Protein AF-A0A3N5PNJ7-F1 (afdb_monomer_lite)

Secondary structure (DSSP, 8-state):
------------PPP-PPP-----EEEEEETTEEEEEEEE--S-------PPPPHHHHHHHHHHHHHHHHHHHHHHHHT--S-HHHHHHHHHHHHHHHHHHHHHHH-TTS-HHHHHHHHHHHHHHHHHHHHHHHHHTT-HHHHHHHHHHHHHHHHHHHHHHHHHHS-HHHHHHHHHHHHHHHHHHHHHS-SS---HHHHHHHHHHHHHHHHHHHHHHH---EEEEEEEEPPPEEEEEEE-BGGGG-EEEPPSS-TTSPPEEHHHHHHHHHHHTHHHHHHHHHHSEEEEEEESSSEEEEEEE--GGG-PPPS--TTTT-PPP--BS---HHHHHHHHHHHHHHTT--EEEEEEEE-----S--SS-HHHHHHHHHHTT--EEEEE-S-SS--TT--EEEEEEEE--SEEETTS-EEEEEEEEEES-TT-EEEEEEEETTEEEEEEEEE--SSEEEEEEEEEE---S-EEEEEEEEEEE-SS--TT--S--EEEEEEEEE---EEEEEEESS--HHHHHHHHHHHHSTTEEEEEEE--S--BTTB--SS-S-HHHHHT-SEEEEES--GGGS-HHHHHHHHHHHHTT--EEEEE--TTSTTTTT-TT--

Foldseek 3Di:
DDDDDDDDDDDDDDDDDDDDDPFDWDWDDDDQKTKTKTWDFDDDDDDDDDDDDDPVVVVVVVVVVVVVVVVVVVVVVVVDPDDPVVVVVVVVVVVVVVVVVVVVVVDPDDDPVVVVVVVLVVVVVVLVVVLVVVVVVPDNPVSVVVSVVVVVVSVVVVLVVVCVVDDVLVNLVVVLVVVLVVLVVVLVDDPDDDDPVVSVVVSVVVNVVSVVVSCVSSRDIDIDTDIDRQFAEEEEEEELAPQQQDQFFDDPPDLDDGRGRLLLVVLVVCVVCVVVVQVSLQRGKYWYWYDFPAIGTFDIRHHVVVVDDGDPDPRPSVDDHSHRHGHQPLRRLCRRCVVCVVVVHHHAEYEHEEQPDHDDPHPGDNVNSCVVCVVSVYYYHYDHTGDPDQRLNDWDKAFPDWDWDQEDAAQDKIKIKIKIKTANQAQWKKKKWKDKAPRTQDIDIDGHHDRIDIDMDITIDHHHDFAKIKIKIWIDIPDDDDPPPPDIHMDIDIHGHDLAAAEEEEEEQDDDPVVVVVQVVQVVPVRYDYDYHYNPDFDDPVHHQPDDLDLVSVVSHQEYEYHLAAPRNDDLSRLVSVCCCCPPVVGHYYYDDDPCDDPVSPCPPRD

Sequence (607 aa):
MLFLPRISAGSLYIFRPCLPDTGAFGYTRRRGRIREHILLMGIAEFNLVFDTPDWPMLLRSAAGVLLLCELAAMVLSLHVRRSWAAAISLWAVGLLTAPAVIVGIAYRNWTIVSVSLLGGVALMAIVATFGLMTSVAGQPMRGKVLLASLFRGTILVSLAAAGWAWPLSGSVLVIGACAAFWMLRSYRRTTAEISAAKKAGLLALRILAVLLLTACLARPAMEYERSRPIPSVILLGVDTSSSMNRKDAAANSGDNADPQARIAAVSDALKNNAHLLQTLTNQGEVNIFTFSLNSKPHVLLPGKAEGKPPVASSNIWNLPKADGAATAIGDSAAEAFAPYAAAGRDVSAMILLSDGCNNTADTIEPDKQAELLGQHGVPVFAVGVGSDTVTKSVRSLGVKTLRAPDEVDAFNRLPITATIEAMGLEGRQIKVTCRFGDTDVGSELFTVTGRQDTHTSRFEHMPLAAGYHRLTVTATLEGKPVDGLERKPAMSKLVHVLDRELRVLYIEGKFRYETKYITQAIEAGKRFSIDRRILMQPFSERRPSPLSEDPRDWLRYHAIIFGDVDASHFSPNQLKIIKELIGEKGKGFCMIGGMSSFGRGGWAGTP

pLDDT: mean 71.51, std 21.86, range [21.28, 97.0]

Structure (mmCIF, N/CA/C/O backbone):
data_AF-A0A3N5PNJ7-F1
#
_entry.id   AF-A0A3N5PNJ7-F1
#
loop_
_atom_site.group_PDB
_atom_site.id
_atom_site.type_symbol
_atom_site.label_atom_id
_atom_site.label_alt_id
_atom_site.label_comp_id
_atom_site.label_asym_id
_atom_site.label_entity_id
_atom_site.label_seq_id
_atom_site.pdbx_PDB_ins_code
_atom_site.Cartn_x
_atom_site.Cartn_y
_atom_site.Cartn_z
_atom_site.occupancy
_atom_site.B_iso_or_equiv
_atom_site.auth_seq_id
_atom_site.auth_comp_id
_atom_site.auth_asym_id
_atom_site.auth_atom_id
_atom_site.pdbx_PDB_model_num
ATOM 1 N N . MET A 1 1 ? -10.571 -56.276 5.026 1.00 28.97 1 MET A N 1
ATOM 2 C CA . MET A 1 1 ? -10.719 -56.407 6.490 1.00 28.97 1 MET A CA 1
ATOM 3 C C . MET A 1 1 ? -10.842 -54.996 7.048 1.00 28.97 1 MET A C 1
ATOM 5 O O . MET A 1 1 ? -9.955 -54.199 6.793 1.00 28.97 1 MET A O 1
ATOM 9 N N . LEU A 1 2 ? -11.974 -54.720 7.705 1.00 26.28 2 LEU A N 1
ATOM 10 C CA . LEU A 1 2 ? -12.348 -53.525 8.484 1.00 26.28 2 LEU A CA 1
ATOM 11 C C . LEU A 1 2 ? -12.580 -52.185 7.748 1.00 26.28 2 LEU A C 1
ATOM 13 O O . LEU A 1 2 ? -11.675 -51.418 7.445 1.00 26.28 2 LEU A O 1
ATOM 17 N N . PHE A 1 3 ? -13.877 -51.929 7.549 1.00 23.17 3 PHE A N 1
ATOM 18 C CA . PHE A 1 3 ? -14.534 -50.638 7.346 1.00 23.17 3 PHE A CA 1
ATOM 19 C C . PHE A 1 3 ? -14.360 -49.714 8.568 1.00 23.17 3 PHE A C 1
ATOM 21 O O . PHE A 1 3 ? -14.552 -50.161 9.696 1.00 23.17 3 PHE A O 1
ATOM 28 N N . LEU A 1 4 ? -14.133 -48.417 8.337 1.00 25.48 4 LEU A N 1
ATOM 29 C CA . LEU A 1 4 ? -14.351 -47.333 9.305 1.00 25.48 4 LEU A CA 1
ATOM 30 C C . LEU A 1 4 ? -14.959 -46.115 8.578 1.00 25.48 4 LEU A C 1
ATOM 32 O O . LEU A 1 4 ? -14.426 -45.715 7.540 1.00 25.48 4 LEU A O 1
ATOM 36 N N . PRO A 1 5 ? -16.049 -45.508 9.085 1.00 26.95 5 PRO A N 1
ATOM 37 C CA . PRO A 1 5 ? -16.627 -44.292 8.523 1.00 26.95 5 PRO A CA 1
ATOM 38 C C . PRO A 1 5 ? -16.140 -43.025 9.267 1.00 26.95 5 PRO A C 1
ATOM 40 O O . PRO A 1 5 ? -16.091 -42.990 10.489 1.00 26.95 5 PRO A O 1
ATOM 43 N N . ARG A 1 6 ? -15.909 -41.918 8.541 1.00 26.05 6 ARG A N 1
ATOM 44 C CA . ARG A 1 6 ? -16.968 -40.893 8.510 1.00 26.05 6 ARG A CA 1
ATOM 45 C C . ARG A 1 6 ? -17.263 -39.943 9.688 1.00 26.05 6 ARG A C 1
ATOM 47 O O . ARG A 1 6 ? -18.426 -39.567 9.730 1.00 26.05 6 ARG A O 1
ATOM 54 N N . ILE A 1 7 ? -16.387 -39.581 10.639 1.00 27.11 7 ILE A N 1
ATOM 55 C CA . ILE A 1 7 ? -16.794 -38.692 11.770 1.00 27.11 7 ILE A CA 1
ATOM 56 C C . ILE A 1 7 ? -16.196 -37.279 11.671 1.00 27.11 7 ILE A C 1
ATOM 58 O O . ILE A 1 7 ? -14.985 -37.092 11.581 1.00 27.11 7 ILE A O 1
ATOM 62 N N . SER A 1 8 ? -17.093 -36.289 11.688 1.00 24.25 8 SER A N 1
ATOM 63 C CA . SER A 1 8 ? -16.859 -34.845 11.695 1.00 24.25 8 SER A CA 1
ATOM 64 C C . SER A 1 8 ? -16.554 -34.295 13.094 1.00 24.25 8 SER A C 1
ATOM 66 O O . SER A 1 8 ? -17.221 -34.662 14.056 1.00 24.25 8 SER A O 1
ATOM 68 N N . ALA A 1 9 ? -15.591 -33.369 13.142 1.00 25.53 9 ALA A N 1
ATOM 69 C CA . ALA A 1 9 ? -15.354 -32.299 14.119 1.00 25.53 9 ALA A CA 1
ATOM 70 C C . ALA A 1 9 ? -16.071 -32.395 15.486 1.00 25.53 9 ALA A C 1
ATOM 72 O O . ALA A 1 9 ? -17.207 -31.951 15.645 1.00 25.53 9 ALA A O 1
ATOM 73 N N . GLY A 1 10 ? -15.347 -32.896 16.492 1.00 24.41 10 GLY A N 1
ATOM 74 C CA . GLY A 1 10 ? -15.676 -32.728 17.906 1.00 24.41 10 GLY A CA 1
ATOM 75 C C . GLY A 1 10 ? -14.935 -31.527 18.496 1.00 24.41 10 GLY A C 1
ATOM 76 O O . GLY A 1 10 ? -13.705 -31.499 18.508 1.00 24.41 10 GLY A O 1
ATOM 77 N N . SER A 1 11 ? -15.691 -30.544 18.983 1.00 25.38 11 SER A N 1
ATOM 78 C CA . SER A 1 11 ? -15.191 -29.410 19.761 1.00 25.38 11 SER A CA 1
ATOM 79 C C . SER A 1 11 ? -14.722 -29.864 21.145 1.00 25.38 11 SER A C 1
ATOM 81 O O . SER A 1 11 ? -15.452 -30.516 21.890 1.00 25.38 11 SER A O 1
ATOM 83 N N . LEU A 1 12 ? -13.491 -29.487 21.479 1.00 22.56 12 LEU A N 1
ATOM 84 C CA . LEU A 1 12 ? -12.831 -29.680 22.765 1.00 22.56 12 LEU A CA 1
ATOM 85 C C . LEU A 1 12 ? -13.477 -28.758 23.820 1.00 22.56 12 LEU A C 1
ATOM 87 O O . LEU A 1 12 ? -13.325 -27.541 23.746 1.00 22.56 12 LEU A O 1
ATOM 91 N N . TYR A 1 13 ? -14.186 -29.320 24.801 1.00 24.78 13 TYR A N 1
ATOM 92 C CA . TYR A 1 13 ? -14.704 -28.570 25.952 1.00 24.78 13 TYR A CA 1
ATOM 93 C C . TYR A 1 13 ? -13.775 -28.739 27.162 1.00 24.78 13 TYR A C 1
ATOM 95 O O . TYR A 1 13 ? -13.584 -29.840 27.675 1.00 24.78 13 TYR A O 1
ATOM 103 N N . ILE A 1 14 ? -13.200 -27.624 27.615 1.00 23.61 14 ILE A N 1
ATOM 104 C CA . ILE A 1 14 ? -12.426 -27.511 28.857 1.00 23.61 14 ILE A CA 1
ATOM 105 C C . ILE A 1 14 ? -13.408 -27.449 30.036 1.00 23.61 14 ILE A C 1
ATOM 107 O O . ILE A 1 14 ? -14.253 -26.557 30.105 1.00 23.61 14 ILE A O 1
ATOM 111 N N . PHE A 1 15 ? -13.282 -28.388 30.974 1.00 21.28 15 PHE A N 1
ATOM 112 C CA . PHE A 1 15 ? -14.020 -28.415 32.239 1.00 21.28 15 PHE A CA 1
ATOM 113 C C . PHE A 1 15 ? -13.580 -27.270 33.175 1.00 21.28 15 PHE A C 1
ATOM 115 O O . PHE A 1 15 ? -12.397 -27.133 33.490 1.00 21.28 15 PHE A O 1
ATOM 122 N N . ARG A 1 16 ? -14.543 -26.507 33.708 1.00 22.64 16 ARG A N 1
ATOM 123 C CA . ARG A 1 16 ? -14.429 -25.786 34.991 1.00 22.64 16 ARG A CA 1
ATOM 124 C C . ARG A 1 16 ? -15.628 -26.162 35.877 1.00 22.64 16 ARG A C 1
ATOM 126 O O . ARG A 1 16 ? -16.720 -26.333 35.342 1.00 22.64 16 ARG A O 1
ATOM 133 N N . PRO A 1 17 ? -15.445 -26.316 37.200 1.00 24.78 17 PRO A N 1
ATOM 134 C CA . PRO A 1 17 ? -16.471 -26.848 38.091 1.00 24.78 17 PRO A CA 1
ATOM 135 C C . PRO A 1 17 ? -17.488 -25.757 38.459 1.00 24.78 17 PRO A C 1
ATOM 137 O O . PRO A 1 17 ? -17.107 -24.704 38.971 1.00 24.78 17 PRO A O 1
ATOM 140 N N . CYS A 1 18 ? -18.776 -26.007 38.213 1.00 24.88 18 CYS A N 1
ATOM 141 C CA . CYS A 1 18 ? -19.878 -25.176 38.704 1.00 24.88 18 CYS A CA 1
ATOM 142 C C . CYS A 1 18 ? -20.464 -25.779 39.988 1.00 24.88 18 CYS A C 1
ATOM 144 O O . CYS A 1 18 ? -20.744 -26.975 40.054 1.00 24.88 18 CYS A O 1
ATOM 146 N N . LEU A 1 19 ? -20.633 -24.916 40.993 1.00 26.34 19 LEU A N 1
ATOM 147 C CA . LEU A 1 19 ? -21.421 -25.138 42.206 1.00 26.34 19 LEU A CA 1
ATOM 148 C C . LEU A 1 19 ? -22.892 -25.482 41.877 1.00 26.34 19 LEU A C 1
ATOM 150 O O . LEU A 1 19 ? -23.364 -25.142 40.790 1.00 26.34 19 LEU A O 1
ATOM 154 N N . PRO A 1 20 ? -23.627 -26.133 42.800 1.00 28.23 20 PRO A N 1
ATOM 155 C CA . PRO A 1 20 ? -24.989 -26.579 42.555 1.00 28.23 20 PRO A CA 1
ATOM 156 C C . PRO A 1 20 ? -25.981 -25.448 42.855 1.00 28.23 20 PRO A C 1
ATOM 158 O O . PRO A 1 20 ? -26.402 -25.296 43.998 1.00 28.23 20 PRO A O 1
ATOM 161 N N . ASP A 1 21 ? -26.378 -24.677 41.841 1.00 29.31 21 ASP A N 1
ATOM 162 C CA . ASP A 1 21 ? -27.482 -23.717 41.967 1.00 29.31 21 ASP A CA 1
ATOM 163 C C . ASP A 1 21 ? -28.745 -24.233 41.267 1.00 29.31 21 ASP A C 1
ATOM 165 O O . ASP A 1 21 ? -28.770 -24.582 40.086 1.00 29.31 21 ASP A O 1
ATOM 169 N N . THR A 1 22 ? -29.809 -24.300 42.058 1.00 28.92 22 THR A N 1
ATOM 170 C CA . THR A 1 22 ? -31.143 -24.804 41.739 1.00 28.92 22 THR A CA 1
ATOM 171 C C . THR A 1 22 ? -31.974 -23.711 41.058 1.00 28.92 22 THR A C 1
ATOM 173 O O . THR A 1 22 ? -32.744 -23.004 41.700 1.00 28.92 22 THR A O 1
ATOM 176 N N . GLY A 1 23 ? -31.826 -23.552 39.740 1.00 29.36 23 GLY A N 1
ATOM 177 C CA . GLY A 1 23 ? -32.667 -22.644 38.954 1.00 29.36 23 GLY A CA 1
ATOM 178 C C . GLY A 1 23 ? -32.576 -22.892 37.448 1.00 29.36 23 GLY A C 1
ATOM 179 O O . GLY A 1 23 ? -31.491 -23.098 36.911 1.00 29.36 23 GLY A O 1
ATOM 180 N N . ALA A 1 24 ? -33.714 -22.874 36.750 1.00 30.03 24 ALA A N 1
ATOM 181 C CA . ALA A 1 24 ? -33.750 -22.892 35.289 1.00 30.03 24 ALA A CA 1
ATOM 182 C C . ALA A 1 24 ? -33.395 -21.493 34.756 1.00 30.03 24 ALA A C 1
ATOM 184 O O . ALA A 1 24 ? -34.152 -20.543 34.951 1.00 30.03 24 ALA A O 1
ATOM 185 N N . PHE A 1 25 ? -32.240 -21.363 34.100 1.00 35.12 25 PHE A N 1
ATOM 186 C CA . PHE A 1 25 ? -31.774 -20.106 33.511 1.00 35.12 25 PHE A CA 1
ATOM 187 C C . PHE A 1 25 ? -32.157 -20.030 32.029 1.00 35.12 25 PHE A C 1
ATOM 189 O O . PHE A 1 25 ? -31.699 -20.833 31.217 1.00 35.12 25 PHE A O 1
ATOM 196 N N . GLY A 1 26 ? -32.973 -19.040 31.663 1.00 31.42 26 GLY A N 1
ATOM 197 C CA . GLY A 1 26 ? -33.240 -18.676 30.270 1.00 31.42 26 GLY A CA 1
ATOM 198 C C . GLY A 1 26 ? -32.503 -17.390 29.897 1.00 31.42 26 GLY A C 1
ATOM 199 O O . GLY A 1 26 ? -32.683 -16.369 30.562 1.00 31.42 26 GLY A O 1
ATOM 200 N N . TYR A 1 27 ? -31.704 -17.421 28.826 1.00 35.97 27 TYR A N 1
ATOM 201 C CA . TYR A 1 27 ? -30.991 -16.252 28.300 1.00 35.97 27 TYR A CA 1
ATOM 202 C C . TYR A 1 27 ? -31.602 -15.789 26.974 1.00 35.97 27 TYR A C 1
ATOM 204 O O . TYR A 1 27 ? -31.723 -16.572 26.033 1.00 35.97 27 TYR A O 1
ATOM 212 N N . THR A 1 28 ? -31.933 -14.499 26.855 1.00 33.97 28 THR A N 1
ATOM 213 C CA . THR A 1 28 ? -32.283 -13.873 25.564 1.00 33.97 28 THR A CA 1
ATOM 214 C C . THR A 1 28 ? -31.395 -12.651 25.300 1.00 33.97 28 THR A C 1
ATOM 216 O O . THR A 1 28 ? -31.228 -11.788 26.165 1.00 33.97 28 THR A O 1
ATOM 219 N N . ARG A 1 29 ? -30.775 -12.580 24.108 1.00 35.38 29 ARG A N 1
ATOM 220 C CA . ARG A 1 29 ? -29.839 -11.507 23.708 1.00 35.38 29 ARG A CA 1
ATOM 221 C C . ARG A 1 29 ? -30.512 -10.559 22.714 1.00 35.38 29 ARG A C 1
ATOM 223 O O . ARG A 1 29 ? -30.943 -10.984 21.645 1.00 35.38 29 ARG A O 1
ATOM 230 N N . ARG A 1 30 ? -30.581 -9.263 23.039 1.00 34.91 30 ARG A N 1
ATOM 231 C CA . ARG A 1 30 ? -31.058 -8.211 22.118 1.00 34.91 30 ARG A CA 1
ATOM 232 C C . ARG A 1 30 ? -30.309 -6.902 22.403 1.00 34.91 30 ARG A C 1
ATOM 234 O O . ARG A 1 30 ? -30.412 -6.393 23.512 1.00 34.91 30 ARG A O 1
ATOM 241 N N . ARG A 1 31 ? -29.572 -6.370 21.411 1.00 39.88 31 ARG A N 1
ATOM 242 C CA . ARG A 1 31 ? -28.864 -5.061 21.433 1.00 39.88 31 ARG A CA 1
ATOM 243 C C . ARG A 1 31 ? -28.102 -4.757 22.743 1.00 39.88 31 ARG A C 1
ATOM 245 O O . ARG A 1 31 ? -28.585 -3.984 23.565 1.00 39.88 31 ARG A O 1
ATOM 252 N N . GLY A 1 32 ? -26.930 -5.364 22.951 1.00 42.72 32 GLY A N 1
ATOM 253 C CA . GLY A 1 32 ? -26.023 -5.005 24.060 1.00 42.72 32 GLY A CA 1
ATOM 254 C C . GLY A 1 32 ? -26.507 -5.336 25.484 1.00 42.72 32 GLY A C 1
ATOM 255 O O . GLY A 1 32 ? -25.838 -4.996 26.459 1.00 42.72 32 GLY A O 1
ATOM 256 N N . ARG A 1 33 ? -27.658 -6.007 25.639 1.00 37.53 33 ARG A N 1
ATOM 257 C CA . ARG A 1 33 ? -28.157 -6.512 26.927 1.00 37.53 33 ARG A CA 1
ATOM 258 C C . ARG A 1 33 ? -28.308 -8.028 26.894 1.00 37.53 33 ARG A C 1
ATOM 260 O O . ARG A 1 33 ? -28.897 -8.585 25.963 1.00 37.53 33 ARG A O 1
ATOM 267 N N . ILE A 1 34 ? -27.808 -8.671 27.945 1.00 42.06 34 ILE A N 1
ATOM 268 C CA . ILE A 1 34 ? -28.141 -10.050 28.299 1.00 42.06 34 ILE A CA 1
ATOM 269 C C . ILE A 1 34 ? -29.268 -9.972 29.326 1.00 42.06 34 ILE A C 1
ATOM 271 O O . ILE A 1 34 ? -29.129 -9.298 30.350 1.00 42.06 34 ILE A O 1
ATOM 275 N N . ARG A 1 35 ? -30.397 -10.614 29.022 1.00 42.47 35 ARG A N 1
ATOM 276 C CA . ARG A 1 35 ? -31.485 -10.818 29.978 1.00 42.47 35 ARG A CA 1
ATOM 277 C C . ARG A 1 35 ? -31.310 -12.173 30.639 1.00 42.47 35 ARG A C 1
ATOM 279 O O . ARG A 1 35 ? -31.345 -13.188 29.947 1.00 42.47 35 ARG A O 1
ATOM 286 N N . GLU A 1 36 ? -31.110 -12.158 31.950 1.00 42.69 36 GLU A N 1
ATOM 287 C CA . GLU A 1 36 ? -31.136 -13.349 32.794 1.00 42.69 36 GLU A CA 1
ATOM 288 C C . GLU A 1 36 ? -32.524 -13.434 33.428 1.00 42.69 36 GLU A C 1
ATOM 290 O O . GLU A 1 36 ? -32.907 -12.540 34.186 1.00 42.69 36 GLU A O 1
ATOM 295 N N . HIS A 1 37 ? -33.285 -14.478 33.101 1.00 40.00 37 HIS A N 1
ATOM 296 C CA . HIS A 1 37 ? -34.516 -14.798 33.818 1.00 40.00 37 HIS A CA 1
ATOM 297 C C . HIS A 1 37 ? -34.173 -15.808 34.913 1.00 40.00 37 HIS A C 1
ATOM 299 O O . HIS A 1 37 ? -33.789 -16.938 34.608 1.00 40.00 37 HIS A O 1
ATOM 305 N N . ILE A 1 38 ? -34.285 -15.394 36.176 1.00 43.19 38 ILE A N 1
ATOM 306 C CA . ILE A 1 38 ? -34.144 -16.280 37.336 1.00 43.19 38 ILE A CA 1
ATOM 307 C C . ILE A 1 38 ? -35.532 -16.459 37.937 1.00 43.19 38 ILE A C 1
ATOM 309 O O . ILE A 1 38 ? -36.110 -15.514 38.478 1.00 43.19 38 ILE A O 1
ATOM 313 N N . LEU A 1 39 ? -36.069 -17.671 37.818 1.00 35.50 39 LEU A N 1
ATOM 314 C CA . LEU A 1 39 ? -37.383 -18.026 38.338 1.00 35.50 39 LEU A CA 1
ATOM 315 C C . LEU A 1 39 ? -37.204 -18.777 39.663 1.00 35.50 39 LEU A C 1
ATOM 317 O O . LEU A 1 39 ? -36.853 -19.954 39.678 1.00 35.50 39 LEU A O 1
ATOM 321 N N . LEU A 1 40 ? -37.416 -18.091 40.787 1.00 38.88 40 LEU A N 1
ATOM 322 C CA . LEU A 1 40 ? -37.451 -18.721 42.110 1.00 38.88 40 LEU A CA 1
ATOM 323 C C . LEU A 1 40 ? -38.848 -19.318 42.333 1.00 38.88 40 LEU A C 1
ATOM 325 O O . LEU A 1 40 ? -39.797 -18.593 42.635 1.00 38.88 40 LEU A O 1
ATOM 329 N N . MET A 1 41 ? -38.987 -20.637 42.161 1.00 34.44 41 MET A N 1
ATOM 330 C CA . MET A 1 41 ? -40.205 -21.360 42.540 1.00 34.44 41 MET A CA 1
ATOM 331 C C . MET A 1 41 ? -40.185 -21.703 44.035 1.00 34.44 41 MET A C 1
ATOM 333 O O . MET A 1 41 ? -39.238 -22.302 44.539 1.00 34.44 41 MET A O 1
ATOM 337 N N . GLY A 1 42 ? -41.254 -21.338 44.747 1.00 32.56 42 GLY A N 1
ATOM 338 C CA . GLY A 1 42 ? -41.494 -21.779 46.120 1.00 32.56 42 GLY A CA 1
ATOM 339 C C . GLY A 1 42 ? -41.698 -23.297 46.189 1.00 32.56 42 GLY A C 1
ATOM 340 O O . GLY A 1 42 ? -42.474 -23.860 45.423 1.00 32.56 42 GLY A O 1
ATOM 341 N N . ILE A 1 43 ? -40.975 -23.922 47.116 1.00 36.38 43 ILE A N 1
ATOM 342 C CA . ILE A 1 43 ? -40.841 -25.360 47.393 1.00 36.38 43 ILE A CA 1
ATOM 343 C C . ILE A 1 43 ? -42.151 -26.151 47.215 1.00 36.38 43 ILE A C 1
ATOM 345 O O . ILE A 1 43 ? -43.054 -26.041 48.042 1.00 36.38 43 ILE A O 1
ATOM 349 N N . ALA A 1 44 ? -42.199 -26.982 46.166 1.00 31.62 44 ALA A N 1
ATOM 350 C CA . ALA A 1 44 ? -42.700 -28.366 46.145 1.00 31.62 44 ALA A CA 1
ATOM 351 C C . ALA A 1 44 ? -42.765 -28.863 44.686 1.00 31.62 44 ALA A C 1
ATOM 353 O O . ALA A 1 44 ? -43.829 -28.849 44.069 1.00 31.62 44 ALA A O 1
ATOM 354 N N . GLU A 1 45 ? -41.643 -29.326 44.129 1.00 27.98 45 GLU A N 1
ATOM 355 C CA . GLU A 1 45 ? -41.661 -30.113 42.890 1.00 27.98 45 GLU A CA 1
ATOM 356 C C . GLU A 1 45 ? -41.179 -31.539 43.165 1.00 27.98 45 GLU A C 1
ATOM 358 O O . GLU A 1 45 ? -40.012 -31.800 43.450 1.00 27.98 45 GLU A O 1
ATOM 363 N N . PHE A 1 46 ? -42.130 -32.471 43.086 1.00 25.75 46 PHE A N 1
ATOM 364 C CA . PHE A 1 46 ? -41.860 -33.849 42.707 1.00 25.75 46 PHE A CA 1
ATOM 365 C C . PHE A 1 46 ? -41.582 -33.842 41.199 1.00 25.75 46 PHE A C 1
ATOM 367 O O . PHE A 1 46 ? -42.445 -33.455 40.411 1.00 25.75 46 PHE A O 1
ATOM 374 N N . ASN A 1 47 ? -40.371 -34.248 40.821 1.00 24.94 47 ASN A N 1
ATOM 375 C CA . ASN A 1 47 ? -39.925 -34.377 39.437 1.00 24.94 47 ASN A CA 1
ATOM 376 C C . ASN A 1 47 ? -40.853 -35.296 38.629 1.00 24.94 47 ASN A C 1
ATOM 378 O O . ASN A 1 47 ? -40.893 -36.501 38.870 1.00 24.94 47 ASN A O 1
ATOM 382 N N . LEU A 1 48 ? -41.507 -34.740 37.611 1.00 23.38 48 LEU A N 1
ATOM 383 C CA . LEU A 1 48 ? -41.945 -35.462 36.419 1.00 23.38 48 LEU A CA 1
ATOM 384 C C . LEU A 1 48 ? -41.613 -34.579 35.215 1.00 23.38 48 LEU A C 1
ATOM 386 O O . LEU A 1 48 ? -42.302 -33.605 34.922 1.00 23.38 48 LEU A O 1
ATOM 390 N N . VAL A 1 49 ? -40.501 -34.915 34.566 1.00 23.19 49 VAL A N 1
ATOM 391 C CA . VAL A 1 49 ? -40.064 -34.333 33.296 1.00 23.19 49 VAL A CA 1
ATOM 392 C C . VAL A 1 49 ? -41.097 -34.715 32.238 1.00 23.19 49 VAL A C 1
ATOM 394 O O . VAL A 1 49 ? -41.265 -35.895 31.942 1.00 23.19 49 VAL A O 1
ATOM 397 N N . PHE A 1 50 ? -41.791 -33.725 31.681 1.00 24.42 50 PHE A N 1
ATOM 398 C CA . PHE A 1 50 ? -42.539 -33.878 30.439 1.00 24.42 50 PHE A CA 1
ATOM 399 C C . PHE A 1 50 ? -41.887 -32.992 29.385 1.00 24.42 50 PHE A C 1
ATOM 401 O O . PHE A 1 50 ? -41.872 -31.767 29.518 1.00 24.42 50 PHE A O 1
ATOM 408 N N . ASP A 1 51 ? -41.344 -33.637 28.354 1.00 25.64 51 ASP A N 1
ATOM 409 C CA . ASP A 1 51 ? -40.898 -32.985 27.129 1.00 25.64 51 ASP A CA 1
ATOM 410 C C . ASP A 1 51 ? -42.042 -32.165 26.515 1.00 25.64 51 ASP A C 1
ATOM 412 O O . ASP A 1 51 ? -43.196 -32.598 26.435 1.00 25.64 51 ASP A O 1
ATOM 416 N N . THR A 1 52 ? -41.710 -30.954 26.079 1.00 30.30 52 THR A N 1
ATOM 417 C CA . THR A 1 52 ? -42.610 -30.043 25.368 1.00 30.30 52 THR A CA 1
ATOM 418 C C . THR A 1 52 ? -43.073 -30.658 24.043 1.00 30.30 52 THR A C 1
ATOM 420 O O . THR A 1 52 ? -42.215 -31.027 23.241 1.00 30.30 52 THR A O 1
ATOM 423 N N . PRO A 1 53 ? -44.384 -30.728 23.738 1.00 31.36 53 PRO A N 1
ATOM 424 C CA . PRO A 1 53 ? -44.829 -31.183 22.429 1.00 31.36 53 PRO A CA 1
ATOM 425 C C . PRO A 1 53 ? -44.781 -30.046 21.402 1.00 31.36 53 PRO A C 1
ATOM 427 O O . PRO A 1 53 ? -45.219 -28.922 21.663 1.00 31.36 53 PRO A O 1
ATOM 430 N N . ASP A 1 54 ? -44.284 -30.370 20.209 1.00 30.16 54 ASP A N 1
ATOM 431 C CA . ASP A 1 54 ? -44.247 -29.488 19.049 1.00 30.16 54 ASP A CA 1
ATOM 432 C C . ASP A 1 54 ? -45.642 -28.932 18.691 1.00 30.16 54 ASP A C 1
ATOM 434 O O . ASP A 1 54 ? -46.652 -29.645 18.618 1.00 30.16 54 ASP A O 1
ATOM 438 N N . TRP A 1 55 ? -45.678 -27.632 18.380 1.00 34.16 55 TRP A N 1
ATOM 439 C CA . TRP A 1 55 ? -46.860 -26.849 17.986 1.00 34.16 55 TRP A CA 1
ATOM 440 C C . TRP A 1 55 ? -47.796 -27.454 16.903 1.00 34.16 55 TRP A C 1
ATOM 442 O O . TRP A 1 55 ? -48.991 -27.138 16.931 1.00 34.16 55 TRP A O 1
ATOM 452 N N . PRO A 1 56 ? -47.372 -28.342 15.978 1.00 34.84 56 PRO A N 1
ATOM 453 C CA . PRO A 1 56 ? -48.279 -28.971 15.013 1.00 34.84 56 PRO A CA 1
ATOM 454 C C . PRO A 1 56 ? -49.261 -29.996 15.618 1.00 34.84 56 PRO A C 1
ATOM 456 O O . PRO A 1 56 ? -50.279 -30.294 14.990 1.00 34.84 56 PRO A O 1
ATOM 459 N N . MET A 1 57 ? -49.008 -30.534 16.822 1.00 31.19 57 MET A N 1
ATOM 460 C CA . MET A 1 57 ? -49.904 -31.515 17.468 1.00 31.19 57 MET A CA 1
ATOM 461 C C . MET A 1 57 ? -51.140 -30.867 18.115 1.00 31.19 57 MET A C 1
ATOM 463 O O . MET A 1 57 ? -52.235 -31.426 18.032 1.00 31.19 57 MET A O 1
ATOM 467 N N . LEU A 1 58 ? -51.003 -29.658 18.671 1.00 35.66 58 LEU A N 1
ATOM 468 C CA . LEU A 1 58 ? -52.097 -28.925 19.329 1.00 35.66 58 LEU A CA 1
ATOM 469 C C . LEU A 1 58 ? -53.185 -28.454 18.345 1.00 35.66 58 LEU A C 1
ATOM 471 O O . LEU A 1 58 ? -54.380 -28.488 18.656 1.00 35.66 58 LEU A O 1
ATOM 475 N N . LEU A 1 59 ? -52.787 -28.101 17.121 1.00 35.84 59 LEU A N 1
ATOM 476 C CA . LEU A 1 59 ? -53.707 -27.762 16.029 1.00 35.84 59 LEU A CA 1
ATOM 477 C C . LEU A 1 59 ? -54.538 -28.971 15.567 1.00 35.84 59 LEU A C 1
ATOM 479 O O . LEU A 1 59 ? -55.718 -28.819 15.248 1.00 35.84 59 LEU A O 1
ATOM 483 N N . ARG A 1 60 ? -53.973 -30.186 15.603 1.00 34.03 60 ARG A N 1
ATOM 484 C CA . ARG A 1 60 ? -54.708 -31.422 15.277 1.00 34.03 60 ARG A CA 1
ATOM 485 C C . ARG A 1 60 ? -55.709 -31.809 16.369 1.00 34.03 60 ARG A C 1
ATOM 487 O O . ARG A 1 60 ? -56.800 -32.271 16.042 1.00 34.03 60 ARG A O 1
ATOM 494 N N . SER A 1 61 ? -55.403 -31.555 17.644 1.00 37.97 61 SER A N 1
ATOM 495 C CA . SER A 1 61 ? -56.357 -31.773 18.743 1.00 37.97 61 SER A CA 1
ATOM 496 C C . SER A 1 61 ? -57.527 -30.782 18.735 1.00 37.97 61 SER A C 1
ATOM 498 O O . SER A 1 61 ? -58.657 -31.187 18.992 1.00 37.97 61 SER A O 1
ATOM 500 N N . ALA A 1 62 ? -57.303 -29.514 18.371 1.00 36.16 62 ALA A N 1
ATOM 501 C CA . ALA A 1 62 ? -58.381 -28.526 18.253 1.00 36.16 62 ALA A CA 1
ATOM 502 C C . ALA A 1 62 ? -59.337 -28.845 17.087 1.00 36.16 62 ALA A C 1
ATOM 504 O O . ALA A 1 62 ? -60.556 -28.758 17.245 1.00 36.16 62 ALA A O 1
ATOM 505 N N . ALA A 1 63 ? -58.798 -29.303 15.950 1.00 39.72 63 ALA A N 1
ATOM 506 C CA . ALA A 1 63 ? -59.600 -29.800 14.832 1.00 39.72 63 ALA A CA 1
ATOM 507 C C . ALA A 1 63 ? -60.402 -31.061 15.209 1.00 39.72 63 ALA A C 1
ATOM 509 O O . ALA A 1 63 ? -61.565 -31.181 14.835 1.00 39.72 63 ALA A O 1
ATOM 510 N N . GLY A 1 64 ? -59.826 -31.966 16.011 1.00 35.97 64 GLY A N 1
ATOM 511 C CA . GLY A 1 64 ? -60.517 -33.160 16.512 1.00 35.97 64 GLY A CA 1
ATOM 512 C C . GLY A 1 64 ? -61.680 -32.855 17.466 1.00 35.97 64 GLY A C 1
ATOM 513 O O . GLY A 1 64 ? -62.720 -33.504 17.387 1.00 35.97 64 GLY A O 1
ATOM 514 N N . VAL A 1 65 ? -61.548 -31.838 18.326 1.00 40.06 65 VAL A N 1
ATOM 515 C CA . VAL A 1 65 ? -62.622 -31.405 19.244 1.00 40.06 65 VAL A CA 1
ATOM 516 C C . VAL A 1 65 ? -63.770 -30.725 18.488 1.00 40.06 65 VAL A C 1
ATOM 518 O O . VAL A 1 65 ? -64.932 -30.965 18.805 1.00 40.06 65 VAL A O 1
ATOM 521 N N . LEU A 1 66 ? -63.472 -29.940 17.447 1.00 41.28 66 LEU A N 1
ATOM 522 C CA . LEU A 1 66 ? -64.494 -29.353 16.571 1.00 41.28 66 LEU A CA 1
ATOM 523 C C . LEU A 1 66 ? -65.245 -30.424 15.764 1.00 41.28 66 LEU A C 1
ATOM 525 O O . LEU A 1 66 ? -66.472 -30.376 15.695 1.00 41.28 66 LEU A O 1
ATOM 529 N N . LEU A 1 67 ? -64.539 -31.439 15.255 1.00 42.12 67 LEU A N 1
ATOM 530 C CA . LEU A 1 67 ? -65.149 -32.561 14.533 1.00 42.12 67 LEU A CA 1
ATOM 531 C C . LEU A 1 67 ? -66.048 -33.421 15.443 1.00 42.12 67 LEU A C 1
ATOM 533 O O . LEU A 1 67 ? -67.103 -33.886 15.019 1.00 42.12 67 LEU A O 1
ATOM 537 N N . LEU A 1 68 ? -65.659 -33.603 16.711 1.00 40.00 68 LEU A N 1
ATOM 538 C CA . LEU A 1 68 ? -66.468 -34.289 17.726 1.00 40.00 68 LEU A CA 1
ATOM 539 C C . LEU A 1 68 ? -67.724 -33.492 18.109 1.00 40.00 68 LEU A C 1
ATOM 541 O O . LEU A 1 68 ? -68.773 -34.093 18.330 1.00 40.00 68 LEU A O 1
ATOM 545 N N . CYS A 1 69 ? -67.649 -32.158 18.142 1.00 41.38 69 CYS A N 1
ATOM 546 C CA . CYS A 1 69 ? -68.811 -31.294 18.362 1.00 41.38 69 CYS A CA 1
ATOM 547 C C . CYS A 1 69 ? -69.783 -31.306 17.169 1.00 41.38 69 CYS A C 1
ATOM 549 O O . CYS A 1 69 ? -70.995 -31.356 17.384 1.00 41.38 69 CYS A O 1
ATOM 551 N N . GLU A 1 70 ? -69.286 -31.329 15.927 1.00 45.56 70 GLU A N 1
ATOM 552 C CA . GLU A 1 70 ? -70.134 -31.484 14.735 1.00 45.56 70 GLU A CA 1
ATOM 553 C C . GLU A 1 70 ? -70.768 -32.879 14.650 1.00 45.56 70 GLU A C 1
ATOM 555 O O . GLU A 1 70 ? -71.967 -32.992 14.389 1.00 45.56 70 GLU A O 1
ATOM 560 N N . LEU A 1 71 ? -70.019 -33.944 14.961 1.00 43.28 71 LEU A N 1
ATOM 561 C CA . LEU A 1 71 ? -70.557 -35.306 15.040 1.00 43.28 71 LEU A CA 1
ATOM 562 C C . LEU A 1 71 ? -71.595 -35.446 16.161 1.00 43.28 71 LEU A C 1
ATOM 564 O O . LEU A 1 71 ? -72.629 -36.078 15.955 1.00 43.28 71 LEU A O 1
ATOM 568 N N . ALA A 1 72 ? -71.382 -34.813 17.317 1.00 41.47 72 ALA A N 1
ATOM 569 C CA . ALA A 1 72 ? -72.365 -34.786 18.399 1.00 41.47 72 ALA A CA 1
ATOM 570 C C . ALA A 1 72 ? -73.640 -34.024 17.999 1.00 41.47 72 ALA A C 1
ATOM 572 O O . ALA A 1 72 ? -74.740 -34.489 18.297 1.00 41.47 72 ALA A O 1
ATOM 573 N N . ALA A 1 73 ? -73.520 -32.907 17.271 1.00 42.38 73 ALA A N 1
ATOM 574 C CA . ALA A 1 73 ? -74.660 -32.159 16.737 1.00 42.38 73 ALA A CA 1
ATOM 575 C C . ALA A 1 73 ? -75.417 -32.937 15.641 1.00 42.38 73 ALA A C 1
ATOM 577 O O . ALA A 1 73 ? -76.647 -32.890 15.581 1.00 42.38 73 ALA A O 1
ATOM 578 N N . MET A 1 74 ? -74.703 -33.710 14.818 1.00 41.50 74 MET A N 1
ATOM 579 C CA . MET A 1 74 ? -75.276 -34.578 13.786 1.00 41.50 74 MET A CA 1
ATOM 580 C C . MET A 1 74 ? -75.996 -35.796 14.391 1.00 41.50 74 MET A C 1
ATOM 582 O O . MET A 1 74 ? -77.092 -36.148 13.958 1.00 41.50 74 MET A O 1
ATOM 586 N N . VAL A 1 75 ? -75.447 -36.396 15.452 1.00 40.19 75 VAL A N 1
ATOM 587 C CA . VAL A 1 75 ? -76.102 -37.480 16.210 1.00 40.19 75 VAL A CA 1
ATOM 588 C C . VAL A 1 75 ? -77.335 -36.965 16.967 1.00 40.19 75 VAL A C 1
ATOM 590 O O . VAL A 1 75 ? -78.354 -37.659 17.014 1.00 40.19 75 VAL A O 1
ATOM 593 N N . LEU A 1 76 ? -77.299 -35.730 17.488 1.00 36.69 76 LEU A N 1
ATOM 594 C CA . LEU A 1 76 ? -78.465 -35.094 18.115 1.00 36.69 76 LEU A CA 1
ATOM 595 C C . LEU A 1 76 ? -79.572 -34.763 17.096 1.00 36.69 76 LEU A C 1
ATOM 597 O O . LEU A 1 76 ? -80.752 -34.884 17.425 1.00 36.69 76 LEU A O 1
ATOM 601 N N . SER A 1 77 ? -79.221 -34.387 15.858 1.00 41.88 77 SER A N 1
ATOM 602 C CA . SER A 1 77 ? -80.202 -34.085 14.801 1.00 41.88 77 SER A CA 1
ATOM 603 C C . SER A 1 77 ? -80.871 -35.344 14.231 1.00 41.88 77 SER A C 1
ATOM 605 O O . SER A 1 77 ? -82.063 -35.320 13.921 1.00 41.88 77 SER A O 1
ATOM 607 N N . LEU A 1 78 ? -80.157 -36.476 14.198 1.00 39.59 78 LEU A N 1
ATOM 608 C CA . LEU A 1 78 ? -80.698 -37.787 13.816 1.00 39.59 78 LEU A CA 1
ATOM 609 C C . LEU A 1 78 ? -81.717 -38.343 14.829 1.00 39.59 78 LEU A C 1
ATOM 611 O O . LEU A 1 78 ? -82.591 -39.122 14.444 1.00 39.59 78 LEU A O 1
ATOM 615 N N . HIS A 1 79 ? -81.656 -37.921 16.098 1.00 40.19 79 HIS A N 1
ATOM 616 C CA . HIS A 1 79 ? -82.601 -38.340 17.143 1.00 40.19 79 HIS A CA 1
ATOM 617 C C . HIS A 1 79 ? -83.901 -37.518 17.191 1.00 40.19 79 HIS A C 1
ATOM 619 O O . HIS A 1 79 ? -84.882 -37.954 17.794 1.00 40.19 79 HIS A O 1
ATOM 625 N N . VAL A 1 80 ? -83.962 -36.361 16.522 1.00 42.56 80 VAL A N 1
ATOM 626 C CA . VAL A 1 80 ? -85.149 -35.488 16.503 1.00 42.56 80 VAL A CA 1
ATOM 627 C C . VAL A 1 80 ? -85.832 -35.566 15.134 1.00 42.56 80 VAL A C 1
ATOM 629 O O . VAL A 1 80 ? -85.854 -34.625 14.342 1.00 42.56 80 VAL A O 1
ATOM 632 N N . ARG A 1 81 ? -86.459 -36.712 14.839 1.00 41.06 81 ARG A N 1
ATOM 633 C CA . ARG A 1 81 ? -87.424 -36.826 13.731 1.00 41.06 81 ARG A CA 1
ATOM 634 C C . ARG A 1 81 ? -88.705 -36.068 14.088 1.00 41.06 81 ARG A C 1
ATOM 636 O O . ARG A 1 81 ? -89.645 -36.685 14.578 1.00 41.06 81 ARG A O 1
ATOM 643 N N . ARG A 1 82 ? -88.730 -34.749 13.854 1.00 40.56 82 ARG A N 1
ATOM 644 C CA . ARG A 1 82 ? -89.909 -33.894 13.550 1.00 40.56 82 ARG A CA 1
ATOM 645 C C . ARG A 1 82 ? -89.636 -32.446 13.955 1.00 40.56 82 ARG A C 1
ATOM 647 O O . ARG A 1 82 ? -90.094 -31.993 14.997 1.00 40.56 82 ARG A O 1
ATOM 654 N N . SER A 1 83 ? -88.905 -31.704 13.132 1.00 48.28 83 SER A N 1
ATOM 655 C CA . SER A 1 83 ? -89.164 -30.277 12.864 1.00 48.28 83 SER A CA 1
ATOM 656 C C . SER A 1 83 ? -88.037 -29.710 12.005 1.00 48.28 83 SER A C 1
ATOM 658 O O . SER A 1 83 ? -86.931 -29.457 12.470 1.00 48.28 83 SER A O 1
ATOM 660 N N . TRP A 1 84 ? -88.341 -29.464 10.732 1.00 40.59 84 TRP A N 1
ATOM 661 C CA . TRP A 1 84 ? -87.422 -28.836 9.778 1.00 40.59 84 TRP A CA 1
ATOM 662 C C . TRP A 1 84 ? -86.950 -27.435 10.230 1.00 40.59 84 TRP A C 1
ATOM 664 O O . TRP A 1 84 ? -85.882 -26.984 9.828 1.00 40.59 84 TRP A O 1
ATOM 674 N N . ALA A 1 85 ? -87.674 -26.784 11.149 1.00 45.38 85 ALA A N 1
ATOM 675 C CA . ALA A 1 85 ? -87.305 -25.494 11.734 1.00 45.38 85 ALA A CA 1
ATOM 676 C C . ALA A 1 85 ? -86.057 -25.541 12.647 1.00 45.38 85 ALA A C 1
ATOM 678 O O . ALA A 1 85 ? -85.312 -24.562 12.701 1.00 45.38 85 ALA A O 1
ATOM 679 N N . ALA A 1 86 ? -85.793 -26.664 13.331 1.00 43.72 86 ALA A N 1
ATOM 680 C CA . ALA A 1 86 ? -84.624 -26.815 14.208 1.00 43.72 86 ALA A CA 1
ATOM 681 C C . ALA A 1 86 ? -83.321 -27.024 13.411 1.00 43.72 86 ALA A C 1
ATOM 683 O O . ALA A 1 86 ? -82.259 -26.540 13.796 1.00 43.72 86 ALA A O 1
ATOM 684 N N . ALA A 1 87 ? -83.411 -27.689 12.255 1.00 42.28 87 ALA A N 1
ATOM 685 C CA . ALA A 1 87 ? -82.274 -27.888 11.359 1.00 42.28 87 ALA A CA 1
ATOM 686 C C . ALA A 1 87 ? -81.843 -26.578 10.671 1.00 42.28 87 ALA A C 1
ATOM 688 O O . ALA A 1 87 ? -80.651 -26.302 10.571 1.00 42.28 87 ALA A O 1
ATOM 689 N N . ILE A 1 88 ? -82.804 -25.734 10.268 1.00 46.81 88 ILE A N 1
ATOM 690 C CA . ILE A 1 88 ? -82.540 -24.435 9.617 1.00 46.81 88 ILE A CA 1
ATOM 691 C C . ILE A 1 88 ? -81.886 -23.436 10.588 1.00 46.81 88 ILE A C 1
ATOM 693 O O . ILE A 1 88 ? -81.015 -22.663 10.195 1.00 46.81 88 ILE A O 1
ATOM 697 N N . SER A 1 89 ? -82.250 -23.475 11.872 1.00 45.94 89 SER A N 1
ATOM 698 C CA . SER A 1 89 ? -81.683 -22.586 12.895 1.00 45.94 89 SER A CA 1
ATOM 699 C C . SER A 1 89 ? -80.265 -22.991 13.320 1.00 45.94 89 SER A C 1
ATOM 701 O O . SER A 1 89 ? -79.427 -22.116 13.523 1.00 45.94 89 SER A O 1
ATOM 703 N N . LEU A 1 90 ? -79.945 -24.289 13.354 1.00 42.47 90 LEU A N 1
ATOM 704 C CA . LEU A 1 90 ? -78.568 -24.773 13.538 1.00 42.47 90 LEU A CA 1
ATOM 705 C C . LEU A 1 90 ? -77.664 -24.433 12.341 1.00 42.47 90 LEU A C 1
ATOM 707 O O . LEU A 1 90 ? -76.514 -24.041 12.533 1.00 42.47 90 LEU A O 1
ATOM 711 N N . TRP A 1 91 ? -78.201 -24.485 11.118 1.00 40.16 91 TRP A N 1
ATOM 712 C CA . TRP A 1 91 ? -77.493 -24.040 9.912 1.00 40.16 91 TRP A CA 1
ATOM 713 C C . TRP A 1 91 ? -77.213 -22.527 9.906 1.00 40.16 91 TRP A C 1
ATOM 715 O O . TRP A 1 91 ? -76.124 -22.101 9.523 1.00 40.16 91 TRP A O 1
ATOM 725 N N . ALA A 1 92 ? -78.149 -21.707 10.398 1.00 41.41 92 ALA A N 1
ATOM 726 C CA . ALA A 1 92 ? -77.965 -20.258 10.509 1.00 41.41 92 ALA A CA 1
ATOM 727 C C . ALA A 1 92 ? -76.879 -19.862 11.534 1.00 41.41 92 ALA A C 1
ATOM 729 O O . ALA A 1 92 ? -76.147 -18.897 11.315 1.00 41.41 92 ALA A O 1
ATOM 730 N N . VAL A 1 93 ? -76.726 -20.626 12.624 1.00 42.12 93 VAL A N 1
ATOM 731 C CA . VAL A 1 93 ? -75.666 -20.417 13.632 1.00 42.12 93 VAL A CA 1
ATOM 732 C C . VAL A 1 93 ? -74.279 -20.790 13.083 1.00 42.12 93 VAL A C 1
ATOM 734 O O . VAL A 1 93 ? -73.298 -20.102 13.374 1.00 42.12 93 VAL A O 1
ATOM 737 N N . GLY A 1 94 ? -74.191 -21.817 12.231 1.00 38.75 94 GLY A N 1
ATOM 738 C CA . GLY A 1 94 ? -72.959 -22.162 11.509 1.00 38.75 94 GLY A CA 1
ATOM 739 C C . GLY A 1 94 ? -72.540 -21.098 10.485 1.00 38.75 94 GLY A C 1
ATOM 740 O O . GLY A 1 94 ? -71.372 -20.721 10.422 1.00 38.75 94 GLY A O 1
ATOM 741 N N . LEU A 1 95 ? -73.495 -20.534 9.733 1.00 38.81 95 LEU A N 1
ATOM 742 C CA . LEU A 1 95 ? -73.197 -19.522 8.708 1.00 38.81 95 LEU A CA 1
ATOM 743 C C . LEU A 1 95 ? -72.755 -18.161 9.283 1.00 38.81 95 LEU A C 1
ATOM 745 O O . LEU A 1 95 ? -72.008 -17.437 8.629 1.00 38.81 95 LEU A O 1
ATOM 749 N N . LEU A 1 96 ? -73.190 -17.808 10.499 1.00 39.50 96 LEU A N 1
ATOM 750 C CA . LEU A 1 96 ? -72.846 -16.537 11.157 1.00 39.50 96 LEU A CA 1
ATOM 751 C C . LEU A 1 96 ? -71.530 -16.579 11.952 1.00 39.50 96 LEU A C 1
ATOM 753 O O . LEU A 1 96 ? -70.964 -15.529 12.249 1.00 39.50 96 LEU A O 1
ATOM 757 N N . THR A 1 97 ? -71.019 -17.767 12.283 1.00 39.44 97 THR A N 1
ATOM 758 C CA . THR A 1 97 ? -69.760 -17.934 13.036 1.00 39.44 97 THR A CA 1
ATOM 759 C C . THR A 1 97 ? -68.529 -18.045 12.129 1.00 39.44 97 THR A C 1
ATOM 761 O O . THR A 1 97 ? -67.429 -17.680 12.546 1.00 39.44 97 THR A O 1
ATOM 764 N N . ALA A 1 98 ? -68.709 -18.438 10.864 1.00 35.66 98 ALA A N 1
ATOM 765 C CA . ALA A 1 98 ? -67.631 -18.560 9.880 1.00 35.66 98 ALA A CA 1
ATOM 766 C C . ALA A 1 98 ? -66.916 -17.231 9.511 1.00 35.66 98 ALA A C 1
ATOM 768 O O . ALA A 1 98 ? -65.687 -17.240 9.399 1.00 35.66 98 ALA A O 1
ATOM 769 N N . PRO A 1 99 ? -67.589 -16.064 9.385 1.00 35.81 99 PRO A N 1
ATOM 770 C CA . PRO A 1 99 ? -66.907 -14.811 9.039 1.00 35.81 99 PRO A CA 1
ATOM 771 C C . PRO A 1 99 ? -66.091 -14.218 10.201 1.00 35.81 99 PRO A C 1
ATOM 773 O O . PRO A 1 99 ? -65.105 -13.520 9.973 1.00 35.81 99 PRO A O 1
ATOM 776 N N . ALA A 1 100 ? -66.462 -14.509 11.455 1.00 36.78 100 ALA A N 1
ATOM 777 C CA . ALA A 1 100 ? -65.814 -13.944 12.643 1.00 36.78 100 ALA A CA 1
ATOM 778 C C . ALA A 1 100 ? -64.403 -14.513 12.886 1.00 36.78 100 ALA A C 1
ATOM 780 O O . ALA A 1 100 ? -63.524 -13.808 13.383 1.00 36.78 100 ALA A O 1
ATOM 781 N N . VAL A 1 101 ? -64.162 -15.765 12.483 1.00 38.69 101 VAL A N 1
ATOM 782 C CA . VAL A 1 101 ? -62.848 -16.421 12.602 1.00 38.69 101 VAL A CA 1
ATOM 783 C C . VAL A 1 101 ? -61.879 -15.928 11.520 1.00 38.69 101 VAL A C 1
ATOM 785 O O . VAL A 1 101 ? -60.692 -15.757 11.791 1.00 38.69 101 VAL A O 1
ATOM 788 N N . ILE A 1 102 ? -62.379 -15.607 10.322 1.00 37.44 102 ILE A N 1
ATOM 789 C CA . ILE A 1 102 ? -61.554 -15.119 9.205 1.00 37.44 102 ILE A CA 1
ATOM 790 C C . ILE A 1 102 ? -61.069 -13.678 9.456 1.00 37.44 102 ILE A C 1
ATOM 792 O O . ILE A 1 102 ? -59.924 -13.352 9.148 1.00 37.44 102 ILE A O 1
ATOM 796 N N . VAL A 1 103 ? -61.878 -12.828 10.102 1.00 34.78 103 VAL A N 1
ATOM 797 C CA . VAL A 1 103 ? -61.480 -11.448 10.451 1.00 34.78 103 VAL A CA 1
ATOM 798 C C . VAL A 1 103 ? -60.464 -11.405 11.608 1.00 34.78 103 VAL A C 1
ATOM 800 O O . VAL A 1 103 ? -59.586 -10.542 11.620 1.00 34.78 103 VAL A O 1
ATOM 803 N N . GLY A 1 104 ? -60.501 -12.370 12.536 1.00 36.66 104 GLY A N 1
ATOM 804 C CA . GLY A 1 104 ? -59.545 -12.468 13.652 1.00 36.66 104 GLY A CA 1
ATOM 805 C C . GLY A 1 104 ? -58.107 -12.812 13.237 1.00 36.66 104 GLY A C 1
ATOM 806 O O . GLY A 1 104 ? -57.164 -12.457 13.941 1.00 36.66 104 GLY A O 1
ATOM 807 N N . ILE A 1 105 ? -57.921 -13.443 12.074 1.00 40.28 105 ILE A N 1
ATOM 808 C CA . ILE A 1 105 ? -56.594 -13.774 11.526 1.00 40.28 105 ILE A CA 1
ATOM 809 C C . ILE A 1 105 ? -55.958 -12.552 10.825 1.00 40.28 105 ILE A C 1
ATOM 811 O O . ILE A 1 105 ? -54.736 -12.472 10.713 1.00 40.28 105 ILE A O 1
ATOM 815 N N . ALA A 1 106 ? -56.759 -11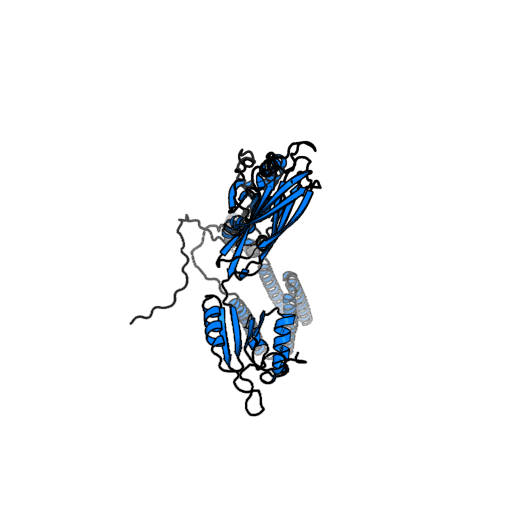.561 10.412 1.00 30.42 106 ALA A N 1
ATOM 816 C CA . ALA A 1 106 ? -56.298 -10.432 9.599 1.00 30.42 106 ALA A CA 1
ATOM 817 C C . ALA A 1 106 ? -55.803 -9.205 10.396 1.00 30.42 106 ALA A C 1
ATOM 819 O O . ALA A 1 106 ? -55.051 -8.401 9.849 1.00 30.42 106 ALA A O 1
ATOM 820 N N . TYR A 1 107 ? -56.159 -9.043 11.677 1.00 34.62 107 TYR A N 1
ATOM 821 C CA . TYR A 1 107 ? -55.775 -7.857 12.462 1.00 34.62 107 TYR A CA 1
ATOM 822 C C . TYR A 1 107 ? -55.160 -8.219 13.818 1.00 34.62 107 TYR A C 1
ATOM 824 O O . TYR A 1 107 ? -55.841 -8.486 14.802 1.00 34.62 107 TYR A O 1
ATOM 832 N N . ARG A 1 108 ? -53.824 -8.151 13.871 1.00 37.91 108 ARG A N 1
ATOM 833 C CA . ARG A 1 108 ? -52.947 -8.586 14.974 1.00 37.91 108 ARG A CA 1
ATOM 834 C C . ARG A 1 108 ? -53.103 -7.828 16.308 1.00 37.91 108 ARG A C 1
ATOM 836 O O . ARG A 1 108 ? -52.363 -8.139 17.228 1.00 37.91 108 ARG A O 1
ATOM 843 N N . ASN A 1 109 ? -54.009 -6.855 16.451 1.00 33.22 109 ASN A N 1
ATOM 844 C CA . ASN A 1 109 ? -54.006 -5.957 17.622 1.00 33.22 109 ASN A CA 1
ATOM 845 C C . ASN A 1 109 ? -55.375 -5.484 18.153 1.00 33.22 109 ASN A C 1
ATOM 847 O O . ASN A 1 109 ? -55.403 -4.559 18.960 1.00 33.22 109 ASN A O 1
ATOM 851 N N . TRP A 1 110 ? -56.503 -6.092 17.770 1.00 31.78 110 TRP A N 1
ATOM 852 C CA . TRP A 1 110 ? -57.793 -5.805 18.423 1.00 31.78 110 TRP A CA 1
ATOM 853 C C . TRP A 1 110 ? -58.268 -6.990 19.267 1.00 31.78 110 TRP A C 1
ATOM 855 O O . TRP A 1 110 ? -58.214 -8.147 18.863 1.00 31.78 110 TRP A O 1
ATOM 865 N N . THR A 1 111 ? -58.650 -6.679 20.502 1.00 40.56 111 THR A N 1
ATOM 866 C CA . THR A 1 111 ? -58.795 -7.600 21.628 1.00 40.56 111 THR A CA 1
ATOM 867 C C . THR A 1 111 ? -59.876 -8.660 21.396 1.00 40.56 111 THR A C 1
ATOM 869 O O . THR A 1 111 ? -61.059 -8.352 21.265 1.00 40.56 111 THR A O 1
ATOM 872 N N . ILE A 1 112 ? -59.471 -9.934 21.466 1.00 42.72 112 ILE A N 1
ATOM 873 C CA . ILE A 1 112 ? -60.316 -11.152 21.501 1.00 42.72 112 ILE A CA 1
ATOM 874 C C . ILE A 1 112 ? -61.482 -11.033 22.513 1.00 42.72 112 ILE A C 1
ATOM 876 O O . ILE A 1 112 ? -62.549 -11.632 22.351 1.00 42.72 112 ILE A O 1
ATOM 880 N N . VAL A 1 113 ? -61.307 -10.188 23.531 1.00 41.97 113 VAL A N 1
ATOM 881 C CA . VAL A 1 113 ? -62.303 -9.833 24.551 1.00 41.97 113 VAL A CA 1
ATOM 882 C C . VAL A 1 113 ? -63.550 -9.164 23.952 1.00 41.97 113 VAL A C 1
ATOM 884 O O . VAL A 1 113 ? -64.665 -9.499 24.346 1.00 41.97 113 VAL A O 1
ATOM 887 N N . SER A 1 114 ? -63.395 -8.273 22.970 1.00 42.38 114 SER A N 1
ATOM 888 C CA . SER A 1 114 ? -64.498 -7.471 22.417 1.00 42.38 114 SER A CA 1
ATOM 889 C C . SER A 1 114 ? -65.468 -8.315 21.586 1.00 42.38 114 SER A C 1
ATOM 891 O O . SER A 1 114 ? -66.684 -8.161 21.689 1.00 42.38 114 SER A O 1
ATOM 893 N N . VAL A 1 115 ? -64.932 -9.259 20.807 1.00 47.19 115 VAL A N 1
ATOM 894 C CA . VAL A 1 115 ? -65.717 -10.161 19.946 1.00 47.19 115 VAL A CA 1
ATOM 895 C C . VAL A 1 115 ? -66.487 -11.188 20.784 1.00 47.19 115 VAL A C 1
ATOM 897 O O . VAL A 1 115 ? -67.650 -11.477 20.504 1.00 47.19 115 VAL A O 1
ATOM 900 N N . SER A 1 116 ? -65.880 -11.673 21.871 1.00 49.03 116 SER A N 1
ATOM 901 C CA . SER A 1 116 ? -66.504 -12.636 22.790 1.00 49.03 116 SER A CA 1
ATOM 902 C C . SER A 1 116 ? -67.650 -12.012 23.600 1.00 49.03 116 SER A C 1
ATOM 904 O O . SER A 1 116 ? -68.689 -12.643 23.799 1.00 49.03 116 SER A O 1
ATOM 906 N N . LEU A 1 117 ? -67.502 -10.746 24.017 1.00 45.00 117 LEU A N 1
ATOM 907 C CA . LEU A 1 117 ? -68.556 -9.991 24.706 1.00 45.00 117 LEU A CA 1
ATOM 908 C C . LEU A 1 117 ? -69.753 -9.696 23.791 1.00 45.00 117 LEU A C 1
ATOM 910 O O . LEU A 1 117 ? -70.895 -9.897 24.202 1.00 45.00 117 LEU A O 1
ATOM 914 N N . LEU A 1 118 ? -69.509 -9.284 22.543 1.00 47.62 118 LEU A N 1
ATOM 915 C CA . LEU A 1 118 ? -70.565 -9.055 21.547 1.00 47.62 118 LEU A CA 1
ATOM 916 C C . LEU A 1 118 ? -71.340 -10.341 21.215 1.00 47.62 118 LEU A C 1
ATOM 918 O O . LEU A 1 118 ? -72.571 -10.313 21.155 1.00 47.62 118 LEU A O 1
ATOM 922 N N . GLY A 1 119 ? -70.647 -11.479 21.090 1.00 50.91 119 GLY A N 1
ATOM 923 C CA . GLY A 1 119 ? -71.283 -12.788 20.900 1.00 50.91 119 GLY A CA 1
ATOM 924 C C . GLY A 1 119 ? -72.151 -13.218 22.090 1.00 50.91 119 GLY A C 1
ATOM 925 O O . GLY A 1 119 ? -73.267 -13.706 21.900 1.00 50.91 119 GLY A O 1
ATOM 926 N N . GLY A 1 120 ? -71.691 -12.973 23.322 1.00 52.19 120 GLY A N 1
ATOM 927 C CA . GLY A 1 120 ? -72.459 -13.253 24.540 1.00 52.19 120 GLY A CA 1
ATOM 928 C C . GLY A 1 120 ? -73.730 -12.404 24.668 1.00 52.19 120 GLY A C 1
ATOM 929 O O . GLY A 1 120 ? -74.786 -12.923 25.037 1.00 52.19 120 GLY A O 1
ATOM 930 N N . VAL A 1 121 ? -73.663 -11.117 24.308 1.00 52.03 121 VAL A N 1
ATOM 931 C CA . VAL A 1 121 ? -74.824 -10.207 24.324 1.00 52.03 121 VAL A CA 1
ATOM 932 C C . VAL A 1 121 ? -75.852 -10.593 23.254 1.00 52.03 121 VAL A C 1
ATOM 934 O O . VAL A 1 121 ? -77.050 -10.621 23.544 1.00 52.03 121 VAL A O 1
ATOM 937 N N . ALA A 1 122 ? -75.409 -10.969 22.051 1.00 49.25 122 ALA A N 1
ATOM 938 C CA . ALA A 1 122 ? -76.298 -11.440 20.988 1.00 49.25 122 ALA A CA 1
ATOM 939 C C . ALA A 1 122 ? -77.025 -12.744 21.372 1.00 49.25 122 ALA A C 1
ATOM 941 O O . ALA A 1 122 ? -78.234 -12.866 21.168 1.00 49.25 122 ALA A O 1
ATOM 942 N N . LEU A 1 123 ? -76.326 -13.689 22.012 1.00 52.44 123 LEU A N 1
ATOM 943 C CA . LEU A 1 123 ? -76.925 -14.936 22.497 1.00 52.44 123 LEU A CA 1
ATOM 944 C C . LEU A 1 123 ? -77.966 -14.681 23.601 1.00 52.44 123 LEU A C 1
ATOM 946 O O . LEU A 1 123 ? -79.032 -15.294 23.603 1.00 52.44 123 LEU A O 1
ATOM 950 N N . MET A 1 124 ? -77.701 -13.733 24.506 1.00 51.75 124 MET A N 1
ATOM 951 C CA . MET A 1 124 ? -78.652 -13.321 25.548 1.00 51.75 124 MET A CA 1
ATOM 952 C C . MET A 1 124 ? -79.913 -12.672 24.957 1.00 51.75 124 MET A C 1
ATOM 954 O O . MET A 1 124 ? -81.014 -12.952 25.433 1.00 51.75 124 MET A O 1
ATOM 958 N N . ALA A 1 125 ? -79.785 -11.872 23.893 1.00 51.59 125 ALA A N 1
ATOM 959 C CA . ALA A 1 125 ? -80.925 -11.274 23.193 1.00 51.59 125 ALA A CA 1
ATOM 960 C C . ALA A 1 125 ? -81.801 -12.327 22.484 1.00 51.59 125 ALA A C 1
ATOM 962 O O . ALA A 1 125 ? -83.032 -12.247 22.539 1.00 51.59 125 ALA A O 1
ATOM 963 N N . ILE A 1 126 ? -81.183 -13.351 21.884 1.00 56.00 126 ILE A N 1
ATOM 964 C CA . ILE A 1 126 ? -81.876 -14.476 21.229 1.00 56.00 126 ILE A CA 1
ATOM 965 C C . ILE A 1 126 ? -82.596 -15.359 22.263 1.00 56.00 126 ILE A C 1
ATOM 967 O O . ILE A 1 126 ? -83.745 -15.756 22.072 1.00 56.00 126 ILE A O 1
ATOM 971 N N . VAL A 1 127 ? -81.963 -15.624 23.409 1.00 54.75 127 VAL A N 1
ATOM 972 C CA . VAL A 1 127 ? -82.580 -16.400 24.498 1.00 54.75 127 VAL A CA 1
ATOM 973 C C . VAL A 1 127 ? -83.731 -15.630 25.156 1.00 54.75 127 VAL A C 1
ATOM 975 O O . VAL A 1 127 ? -84.762 -16.226 25.475 1.00 54.75 127 VAL A O 1
ATOM 978 N N . ALA A 1 128 ? -83.605 -14.310 25.324 1.00 52.19 128 ALA A N 1
ATOM 979 C CA . ALA A 1 128 ? -84.668 -13.468 25.871 1.00 52.19 128 ALA A CA 1
ATOM 980 C C . ALA A 1 128 ? -85.897 -13.404 24.946 1.00 52.19 128 ALA A C 1
ATOM 982 O O . ALA A 1 128 ? -87.029 -13.515 25.421 1.00 52.19 128 ALA A O 1
ATOM 983 N N . THR A 1 129 ? -85.690 -13.303 23.629 1.00 54.94 129 THR A N 1
ATOM 984 C CA . THR A 1 129 ? -86.780 -13.332 22.636 1.00 54.94 129 THR A CA 1
ATOM 985 C C . THR A 1 129 ? -87.458 -14.703 22.562 1.00 54.94 129 THR A C 1
ATOM 987 O O . THR A 1 129 ? -88.687 -14.771 22.501 1.00 54.94 129 THR A O 1
ATOM 990 N N . PHE A 1 130 ? -86.704 -15.799 22.691 1.00 56.03 130 PHE A N 1
ATOM 991 C CA . PHE A 1 130 ? -87.265 -17.155 22.776 1.00 56.03 130 PHE A CA 1
ATOM 992 C C . PHE A 1 130 ? -88.047 -17.394 24.086 1.00 56.03 130 PHE A C 1
ATOM 994 O O . PHE A 1 130 ? -89.109 -18.025 24.096 1.00 56.03 130 PHE A O 1
ATOM 1001 N N . GLY A 1 131 ? -87.574 -16.831 25.204 1.00 54.19 131 GLY A N 1
ATOM 1002 C CA . GLY A 1 131 ? -88.294 -16.806 26.481 1.00 54.19 131 GLY A CA 1
ATOM 1003 C C . GLY A 1 131 ? -89.619 -16.037 26.407 1.00 54.19 131 GLY A C 1
ATOM 1004 O O . GLY A 1 131 ? -90.630 -16.495 26.940 1.00 54.19 131 GLY A O 1
ATOM 1005 N N . LEU A 1 132 ? -89.648 -14.912 25.684 1.00 54.00 132 LEU A N 1
ATOM 1006 C CA . LEU A 1 132 ? -90.876 -14.150 25.429 1.00 54.00 132 LEU A CA 1
ATOM 1007 C C . LEU A 1 132 ? -91.859 -14.919 24.532 1.00 54.00 132 LEU A C 1
ATOM 1009 O O . LEU A 1 132 ? -93.045 -14.984 24.846 1.00 54.00 132 LEU A O 1
ATOM 1013 N N . MET A 1 133 ? -91.380 -15.569 23.466 1.00 50.91 133 MET A N 1
ATOM 1014 C CA . MET A 1 133 ? -92.224 -16.396 22.591 1.00 50.91 133 MET A CA 1
ATOM 1015 C C . MET A 1 133 ? -92.862 -17.581 23.330 1.00 50.91 133 MET A C 1
ATOM 1017 O O . MET A 1 133 ? -94.045 -17.866 23.148 1.00 50.91 133 MET A O 1
ATOM 1021 N N . THR A 1 134 ? -92.114 -18.249 24.211 1.00 51.38 134 THR A N 1
ATOM 1022 C CA . THR A 1 134 ? -92.639 -19.375 25.007 1.00 51.38 134 THR A CA 1
ATOM 1023 C C . THR A 1 134 ? -93.589 -18.929 26.126 1.00 51.38 134 THR A C 1
ATOM 1025 O O . THR A 1 134 ? -94.492 -19.680 26.497 1.00 51.38 134 THR A O 1
ATOM 1028 N N . SER A 1 135 ? -93.449 -17.690 26.612 1.00 50.91 135 SER A N 1
ATOM 1029 C CA . SER A 1 135 ? -94.398 -17.034 27.523 1.00 50.91 135 SER A CA 1
ATOM 1030 C C . SER A 1 135 ? -95.743 -16.733 26.847 1.00 50.91 135 SER A C 1
ATOM 1032 O O . SER A 1 135 ? -96.789 -16.948 27.455 1.00 50.91 135 SER A O 1
ATOM 1034 N N . VAL A 1 136 ? -95.734 -16.280 25.587 1.00 50.28 136 VAL A N 1
ATOM 1035 C CA . VAL A 1 136 ? -96.958 -16.013 24.800 1.00 50.28 136 VAL A CA 1
ATOM 1036 C C . VAL A 1 136 ? -97.696 -17.312 24.428 1.00 50.28 136 VAL A C 1
ATOM 1038 O O . VAL A 1 136 ? -98.915 -17.311 24.295 1.00 50.28 136 VAL A O 1
ATOM 1041 N N . ALA A 1 137 ? -96.991 -18.447 24.355 1.00 51.03 137 ALA A N 1
ATOM 1042 C CA . ALA A 1 137 ? -97.553 -19.762 24.022 1.00 51.03 137 ALA A CA 1
ATOM 1043 C C . ALA A 1 137 ? -98.170 -20.546 25.212 1.00 51.03 137 ALA A C 1
ATOM 1045 O O . ALA A 1 137 ? -98.505 -21.722 25.066 1.00 51.03 137 ALA A O 1
ATOM 1046 N N . GLY A 1 138 ? -98.329 -19.937 26.395 1.00 47.09 138 GLY A N 1
ATOM 1047 C CA . GLY A 1 138 ? -99.178 -20.480 27.469 1.00 47.09 138 GLY A CA 1
ATOM 1048 C C . GLY A 1 138 ? -98.600 -21.611 28.341 1.00 47.09 138 GLY A C 1
ATOM 1049 O O . GLY A 1 138 ? -99.358 -22.234 29.081 1.00 47.09 138 GLY A O 1
ATOM 1050 N N . GLN A 1 139 ? -97.284 -21.882 28.329 1.00 51.41 139 GLN A N 1
ATOM 1051 C CA . GLN A 1 139 ? -96.649 -22.873 29.229 1.00 51.41 139 GLN A CA 1
ATOM 1052 C C . GLN A 1 139 ? -95.618 -22.248 30.200 1.00 51.41 139 GLN A C 1
ATOM 1054 O O . GLN A 1 139 ? -94.404 -22.396 30.022 1.00 51.41 139 GLN A O 1
ATOM 1059 N N . PRO A 1 140 ? -96.064 -21.583 31.285 1.00 51.88 140 PRO A N 1
ATOM 1060 C CA . PRO A 1 140 ? -95.208 -20.717 32.106 1.00 51.88 140 PRO A CA 1
ATOM 1061 C C . PRO A 1 140 ? -94.168 -21.450 32.974 1.00 51.88 140 PRO A C 1
ATOM 1063 O O . PRO A 1 140 ? -93.125 -20.879 33.296 1.00 51.88 140 PRO A O 1
ATOM 1066 N N . MET A 1 141 ? -94.402 -22.710 33.365 1.00 50.41 141 MET A N 1
ATOM 1067 C CA . MET A 1 141 ? -93.476 -23.440 34.252 1.00 50.41 141 MET A CA 1
ATOM 1068 C C . MET A 1 141 ? -92.246 -23.993 33.519 1.00 50.41 141 MET A C 1
ATOM 1070 O O . MET A 1 141 ? -91.139 -23.939 34.055 1.00 50.41 141 MET A O 1
ATOM 1074 N N . ARG A 1 142 ? -92.403 -24.469 32.275 1.00 52.34 142 ARG A N 1
ATOM 1075 C CA . ARG A 1 142 ? -91.276 -24.969 31.467 1.00 52.34 142 ARG A CA 1
ATOM 1076 C C . ARG A 1 142 ? -90.371 -23.834 30.991 1.00 52.34 142 ARG A C 1
ATOM 1078 O O . ARG A 1 142 ? -89.155 -23.999 31.011 1.00 52.34 142 ARG A O 1
ATOM 1085 N N . GLY A 1 143 ? -90.940 -22.663 30.690 1.00 52.88 143 GLY A N 1
ATOM 1086 C CA . GLY A 1 143 ? -90.179 -21.467 30.316 1.00 52.88 143 GLY A CA 1
ATOM 1087 C C . GLY A 1 143 ? -89.196 -21.014 31.400 1.00 52.88 143 GLY A C 1
ATOM 1088 O O . GLY A 1 143 ? -88.035 -20.772 31.097 1.00 52.88 143 GLY A O 1
ATOM 1089 N N . LYS A 1 144 ? -89.604 -20.986 32.679 1.00 51.22 144 LYS A N 1
ATOM 1090 C CA . LYS A 1 144 ? -88.735 -20.546 33.793 1.00 51.22 144 LYS A CA 1
ATOM 1091 C C . LYS A 1 144 ? -87.558 -21.487 34.061 1.00 51.22 144 LYS A C 1
ATOM 1093 O O . LYS A 1 144 ? -86.460 -21.018 34.352 1.00 51.22 144 LYS A O 1
ATOM 1098 N N . VAL A 1 145 ? -87.770 -22.800 33.954 1.00 54.94 145 VAL A N 1
ATOM 1099 C CA . VAL A 1 145 ? -86.700 -23.798 34.134 1.00 54.94 145 VAL A CA 1
ATOM 1100 C C . VAL A 1 145 ? -85.718 -23.748 32.964 1.00 54.94 145 VAL A C 1
ATOM 1102 O O . VAL A 1 145 ? -84.507 -23.771 33.187 1.00 54.94 145 VAL A O 1
ATOM 1105 N N . LEU A 1 146 ? -86.224 -23.591 31.735 1.00 52.12 146 LEU A N 1
ATOM 1106 C CA . LEU A 1 146 ? -85.385 -23.440 30.548 1.00 52.12 146 LEU A CA 1
ATOM 1107 C C . LEU A 1 146 ? -84.559 -22.146 30.619 1.00 52.12 146 LEU A C 1
ATOM 1109 O O . LEU A 1 146 ? -83.344 -22.195 30.442 1.00 52.12 146 LEU A O 1
ATOM 1113 N N . LEU A 1 147 ? -85.181 -21.019 30.992 1.00 53.28 147 LEU A N 1
ATOM 1114 C CA . LEU A 1 147 ? -84.499 -19.733 31.165 1.00 53.28 147 LEU A CA 1
ATOM 1115 C C . LEU A 1 147 ? -83.405 -19.822 32.237 1.00 53.28 147 LEU A C 1
ATOM 1117 O O . LEU A 1 147 ? -82.292 -19.363 32.014 1.00 53.28 147 LEU A O 1
ATOM 1121 N N . ALA A 1 148 ? -83.687 -20.466 33.375 1.00 55.09 148 ALA A N 1
ATOM 1122 C CA . ALA A 1 148 ? -82.706 -20.660 34.442 1.00 55.09 148 ALA A CA 1
ATOM 1123 C C . ALA A 1 148 ? -81.542 -21.574 34.019 1.00 55.09 148 ALA A C 1
ATOM 1125 O O . ALA A 1 148 ? -80.403 -21.342 34.426 1.00 55.09 148 ALA A O 1
ATOM 1126 N N . SER A 1 149 ? -81.806 -22.600 33.203 1.00 51.75 149 SER A N 1
ATOM 1127 C CA . SER A 1 149 ? -80.762 -23.484 32.669 1.00 51.75 149 SER A CA 1
ATOM 1128 C C . SER A 1 149 ? -79.871 -22.777 31.643 1.00 51.75 149 SER A C 1
ATOM 1130 O O . SER A 1 149 ? -78.650 -22.906 31.707 1.00 51.75 149 SER A O 1
ATOM 1132 N N . LEU A 1 150 ? -80.460 -21.943 30.781 1.00 52.72 150 LEU A N 1
ATOM 1133 C CA . LEU A 1 150 ? -79.733 -21.153 29.790 1.00 52.72 150 LEU A CA 1
ATOM 1134 C C . LEU A 1 150 ? -78.906 -20.052 30.455 1.00 52.72 150 LEU A C 1
ATOM 1136 O O . LEU A 1 150 ? -77.745 -19.891 30.104 1.00 52.72 150 LEU A O 1
ATOM 1140 N N . PHE A 1 151 ? -79.445 -19.383 31.482 1.00 58.59 151 PHE A N 1
ATOM 1141 C CA . PHE A 1 151 ? -78.720 -18.376 32.265 1.00 58.59 151 PHE A CA 1
ATOM 1142 C C . PHE A 1 151 ? -77.518 -18.974 33.015 1.00 58.59 151 PHE A C 1
ATOM 1144 O O . PHE A 1 151 ? -76.456 -18.362 33.103 1.00 58.59 151 PHE A O 1
ATOM 1151 N N . ARG A 1 152 ? -77.654 -20.204 33.536 1.00 56.12 152 ARG A N 1
ATOM 1152 C CA . ARG A 1 152 ? -76.526 -20.952 34.120 1.00 56.12 152 ARG A CA 1
ATOM 1153 C C . ARG A 1 152 ? -75.474 -21.298 33.066 1.00 56.12 152 ARG A C 1
ATOM 1155 O O . ARG A 1 152 ? -74.286 -21.183 33.354 1.00 56.12 152 ARG A O 1
ATOM 1162 N N . GLY A 1 153 ? -75.908 -21.684 31.865 1.00 52.59 153 GLY A N 1
ATOM 1163 C CA . GLY A 1 153 ? -75.027 -21.971 30.734 1.00 52.59 153 GLY A CA 1
ATOM 1164 C C . GLY A 1 153 ? -74.221 -20.748 30.283 1.00 52.59 153 GLY A C 1
ATOM 1165 O O . GLY A 1 153 ? -73.000 -20.834 30.180 1.0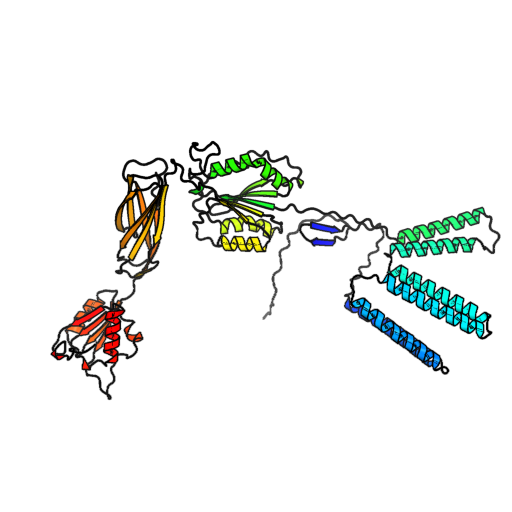0 52.59 153 GLY A O 1
ATOM 1166 N N . THR A 1 154 ? -74.859 -19.587 30.098 1.00 58.97 154 THR A N 1
ATOM 1167 C CA . THR A 1 154 ? -74.167 -18.344 29.701 1.00 58.97 154 THR A CA 1
ATOM 1168 C C . THR A 1 154 ? -73.218 -17.821 30.769 1.00 58.97 154 THR A C 1
ATOM 1170 O O . THR A 1 154 ? -72.136 -17.351 30.424 1.00 58.97 154 THR A O 1
ATOM 1173 N N . ILE A 1 155 ? -73.554 -17.938 32.057 1.00 61.72 155 ILE A N 1
ATOM 1174 C CA . ILE A 1 155 ? -72.623 -17.596 33.143 1.00 61.72 155 ILE A CA 1
ATOM 1175 C C . ILE A 1 155 ? -71.388 -18.508 33.114 1.00 61.72 155 ILE A C 1
ATOM 1177 O O . ILE A 1 155 ? -70.270 -18.009 33.218 1.00 61.72 155 ILE A O 1
ATOM 1181 N N . LEU A 1 156 ? -71.564 -19.821 32.930 1.00 56.91 156 LEU A N 1
ATOM 1182 C CA . LEU A 1 156 ? -70.448 -20.773 32.862 1.00 56.91 156 LEU A CA 1
ATOM 1183 C C . LEU A 1 156 ? -69.527 -20.508 31.666 1.00 56.91 156 LEU A C 1
ATOM 1185 O O . LEU A 1 156 ? -68.309 -20.506 31.826 1.00 56.91 156 LEU A O 1
ATOM 1189 N N . VAL A 1 157 ? -70.094 -20.224 30.492 1.00 55.75 157 VAL A N 1
ATOM 1190 C CA . VAL A 1 157 ? -69.320 -19.895 29.283 1.00 55.75 157 VAL A CA 1
ATOM 1191 C C . VAL A 1 157 ? -68.609 -18.548 29.430 1.00 55.75 157 VAL A C 1
ATOM 1193 O O . VAL A 1 157 ? -67.449 -18.425 29.048 1.00 55.75 157 VAL A O 1
ATOM 1196 N N . SER A 1 158 ? -69.257 -17.556 30.046 1.00 55.94 158 SER A N 1
ATOM 1197 C CA . SER A 1 158 ? -68.648 -16.240 30.288 1.00 55.94 158 SER A CA 1
ATOM 1198 C C . SER A 1 158 ? -67.508 -16.318 31.307 1.00 55.94 158 SER A C 1
ATOM 1200 O O . SER A 1 158 ? -66.484 -15.666 31.131 1.00 55.94 158 SER A O 1
ATOM 1202 N N . LEU A 1 159 ? -67.646 -17.152 32.345 1.00 54.91 159 LEU A N 1
ATOM 1203 C CA . LEU A 1 159 ? -66.582 -17.435 33.313 1.00 54.91 159 LEU A CA 1
ATOM 1204 C C . LEU A 1 159 ? -65.423 -18.217 32.683 1.00 54.91 159 LEU A C 1
ATOM 1206 O O . LEU A 1 159 ? -64.269 -17.926 32.983 1.00 54.91 159 LEU A O 1
ATOM 1210 N N . ALA A 1 160 ? -65.708 -19.165 31.786 1.00 54.34 160 ALA A N 1
ATOM 1211 C CA . ALA A 1 160 ? -64.680 -19.896 31.046 1.00 54.34 160 ALA A CA 1
ATOM 1212 C C . ALA A 1 160 ? -63.902 -18.977 30.086 1.00 54.34 160 ALA A C 1
ATOM 1214 O O . ALA A 1 160 ? -62.675 -19.020 30.057 1.00 54.34 160 ALA A O 1
ATOM 1215 N N . ALA A 1 161 ? -64.599 -18.088 29.368 1.00 53.75 161 ALA A N 1
ATOM 1216 C CA . ALA A 1 161 ? -63.985 -17.095 28.487 1.00 53.75 161 ALA A CA 1
ATOM 1217 C C . ALA A 1 161 ? -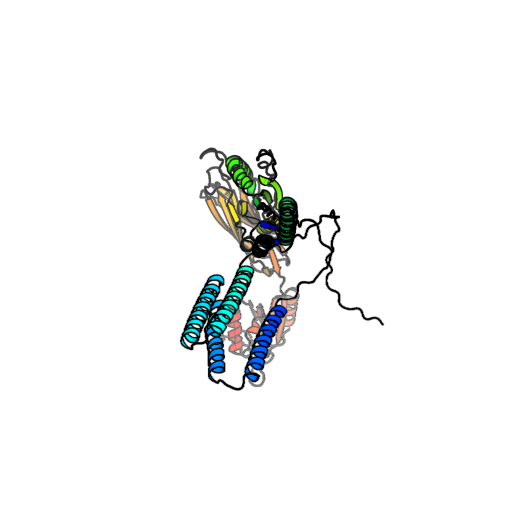63.181 -16.034 29.263 1.00 53.75 161 ALA A C 1
ATOM 1219 O O . ALA A 1 161 ? -62.089 -15.655 28.845 1.00 53.75 161 ALA A O 1
ATOM 1220 N N . ALA A 1 162 ? -63.673 -15.592 30.426 1.00 53.56 162 ALA A N 1
ATOM 1221 C CA . ALA A 1 162 ? -62.926 -14.709 31.323 1.00 53.56 162 ALA A CA 1
ATOM 1222 C C . ALA A 1 162 ? -61.681 -15.403 31.906 1.00 53.56 162 ALA A C 1
ATOM 1224 O O . ALA A 1 162 ? -60.627 -14.781 32.014 1.00 53.56 162 ALA A O 1
ATOM 1225 N N . GLY A 1 163 ? -61.774 -16.703 32.207 1.00 54.38 163 GLY A N 1
ATOM 1226 C CA . GLY A 1 163 ? -60.642 -17.525 32.637 1.00 54.38 163 GLY A CA 1
ATOM 1227 C C . GLY A 1 163 ? -59.569 -17.724 31.562 1.00 54.38 163 GLY A C 1
ATOM 1228 O O . GLY A 1 163 ? -58.412 -17.919 31.908 1.00 54.38 163 GLY A O 1
ATOM 1229 N N . TRP A 1 164 ? -59.920 -17.628 30.275 1.00 51.00 164 TRP A N 1
ATOM 1230 C CA . TRP A 1 164 ? -58.957 -17.642 29.162 1.00 51.00 164 TRP A CA 1
ATOM 1231 C C . TRP A 1 164 ? -58.240 -16.301 28.959 1.00 51.00 164 TRP A C 1
ATOM 1233 O O . TRP A 1 164 ? -57.134 -16.274 28.425 1.00 51.00 164 TRP A O 1
ATOM 1243 N N . ALA A 1 165 ? -58.860 -15.187 29.357 1.00 49.88 165 ALA A N 1
ATOM 1244 C CA . ALA A 1 165 ? -58.310 -13.843 29.174 1.00 49.88 165 ALA A CA 1
ATOM 1245 C C . ALA A 1 165 ? -57.459 -13.360 30.360 1.00 49.88 165 ALA A C 1
ATOM 1247 O O . ALA A 1 165 ? -56.711 -12.392 30.225 1.00 49.88 165 ALA A O 1
ATOM 1248 N N . TRP A 1 166 ? -57.592 -13.984 31.531 1.00 52.47 166 TRP A N 1
ATOM 1249 C CA . TRP A 1 166 ? -56.828 -13.627 32.724 1.00 52.47 166 TRP A CA 1
ATOM 1250 C C . TRP A 1 166 ? -55.610 -14.547 32.867 1.00 52.47 166 TRP A C 1
ATOM 1252 O O . TRP A 1 166 ? -55.716 -15.738 32.576 1.00 52.47 166 TRP A O 1
ATOM 1262 N N . PRO A 1 167 ? -54.449 -14.043 33.332 1.00 61.84 167 PRO A N 1
ATOM 1263 C CA . PRO A 1 167 ? -53.365 -14.928 33.748 1.00 61.84 167 PRO A CA 1
ATOM 1264 C C . PRO A 1 167 ? -53.920 -15.938 34.764 1.00 61.84 167 PRO A C 1
ATOM 1266 O O . PRO A 1 167 ? -54.801 -15.583 35.547 1.00 61.84 167 PRO A O 1
ATOM 1269 N N . LEU A 1 168 ? -53.428 -17.184 34.750 1.00 60.59 168 LEU A N 1
ATOM 1270 C CA . LEU A 1 168 ? -53.919 -18.312 35.571 1.00 60.59 168 LEU A CA 1
ATOM 1271 C C . LEU A 1 168 ? -54.213 -17.935 37.044 1.00 60.59 168 LEU A C 1
ATOM 1273 O O . LEU A 1 168 ? -55.140 -18.470 37.654 1.00 60.59 168 LEU A O 1
ATOM 1277 N N . SER A 1 169 ? -53.482 -16.960 37.594 1.00 62.34 169 SER A N 1
ATOM 1278 C CA . SER A 1 169 ? -53.676 -16.376 38.925 1.00 62.34 169 SER A CA 1
ATOM 1279 C C . SER A 1 169 ? -55.036 -15.686 39.137 1.00 62.34 169 SER A C 1
ATOM 1281 O O . SER A 1 169 ? -55.632 -15.824 40.204 1.00 62.34 169 SER A O 1
ATOM 1283 N N . GLY A 1 170 ? -55.577 -14.989 38.135 1.00 67.44 170 GLY A N 1
ATOM 1284 C CA . GLY A 1 170 ? -56.862 -14.292 38.225 1.00 67.44 170 GLY A CA 1
ATOM 1285 C C . GLY A 1 170 ? -58.058 -15.248 38.288 1.00 67.44 170 GLY A C 1
ATOM 1286 O O . GLY A 1 170 ? -58.952 -15.074 39.116 1.00 67.44 170 GLY A O 1
ATOM 1287 N N . SER A 1 171 ? -58.060 -16.299 37.462 1.00 69.31 171 SER A N 1
ATOM 1288 C CA . SER A 1 171 ? -59.100 -17.340 37.481 1.00 69.31 171 SER A CA 1
ATOM 1289 C C . SER A 1 171 ? -59.132 -18.115 38.801 1.00 69.31 171 SER A C 1
ATOM 1291 O O . SER A 1 171 ? -60.209 -18.419 39.317 1.00 69.31 171 SER A O 1
ATOM 1293 N N . VAL A 1 172 ? -57.960 -18.381 39.386 1.00 74.31 172 VAL A N 1
ATOM 1294 C CA . VAL A 1 172 ? -57.823 -19.073 40.676 1.00 74.31 172 VAL A CA 1
ATOM 1295 C C . VAL A 1 172 ? -58.441 -18.251 41.814 1.00 74.31 172 VAL A C 1
ATOM 1297 O O . VAL A 1 172 ? -59.180 -18.800 42.633 1.00 74.31 172 VAL A O 1
ATOM 1300 N N . LEU A 1 173 ? -58.234 -16.929 41.826 1.00 74.69 173 LEU A N 1
ATOM 1301 C CA . LEU A 1 173 ? -58.817 -16.033 42.833 1.00 74.69 173 LEU A CA 1
ATOM 1302 C C . LEU A 1 173 ? -60.349 -15.958 42.748 1.00 74.69 173 LEU A C 1
ATOM 1304 O O . LEU A 1 173 ? -61.023 -15.982 43.779 1.00 74.69 173 LEU A O 1
ATOM 1308 N N . VAL A 1 174 ? -60.914 -15.914 41.537 1.00 74.69 174 VAL A N 1
ATOM 1309 C CA . VAL A 1 174 ? -62.375 -15.873 41.337 1.00 74.69 174 VAL A CA 1
ATOM 1310 C C . VAL A 1 174 ? -63.031 -17.178 41.789 1.00 74.69 174 VAL A C 1
ATOM 1312 O O . VAL A 1 174 ? -64.033 -17.146 42.504 1.00 74.69 174 VAL A O 1
ATOM 1315 N N . ILE A 1 175 ? -62.447 -18.330 41.442 1.00 76.06 175 ILE A N 1
ATOM 1316 C CA . ILE A 1 175 ? -62.947 -19.643 41.879 1.00 76.06 175 ILE A CA 1
ATOM 1317 C C . ILE A 1 175 ? -62.886 -19.761 43.410 1.00 76.06 175 ILE A C 1
ATOM 1319 O O . ILE A 1 175 ? -63.867 -20.184 44.028 1.00 76.06 175 ILE A O 1
ATOM 1323 N N . GLY A 1 176 ? -61.785 -19.321 44.033 1.00 77.19 176 GLY A N 1
ATOM 1324 C CA . GLY A 1 176 ? -61.647 -19.270 45.492 1.00 77.19 176 GLY A CA 1
ATOM 1325 C C . GLY A 1 176 ? -62.708 -18.387 46.161 1.00 77.19 176 GLY A C 1
ATOM 1326 O O . GLY A 1 176 ? -63.356 -18.809 47.122 1.00 77.19 176 GLY A O 1
ATOM 1327 N N . ALA A 1 177 ? -62.967 -17.196 45.611 1.00 77.88 177 ALA A N 1
ATOM 1328 C CA . ALA A 1 177 ? -63.986 -16.276 46.118 1.00 77.88 177 ALA A CA 1
ATOM 1329 C C . ALA A 1 177 ? -65.412 -16.842 45.984 1.00 77.88 177 ALA A C 1
ATOM 1331 O O . ALA A 1 177 ? -66.207 -16.760 46.925 1.00 77.88 177 ALA A O 1
ATOM 1332 N N . CYS A 1 178 ? -65.737 -17.475 44.853 1.00 78.25 178 CYS A N 1
ATOM 1333 C CA . CYS A 1 178 ? -67.026 -18.136 44.649 1.00 78.25 178 CYS A CA 1
ATOM 1334 C C . CYS A 1 178 ? -67.228 -19.319 45.608 1.00 78.25 178 CYS A C 1
ATOM 1336 O O . CYS A 1 178 ? -68.316 -19.465 46.174 1.00 78.25 178 CYS A O 1
ATOM 1338 N N . ALA A 1 179 ? -66.192 -20.132 45.841 1.00 76.25 179 ALA A N 1
ATOM 1339 C CA . ALA A 1 179 ? -66.233 -21.233 46.802 1.00 76.25 179 ALA A CA 1
ATOM 1340 C C . ALA A 1 179 ? -66.452 -20.727 48.239 1.00 76.25 179 ALA A C 1
ATOM 1342 O O . ALA A 1 179 ? -67.314 -21.250 48.952 1.00 76.25 179 ALA A O 1
ATOM 1343 N N . ALA A 1 180 ? -65.751 -19.662 48.645 1.00 75.38 180 ALA A N 1
ATOM 1344 C CA . ALA A 1 180 ? -65.925 -19.033 49.954 1.00 75.38 180 ALA A CA 1
ATOM 1345 C C . ALA A 1 180 ? -67.339 -18.446 50.133 1.00 75.38 180 ALA A C 1
ATOM 1347 O O . ALA A 1 180 ? -67.987 -18.675 51.158 1.00 75.38 180 ALA A O 1
ATOM 1348 N N . PHE A 1 181 ? -67.865 -17.754 49.117 1.00 79.06 181 PHE A N 1
ATOM 1349 C CA . PHE A 1 181 ? -69.230 -17.218 49.127 1.00 79.06 181 PHE A CA 1
ATOM 1350 C C . PHE A 1 181 ? -70.292 -18.325 49.218 1.00 79.06 181 PHE A C 1
ATOM 1352 O O . PHE A 1 181 ? -71.253 -18.217 49.987 1.00 79.06 181 PHE A O 1
ATOM 1359 N N . TRP A 1 182 ? -70.116 -19.421 48.475 1.00 74.88 182 TRP A N 1
ATOM 1360 C CA . TRP A 1 182 ? -71.031 -20.559 48.525 1.00 74.88 182 TRP A CA 1
ATOM 1361 C C . TRP A 1 182 ? -70.988 -21.269 49.885 1.00 74.88 182 TRP A C 1
ATOM 1363 O O . TRP A 1 182 ? -72.042 -21.615 50.420 1.00 74.88 182 TRP A O 1
ATOM 1373 N N . MET A 1 183 ? -69.809 -21.395 50.507 1.00 73.81 183 MET A N 1
ATOM 1374 C CA . MET A 1 183 ? -69.668 -21.909 51.877 1.00 73.81 183 MET A CA 1
ATOM 1375 C C . MET A 1 183 ? -70.370 -21.019 52.907 1.00 73.81 183 MET A C 1
ATOM 1377 O O . MET A 1 183 ? -71.135 -21.531 53.727 1.00 73.81 183 MET A O 1
ATOM 1381 N N . LEU A 1 184 ? -70.180 -19.697 52.829 1.00 74.69 184 LEU A N 1
ATOM 1382 C CA . LEU A 1 184 ? -70.874 -18.720 53.675 1.00 74.69 184 LEU A CA 1
ATOM 1383 C C . LEU A 1 184 ? -72.395 -18.857 53.545 1.00 74.69 184 LEU A C 1
ATOM 1385 O O . LEU A 1 184 ? -73.114 -18.874 54.544 1.00 74.69 184 LEU A O 1
ATOM 1389 N N . ARG A 1 185 ? -72.904 -19.013 52.318 1.00 77.56 185 ARG A N 1
ATOM 1390 C CA . ARG A 1 185 ? -74.339 -19.192 52.061 1.00 77.56 185 ARG A CA 1
ATOM 1391 C C . ARG A 1 185 ? -74.864 -20.549 52.535 1.00 77.56 185 ARG A C 1
ATOM 1393 O O . ARG A 1 185 ? -75.941 -20.592 53.126 1.00 77.56 185 ARG A O 1
ATOM 1400 N N . SER A 1 186 ? -74.124 -21.631 52.309 1.00 70.12 186 SER A N 1
ATOM 1401 C CA . SER A 1 186 ? -74.490 -22.982 52.748 1.00 70.12 186 SER A CA 1
ATOM 1402 C C . SER A 1 186 ? -74.557 -23.075 54.271 1.00 70.12 186 SER A C 1
ATOM 1404 O O . SER A 1 186 ? -75.518 -23.622 54.804 1.00 70.12 186 SER A O 1
ATOM 1406 N N . TYR A 1 187 ? -73.614 -22.455 54.984 1.00 68.31 187 TYR A N 1
ATOM 1407 C CA . TYR A 1 187 ? -73.637 -22.436 56.444 1.00 68.31 187 TYR A CA 1
ATOM 1408 C C . TYR A 1 187 ? -74.773 -21.573 57.004 1.00 68.31 187 TYR A C 1
ATOM 1410 O O . TYR A 1 187 ? -75.205 -21.810 58.124 1.00 68.31 187 TYR A O 1
ATOM 1418 N N . ARG A 1 188 ? -75.358 -20.626 56.255 1.00 67.81 188 ARG A N 1
ATOM 1419 C CA . ARG A 1 188 ? -76.560 -19.902 56.724 1.00 67.81 188 ARG A CA 1
ATOM 1420 C C . ARG A 1 188 ? -77.806 -20.792 56.817 1.00 67.81 188 ARG A C 1
ATOM 1422 O O . ARG A 1 188 ? -78.704 -20.452 57.577 1.00 67.81 188 ARG A O 1
ATOM 1429 N N . ARG A 1 189 ? -77.857 -21.929 56.113 1.00 61.19 189 ARG A N 1
ATOM 1430 C CA . ARG A 1 189 ? -78.959 -22.906 56.168 1.00 61.19 189 ARG A CA 1
ATOM 1431 C C . ARG A 1 189 ? -78.426 -24.284 56.561 1.00 61.19 189 ARG A C 1
ATOM 1433 O O . ARG A 1 189 ? -78.199 -25.133 55.709 1.00 61.19 189 ARG A O 1
ATOM 1440 N N . THR A 1 190 ? -78.209 -24.494 57.854 1.00 58.81 190 THR A N 1
ATOM 1441 C CA . THR A 1 190 ? -77.845 -25.805 58.417 1.00 58.81 190 THR A CA 1
ATOM 1442 C C . THR A 1 190 ? -79.073 -26.479 59.015 1.00 58.81 190 THR A C 1
ATOM 1444 O O . THR A 1 190 ? -79.822 -25.833 59.737 1.00 58.81 190 THR A O 1
ATOM 1447 N N . THR A 1 191 ? -79.254 -27.767 58.733 1.00 56.38 191 THR A N 1
ATOM 1448 C CA . THR A 1 191 ? -80.371 -28.608 59.201 1.00 56.38 191 THR A CA 1
ATOM 1449 C C . THR A 1 191 ? -80.165 -29.204 60.600 1.00 56.38 191 THR A C 1
ATOM 1451 O O . THR A 1 191 ? -81.077 -29.835 61.115 1.00 56.38 191 THR A O 1
ATOM 1454 N N . ALA A 1 192 ? -78.997 -29.001 61.224 1.00 61.50 192 ALA A N 1
ATOM 1455 C CA . ALA A 1 192 ? -78.662 -29.502 62.560 1.00 61.50 192 ALA A CA 1
ATOM 1456 C C . ALA A 1 192 ? -78.439 -28.355 63.566 1.00 61.50 192 ALA A C 1
ATOM 1458 O O . ALA A 1 192 ? -77.824 -27.336 63.228 1.00 61.50 192 ALA A O 1
ATOM 1459 N N . GLU A 1 193 ? -78.907 -28.540 64.804 1.00 63.06 193 GLU A N 1
ATOM 1460 C CA . GLU A 1 193 ? -78.786 -27.587 65.915 1.00 63.06 193 GLU A CA 1
ATOM 1461 C C . GLU A 1 193 ? -77.365 -27.597 66.500 1.00 63.06 193 GLU A C 1
ATOM 1463 O O . GLU A 1 193 ? -77.041 -28.314 67.443 1.00 63.06 193 GLU A O 1
ATOM 1468 N N . ILE A 1 194 ? -76.473 -26.807 65.905 1.00 74.25 194 ILE A N 1
ATOM 1469 C CA . ILE A 1 194 ? -75.103 -26.608 66.394 1.00 74.25 194 ILE A CA 1
ATOM 1470 C C . ILE A 1 194 ? -74.993 -25.194 66.971 1.00 74.25 194 ILE A C 1
ATOM 1472 O O . ILE A 1 194 ? -75.482 -24.235 66.372 1.00 74.25 194 ILE A O 1
ATOM 1476 N N . SER A 1 195 ? -74.310 -25.048 68.113 1.00 79.38 195 SER A N 1
ATOM 1477 C CA . SER A 1 195 ? -74.078 -23.741 68.736 1.00 79.38 195 SER A CA 1
ATOM 1478 C C . SER A 1 195 ? -73.347 -22.771 67.795 1.00 79.38 195 SER A C 1
ATOM 1480 O O . SER A 1 195 ? -72.458 -23.156 67.025 1.00 79.38 195 SER A O 1
ATOM 1482 N N . ALA A 1 196 ? -73.701 -21.485 67.869 1.00 76.06 196 ALA A N 1
ATOM 1483 C CA . ALA A 1 196 ? -73.186 -20.451 66.968 1.00 76.06 196 ALA A CA 1
ATOM 1484 C C . ALA A 1 196 ? -71.646 -20.346 66.974 1.00 76.06 196 ALA A C 1
ATOM 1486 O O . ALA A 1 196 ? -71.043 -20.122 65.925 1.00 76.06 196 ALA A O 1
ATOM 1487 N N . ALA A 1 197 ? -71.003 -20.592 68.121 1.00 78.69 197 ALA A N 1
ATOM 1488 C CA . ALA A 1 197 ? -69.546 -20.571 68.260 1.00 78.69 197 ALA A CA 1
ATOM 1489 C C . ALA A 1 197 ? -68.855 -21.708 67.484 1.00 78.69 197 ALA A C 1
ATOM 1491 O O . ALA A 1 197 ? -67.902 -21.466 66.745 1.00 78.69 197 ALA A O 1
ATOM 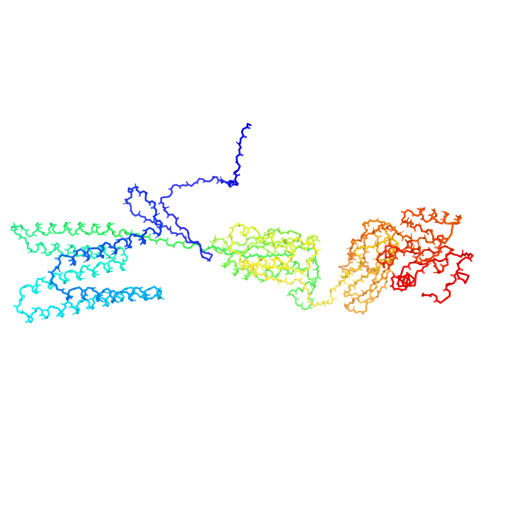1492 N N . LYS A 1 198 ? -69.369 -22.944 67.574 1.00 80.12 198 LYS A N 1
ATOM 1493 C CA . LYS A 1 198 ? -68.829 -24.089 66.815 1.00 80.12 198 LYS A CA 1
ATOM 1494 C C . LYS A 1 198 ? -69.028 -23.901 65.312 1.00 80.12 198 LYS A C 1
ATOM 1496 O O . LYS A 1 198 ? -68.153 -24.227 64.515 1.00 80.12 198 LYS A O 1
ATOM 1501 N N . LYS A 1 199 ? -70.162 -23.315 64.929 1.00 78.88 199 LYS A N 1
ATOM 1502 C CA . LYS A 1 199 ? -70.485 -22.985 63.541 1.00 78.88 199 LYS A CA 1
ATOM 1503 C C . LYS A 1 199 ? -69.544 -21.927 62.957 1.00 78.88 199 LYS A C 1
ATOM 1505 O O . LYS A 1 199 ? -69.078 -22.095 61.832 1.00 78.88 199 LYS A O 1
ATOM 1510 N N . ALA A 1 200 ? -69.238 -20.878 63.722 1.00 80.00 200 ALA A N 1
ATOM 1511 C CA . ALA A 1 200 ? -68.261 -19.864 63.335 1.00 80.00 200 ALA A CA 1
ATOM 1512 C C . ALA A 1 200 ? -66.845 -20.453 63.228 1.00 80.00 200 ALA A C 1
ATOM 1514 O O . ALA A 1 200 ? -66.157 -20.191 62.245 1.00 80.00 200 ALA A O 1
ATOM 1515 N N . GLY A 1 201 ? -66.448 -21.312 64.175 1.00 84.56 201 GLY A N 1
ATOM 1516 C CA . GLY A 1 201 ? -65.151 -21.994 64.154 1.00 84.56 201 GLY A CA 1
ATOM 1517 C C . GLY A 1 201 ? -64.957 -22.881 62.921 1.00 84.56 201 GLY A C 1
ATOM 1518 O O . GLY A 1 201 ? -63.963 -22.742 62.213 1.00 84.56 201 GLY A O 1
ATOM 1519 N N . LEU A 1 202 ? -65.932 -23.741 62.602 1.00 82.81 202 LEU A N 1
ATOM 1520 C CA . LEU A 1 202 ? -65.872 -24.611 61.419 1.00 82.81 202 LEU A CA 1
ATOM 1521 C C . LEU A 1 202 ? -65.868 -23.820 60.104 1.00 82.81 202 LEU A C 1
ATOM 1523 O O . LEU A 1 202 ? -65.162 -24.187 59.166 1.00 82.81 202 LEU A O 1
ATOM 1527 N N . LEU A 1 203 ? -66.631 -22.726 60.036 1.00 82.50 203 LEU A N 1
ATOM 1528 C CA . LEU A 1 203 ? -66.648 -21.838 58.875 1.00 82.50 203 LEU A CA 1
ATOM 1529 C C . LEU A 1 203 ? -65.297 -21.133 58.688 1.00 82.50 203 LEU A C 1
ATOM 1531 O O . LEU A 1 203 ? -64.785 -21.108 57.570 1.00 82.50 203 LEU A O 1
ATOM 1535 N N . ALA A 1 204 ? -64.704 -20.611 59.765 1.00 83.19 204 ALA A N 1
ATOM 1536 C CA . ALA A 1 204 ? -63.394 -19.964 59.726 1.00 83.19 204 ALA A CA 1
ATOM 1537 C C . ALA A 1 204 ? -62.306 -20.927 59.228 1.00 83.19 204 ALA A C 1
ATOM 1539 O O . ALA A 1 204 ? -61.527 -20.578 58.344 1.00 83.19 204 ALA A O 1
ATOM 1540 N N . LEU A 1 205 ? -62.314 -22.169 59.720 1.00 83.75 205 LEU A N 1
ATOM 1541 C CA . LEU A 1 205 ? -61.355 -23.206 59.328 1.00 83.75 205 LEU A CA 1
ATOM 1542 C C . LEU A 1 205 ? -61.496 -23.591 57.844 1.00 83.75 205 LEU A C 1
ATOM 1544 O O . LEU A 1 205 ? -60.503 -23.817 57.155 1.00 83.75 205 LEU A O 1
ATOM 1548 N N . ARG A 1 206 ? -62.727 -23.592 57.317 1.00 83.12 206 ARG A N 1
ATOM 1549 C CA . ARG A 1 206 ? -63.000 -23.846 55.894 1.00 83.12 206 ARG A CA 1
ATOM 1550 C C . ARG A 1 206 ? -62.570 -22.698 54.989 1.00 83.12 206 ARG A C 1
ATOM 1552 O O . ARG A 1 206 ? -61.996 -22.947 53.934 1.00 83.12 206 ARG A O 1
ATOM 1559 N N . ILE A 1 207 ? -62.830 -21.457 55.402 1.00 82.06 207 ILE A N 1
ATOM 1560 C CA . ILE A 1 207 ? -62.375 -20.262 54.681 1.00 82.06 207 ILE A CA 1
ATOM 1561 C C . ILE A 1 207 ? -60.845 -20.239 54.640 1.00 82.06 207 ILE A C 1
ATOM 1563 O O . ILE A 1 207 ? -60.273 -20.018 53.576 1.00 82.06 207 ILE A O 1
ATOM 1567 N N . LEU A 1 208 ? -60.186 -20.551 55.760 1.00 85.69 208 LEU A N 1
ATOM 1568 C CA . LEU A 1 208 ? -58.732 -20.663 55.827 1.00 85.69 208 LEU A CA 1
ATOM 1569 C C . LEU A 1 208 ? -58.197 -21.735 54.866 1.00 85.69 208 LEU A C 1
ATOM 1571 O O . LEU A 1 208 ? -57.258 -21.468 54.123 1.00 85.69 208 LEU A O 1
ATOM 1575 N N . ALA A 1 209 ? -58.823 -22.915 54.815 1.00 81.62 209 ALA A N 1
ATOM 1576 C CA . ALA A 1 209 ? -58.424 -23.980 53.892 1.00 81.62 209 ALA A CA 1
ATOM 1577 C C . ALA A 1 209 ? -58.556 -23.565 52.414 1.00 81.62 209 ALA A C 1
ATOM 1579 O O . ALA A 1 209 ? -57.662 -23.836 51.614 1.00 81.62 209 ALA A O 1
ATOM 1580 N N . VAL A 1 210 ? -59.642 -22.871 52.048 1.00 82.19 210 VAL A N 1
ATOM 1581 C CA . VAL A 1 210 ? -59.832 -22.350 50.683 1.00 82.19 210 VAL A CA 1
ATOM 1582 C C . VAL A 1 210 ? -58.797 -21.274 50.359 1.00 82.19 210 VAL A C 1
ATOM 1584 O O . VAL A 1 210 ? -58.230 -21.300 49.269 1.00 82.19 210 VAL A O 1
ATOM 1587 N N . LEU A 1 211 ? -58.505 -20.361 51.290 1.00 82.62 211 LEU A N 1
ATOM 1588 C CA . LEU A 1 211 ? -57.473 -19.336 51.106 1.00 82.62 211 LEU A CA 1
ATOM 1589 C C . LEU A 1 211 ? -56.090 -19.959 50.886 1.00 82.62 211 LEU A C 1
ATOM 1591 O O . LEU A 1 211 ? -55.393 -19.561 49.955 1.00 82.62 211 LEU A O 1
ATOM 1595 N N . LEU A 1 212 ? -55.726 -20.971 51.678 1.00 82.44 212 LEU A N 1
ATOM 1596 C CA . LEU A 1 212 ? -54.462 -21.696 51.525 1.00 82.44 212 LEU A CA 1
ATOM 1597 C C . LEU A 1 212 ? -54.376 -22.416 50.173 1.00 82.44 212 LEU A C 1
ATOM 1599 O O . LEU A 1 212 ? -53.386 -22.259 49.465 1.00 82.44 212 LEU A O 1
ATOM 1603 N N . LEU A 1 213 ? -55.428 -23.134 49.764 1.00 79.56 213 LEU A N 1
ATOM 1604 C CA . LEU A 1 213 ? -55.481 -23.786 48.448 1.00 79.56 213 LEU A CA 1
ATOM 1605 C C . LEU A 1 213 ? -55.369 -22.780 47.298 1.00 79.56 213 LEU A C 1
ATOM 1607 O O . LEU A 1 213 ? -54.671 -23.033 46.318 1.00 79.56 213 LEU A O 1
ATOM 1611 N N . THR A 1 214 ? -56.030 -21.630 47.430 1.00 80.25 214 THR A N 1
ATOM 1612 C CA . THR A 1 214 ? -55.980 -20.552 46.435 1.00 80.25 214 THR A CA 1
ATOM 1613 C C . THR A 1 214 ? -54.565 -19.981 46.334 1.00 80.25 214 THR A C 1
ATOM 1615 O O . THR A 1 214 ? -54.074 -19.781 45.228 1.00 80.25 214 THR A O 1
ATOM 1618 N N . ALA A 1 215 ? -53.874 -19.787 47.461 1.00 79.19 215 ALA A N 1
ATOM 1619 C CA . ALA A 1 215 ? -52.484 -19.336 47.484 1.00 79.19 215 ALA A CA 1
ATOM 1620 C C . ALA A 1 215 ? -51.522 -20.362 46.856 1.00 79.19 215 ALA A C 1
ATOM 1622 O O . ALA A 1 215 ? -50.654 -19.980 46.072 1.00 79.19 215 ALA A O 1
ATOM 1623 N N . CYS A 1 216 ? -51.708 -21.660 47.126 1.00 78.50 216 CYS A N 1
ATOM 1624 C CA . CYS A 1 216 ? -50.919 -22.728 46.503 1.00 78.50 216 CYS A CA 1
ATOM 1625 C C . CYS A 1 216 ? -51.124 -22.790 44.981 1.00 78.50 216 CYS A C 1
ATOM 1627 O O . CYS A 1 216 ? -50.159 -22.925 44.230 1.00 78.50 216 CYS A O 1
ATOM 1629 N N . LEU A 1 217 ? -52.370 -22.665 44.516 1.00 75.94 217 LEU A N 1
ATOM 1630 C CA . LEU A 1 217 ? -52.705 -22.665 43.088 1.00 75.94 217 LEU A CA 1
ATOM 1631 C C . LEU A 1 217 ? -52.248 -21.388 42.376 1.00 75.94 217 LEU A C 1
ATOM 1633 O O . LEU A 1 217 ? -51.892 -21.444 41.202 1.00 75.94 217 LEU A O 1
ATOM 1637 N N . ALA A 1 218 ? -52.236 -20.250 43.075 1.00 73.50 218 ALA A N 1
ATOM 1638 C CA . ALA A 1 218 ? -51.796 -18.975 42.520 1.00 73.50 218 ALA A CA 1
ATOM 1639 C C . ALA A 1 218 ? -50.289 -18.935 42.226 1.00 73.50 218 ALA A C 1
ATOM 1641 O O . ALA A 1 218 ? -49.871 -18.036 41.500 1.00 73.50 218 ALA A O 1
ATOM 1642 N N . ARG A 1 219 ? -49.503 -19.890 42.762 1.00 70.94 219 ARG A N 1
ATOM 1643 C CA . ARG A 1 219 ? -48.046 -20.024 42.569 1.00 70.94 219 ARG A CA 1
ATOM 1644 C C . ARG A 1 219 ? -47.349 -18.654 42.553 1.00 70.94 219 ARG A C 1
ATOM 1646 O O . ARG A 1 219 ? -46.879 -18.234 41.495 1.00 70.94 219 ARG A O 1
ATOM 1653 N N . PRO A 1 220 ? -47.315 -17.924 43.686 1.00 70.69 220 PRO A N 1
ATOM 1654 C CA . PRO A 1 220 ? -46.694 -16.605 43.727 1.00 70.69 220 PRO A CA 1
ATOM 1655 C C . PRO A 1 220 ? -45.217 -16.727 43.336 1.00 70.69 220 PRO A C 1
ATOM 1657 O O . PRO A 1 220 ? -44.411 -17.268 44.089 1.00 70.69 220 PRO A O 1
ATOM 1660 N N . ALA A 1 221 ? -44.884 -16.258 42.136 1.00 67.56 221 ALA A N 1
ATOM 1661 C CA . ALA A 1 221 ? -43.530 -16.242 41.608 1.00 67.56 221 ALA A CA 1
ATOM 1662 C C . ALA A 1 221 ? -43.008 -14.805 41.630 1.00 67.56 221 ALA A C 1
ATOM 1664 O O . ALA A 1 221 ? -43.714 -13.868 41.253 1.00 67.56 221 ALA A O 1
ATOM 1665 N N . MET A 1 222 ? -41.770 -14.642 42.085 1.00 65.81 222 MET A N 1
ATOM 1666 C CA . MET A 1 222 ? -41.077 -13.361 42.092 1.00 65.81 222 MET A CA 1
ATOM 1667 C C . MET A 1 222 ? -40.067 -13.376 40.945 1.00 65.81 222 MET A C 1
ATOM 1669 O O . MET A 1 222 ? -39.084 -14.113 40.996 1.00 65.81 222 MET A O 1
ATOM 1673 N N . GLU A 1 223 ? -40.338 -12.616 39.882 1.00 67.62 223 GLU A N 1
ATOM 1674 C CA . GLU A 1 223 ? -39.420 -12.488 38.748 1.00 67.62 223 GLU A CA 1
ATOM 1675 C C . GLU A 1 223 ? -38.432 -11.346 39.013 1.00 67.62 223 GLU A C 1
ATOM 1677 O O . GLU A 1 223 ? -38.827 -10.193 39.195 1.00 67.62 223 GLU A O 1
ATOM 1682 N N . TYR A 1 224 ? -37.138 -11.670 39.039 1.00 66.31 224 TYR A N 1
ATOM 1683 C CA . TYR A 1 224 ? -36.060 -10.689 39.135 1.00 66.31 224 TYR A CA 1
ATOM 1684 C C . TYR A 1 224 ? -35.429 -10.486 37.752 1.00 66.31 224 TYR A C 1
ATOM 1686 O O . TYR A 1 224 ? -34.639 -11.313 37.302 1.00 66.31 224 TYR A O 1
ATOM 1694 N N . GLU A 1 225 ? -35.738 -9.372 37.079 1.00 59.28 225 GLU A N 1
ATOM 1695 C CA . GLU A 1 225 ? -35.049 -8.987 35.839 1.00 59.28 225 GLU A CA 1
ATOM 1696 C C . GLU A 1 225 ? -33.738 -8.263 36.194 1.00 59.28 225 GLU A C 1
ATOM 1698 O O . GLU A 1 225 ? -33.742 -7.110 36.631 1.00 59.28 225 GLU A O 1
ATOM 1703 N N . ARG A 1 226 ? -32.588 -8.930 36.014 1.00 60.00 226 ARG A N 1
ATOM 1704 C CA . ARG A 1 226 ? -31.267 -8.303 36.190 1.00 60.00 226 ARG A CA 1
ATOM 1705 C C . ARG A 1 226 ? -30.650 -7.992 34.831 1.00 60.00 226 ARG A C 1
ATOM 1707 O O . ARG A 1 226 ? -30.005 -8.835 34.218 1.00 60.00 226 ARG A O 1
ATOM 1714 N N . SER A 1 227 ? -30.811 -6.759 34.353 1.00 55.31 227 SER A N 1
ATOM 1715 C CA . SER A 1 227 ? -30.099 -6.301 33.156 1.00 55.31 227 SER A CA 1
ATOM 1716 C C . SER A 1 227 ? -28.666 -5.905 33.515 1.00 55.31 227 SER A C 1
ATOM 1718 O O . SER A 1 227 ? -28.464 -4.915 34.222 1.00 55.31 227 SER A O 1
ATOM 1720 N N . ARG A 1 228 ? -27.664 -6.635 33.012 1.00 60.16 228 ARG A N 1
ATOM 1721 C CA . ARG A 1 228 ? -26.271 -6.165 33.036 1.00 60.16 228 ARG A CA 1
ATOM 1722 C C . ARG A 1 228 ? -25.970 -5.425 31.727 1.00 60.16 228 ARG A C 1
ATOM 1724 O O . ARG A 1 228 ? -26.079 -6.043 30.666 1.00 60.16 228 ARG A O 1
ATOM 1731 N N . PRO A 1 229 ? -25.635 -4.124 31.761 1.00 60.47 229 PRO A N 1
ATOM 1732 C CA . PRO A 1 229 ? -25.101 -3.456 30.583 1.00 60.47 229 PRO A CA 1
ATOM 1733 C C . PRO A 1 229 ? -23.724 -4.055 30.284 1.00 60.47 229 PRO A C 1
ATOM 1735 O O . PRO A 1 229 ? -22.855 -4.055 31.154 1.00 60.47 229 PRO A O 1
ATOM 1738 N N . ILE A 1 230 ? -23.529 -4.595 29.079 1.00 65.00 230 ILE A N 1
ATOM 1739 C CA . ILE A 1 230 ? -22.179 -4.914 28.610 1.00 65.00 230 ILE A CA 1
ATOM 1740 C C . ILE A 1 230 ? -21.533 -3.566 28.268 1.00 65.00 230 ILE A C 1
ATOM 1742 O O . ILE A 1 230 ? -22.087 -2.845 27.435 1.00 65.00 230 ILE A O 1
ATOM 1746 N N . PRO A 1 231 ? -20.422 -3.178 28.915 1.00 69.38 231 PRO A N 1
ATOM 1747 C CA . PRO A 1 231 ? -19.743 -1.940 28.572 1.00 69.38 231 PRO A CA 1
ATOM 1748 C C . PRO A 1 231 ? -19.202 -2.059 27.148 1.00 69.38 231 PRO A C 1
ATOM 1750 O O . PRO A 1 231 ? -18.484 -3.009 26.815 1.00 69.38 231 PRO A O 1
ATOM 1753 N N . SER A 1 232 ? -19.570 -1.101 26.304 1.00 83.00 232 SER A N 1
ATOM 1754 C CA . SER A 1 232 ? -19.026 -1.006 24.958 1.00 83.00 232 SER A CA 1
ATOM 1755 C C . SER A 1 232 ? -17.565 -0.569 24.993 1.00 83.00 232 SER A C 1
ATOM 1757 O O . SER A 1 232 ? -17.186 0.219 25.861 1.00 83.00 232 SER A O 1
ATOM 1759 N N . VAL A 1 233 ? -16.765 -1.037 24.039 1.00 89.31 233 VAL A N 1
ATOM 1760 C CA . VAL A 1 233 ? -15.332 -0.724 23.949 1.00 89.31 233 VAL A CA 1
ATOM 1761 C C . VAL A 1 233 ? -15.081 0.322 22.867 1.00 89.31 233 VAL A C 1
ATOM 1763 O O . VAL A 1 233 ? -15.616 0.225 21.768 1.00 89.31 233 VAL A O 1
ATOM 1766 N N . ILE A 1 234 ? -14.244 1.309 23.156 1.00 92.06 234 ILE A N 1
ATOM 1767 C CA . ILE A 1 234 ? -13.726 2.283 22.195 1.00 92.06 234 ILE A CA 1
ATOM 1768 C C . ILE A 1 234 ? -12.243 1.985 22.000 1.00 92.06 234 ILE A C 1
ATOM 1770 O O . ILE A 1 234 ? -11.495 1.904 22.974 1.00 92.06 234 ILE A O 1
ATOM 1774 N N . LEU A 1 235 ? -11.820 1.813 20.752 1.00 93.56 235 LEU A N 1
ATOM 1775 C CA . LEU A 1 235 ? -10.424 1.557 20.405 1.00 93.56 235 LEU A CA 1
ATOM 1776 C C . LEU A 1 235 ? -9.767 2.869 19.969 1.00 93.56 235 LEU A C 1
ATOM 1778 O O . LEU A 1 235 ? -10.249 3.508 19.042 1.00 93.56 235 LEU A O 1
ATOM 1782 N N . LEU A 1 236 ? -8.679 3.273 20.622 1.00 93.75 236 LEU A N 1
ATOM 1783 C CA . LEU A 1 236 ? -7.883 4.452 20.275 1.00 93.75 236 LEU A CA 1
ATOM 1784 C C . LEU A 1 236 ? -6.482 4.006 19.848 1.00 93.75 236 LEU A C 1
ATOM 1786 O O . LEU A 1 236 ? -5.669 3.617 20.683 1.00 93.75 236 LEU A O 1
ATOM 1790 N N . GLY A 1 237 ? -6.211 4.053 18.551 1.00 93.75 237 GLY A N 1
ATOM 1791 C CA . GLY A 1 237 ? -4.923 3.721 17.960 1.00 93.75 237 GLY A CA 1
ATOM 1792 C C . GLY A 1 237 ? -4.035 4.947 17.825 1.00 93.75 237 GLY A C 1
ATOM 1793 O O . GLY A 1 237 ? -4.457 5.957 17.263 1.00 93.75 237 GLY A O 1
ATOM 1794 N N . VAL A 1 238 ? -2.789 4.840 18.277 1.00 94.00 238 VAL A N 1
ATOM 1795 C CA . VAL A 1 238 ? -1.758 5.867 18.094 1.00 94.00 238 VAL A CA 1
ATOM 1796 C C . VAL A 1 238 ? -0.621 5.325 17.238 1.00 94.00 238 VAL A C 1
ATOM 1798 O O . VAL A 1 238 ? 0.007 4.325 17.586 1.00 94.00 238 VAL A O 1
ATOM 1801 N N . ASP A 1 239 ? -0.336 6.000 16.133 1.00 93.12 239 ASP A N 1
ATOM 1802 C CA . ASP A 1 239 ? 0.784 5.668 15.262 1.00 93.12 239 ASP A CA 1
ATOM 1803 C C . ASP A 1 239 ? 2.122 5.970 15.956 1.00 93.12 239 ASP A C 1
ATOM 1805 O O . ASP A 1 239 ? 2.336 7.045 16.521 1.00 93.12 239 ASP A O 1
ATOM 1809 N N . THR A 1 240 ? 3.028 4.998 15.919 1.00 92.00 240 THR A N 1
ATOM 1810 C CA . THR A 1 240 ? 4.377 5.045 16.508 1.00 92.00 240 THR A CA 1
ATOM 1811 C C . THR A 1 240 ? 5.461 4.735 15.475 1.00 92.00 240 THR A C 1
ATOM 1813 O O . THR A 1 240 ? 6.575 4.323 15.806 1.00 92.00 240 THR A O 1
ATOM 1816 N N . SER A 1 241 ? 5.151 4.935 14.198 1.00 90.12 241 SER A N 1
ATOM 1817 C CA . SER A 1 241 ? 6.108 4.863 13.099 1.00 90.12 241 SER A CA 1
ATOM 1818 C C . SER A 1 241 ? 7.156 5.978 13.155 1.00 90.12 241 SER A C 1
ATOM 1820 O O . SER A 1 241 ? 6.963 7.047 13.732 1.00 90.12 241 SER A O 1
ATOM 1822 N N . SER A 1 242 ? 8.294 5.752 12.504 1.00 86.31 242 SER A N 1
ATOM 1823 C CA . SER A 1 242 ? 9.417 6.694 12.482 1.00 86.31 242 SER A CA 1
ATOM 1824 C C . SER A 1 242 ? 9.077 8.073 11.900 1.00 86.31 242 SER A C 1
ATOM 1826 O O . SER A 1 242 ? 9.759 9.051 12.221 1.00 86.31 242 SER A O 1
ATOM 1828 N N . SER A 1 243 ? 8.019 8.196 11.090 1.00 82.94 243 SER A N 1
ATOM 1829 C CA . SER A 1 243 ? 7.538 9.491 10.599 1.00 82.94 243 SER A CA 1
ATOM 1830 C C . SER A 1 243 ? 6.906 10.341 11.705 1.00 82.94 243 SER A C 1
ATOM 1832 O O . SER A 1 243 ? 6.962 11.569 11.624 1.00 82.94 243 SER A O 1
ATOM 1834 N N . MET A 1 244 ? 6.417 9.731 12.787 1.00 86.81 244 MET A N 1
ATOM 1835 C CA . MET A 1 244 ? 5.869 10.436 13.950 1.00 86.81 244 MET A CA 1
ATOM 1836 C C . MET A 1 244 ? 6.944 11.135 14.805 1.00 86.81 244 MET A C 1
ATOM 1838 O O . MET A 1 244 ? 6.619 11.975 15.646 1.00 86.81 244 MET A O 1
ATOM 1842 N N . ASN A 1 245 ? 8.234 10.872 14.556 1.00 86.94 245 ASN A N 1
ATOM 1843 C CA . ASN A 1 245 ? 9.344 11.651 15.126 1.00 86.94 245 ASN A CA 1
ATOM 1844 C C . ASN A 1 245 ? 9.647 12.948 14.359 1.00 86.94 245 ASN A C 1
ATOM 1846 O O . ASN A 1 245 ? 10.486 13.733 14.810 1.00 86.94 245 ASN A O 1
ATOM 1850 N N . ARG A 1 246 ? 9.018 13.189 13.199 1.00 80.50 246 ARG A N 1
ATOM 1851 C CA . ARG A 1 246 ? 9.227 14.436 12.450 1.00 80.50 246 ARG A CA 1
ATOM 1852 C C . ARG A 1 246 ? 8.744 15.625 13.274 1.00 80.50 246 ARG A C 1
ATOM 1854 O O . ARG A 1 246 ? 7.671 15.578 13.872 1.00 80.50 246 ARG A O 1
ATOM 1861 N N . LYS A 1 247 ? 9.564 16.677 13.304 1.00 82.25 247 LYS A N 1
ATOM 1862 C CA . LYS A 1 247 ? 9.289 17.937 13.998 1.00 82.25 247 LYS A CA 1
ATOM 1863 C C . LYS A 1 247 ? 8.608 18.913 13.050 1.00 82.25 247 LYS A C 1
ATOM 1865 O O . LYS A 1 247 ? 9.251 19.791 12.487 1.00 82.25 247 LYS A O 1
ATOM 1870 N N . ASP A 1 248 ? 7.328 18.698 12.819 1.00 74.69 248 ASP A N 1
ATOM 1871 C CA . ASP A 1 248 ? 6.510 19.547 11.955 1.00 74.69 248 ASP A CA 1
ATOM 1872 C C . ASP A 1 248 ? 5.109 19.787 12.518 1.00 74.69 248 ASP A C 1
ATOM 1874 O O . ASP A 1 248 ? 4.347 20.519 11.906 1.00 74.69 248 ASP A O 1
ATOM 1878 N N . ALA A 1 249 ? 4.754 19.218 13.673 1.00 71.69 249 ALA A N 1
ATOM 1879 C CA . ALA A 1 249 ? 3.475 19.500 14.300 1.00 71.69 249 ALA A CA 1
ATOM 1880 C C . ALA A 1 249 ? 3.516 20.877 14.975 1.00 71.69 249 ALA A C 1
ATOM 1882 O O . ALA A 1 249 ? 4.491 21.218 15.657 1.00 71.69 249 ALA A O 1
ATOM 1883 N N . ALA A 1 250 ? 2.442 21.651 14.810 1.00 66.44 250 ALA A N 1
ATOM 1884 C CA . ALA A 1 250 ? 2.281 22.923 15.498 1.00 66.44 250 ALA A CA 1
ATOM 1885 C C . ALA A 1 250 ? 2.341 22.698 17.017 1.00 66.44 250 ALA A C 1
ATOM 1887 O O . ALA A 1 250 ? 1.667 21.823 17.573 1.00 66.44 250 ALA A O 1
ATOM 1888 N N . ALA A 1 251 ? 3.187 23.462 17.701 1.00 62.75 251 ALA A N 1
ATOM 1889 C CA . ALA A 1 251 ? 3.150 23.528 19.152 1.00 62.75 251 ALA A CA 1
ATOM 1890 C C . ALA A 1 251 ? 1.945 24.378 19.577 1.00 62.75 251 ALA A C 1
ATOM 1892 O O . ALA A 1 251 ? 1.670 25.411 18.972 1.00 62.75 251 ALA A O 1
ATOM 1893 N N . ASN A 1 252 ? 1.245 23.975 20.642 1.00 57.38 252 ASN A N 1
ATOM 1894 C CA . ASN A 1 252 ? 0.063 24.673 21.184 1.00 57.38 252 ASN A CA 1
ATOM 1895 C C . ASN A 1 252 ? 0.374 26.073 21.780 1.00 57.38 252 ASN A C 1
ATOM 1897 O O . ASN A 1 252 ? -0.435 26.628 22.518 1.00 57.38 252 ASN A O 1
ATOM 1901 N N . SER A 1 253 ? 1.533 26.656 21.462 1.00 50.84 253 SER A N 1
ATOM 1902 C CA . SER A 1 253 ? 2.093 27.863 22.072 1.00 50.84 253 SER A CA 1
ATOM 1903 C C . SER A 1 253 ? 2.349 28.959 21.025 1.00 50.84 253 SER A C 1
ATOM 1905 O O . SER A 1 253 ? 3.462 29.453 20.897 1.00 50.84 253 SER A O 1
ATOM 1907 N N . GLY A 1 254 ? 1.311 29.354 20.281 1.00 52.19 254 GLY A N 1
ATOM 1908 C CA . GLY A 1 254 ? 1.323 30.518 19.380 1.00 52.19 254 GLY A CA 1
ATOM 1909 C C . GLY A 1 254 ? 2.097 30.344 18.064 1.00 52.19 254 GLY A C 1
ATOM 1910 O O . GLY A 1 254 ? 2.946 29.467 17.926 1.00 52.19 254 GLY A O 1
ATOM 1911 N N . ASP A 1 255 ? 1.821 31.236 17.104 1.00 50.28 255 ASP A N 1
ATOM 1912 C CA . ASP A 1 255 ? 2.305 31.227 15.704 1.00 50.28 255 ASP A CA 1
ATOM 1913 C C . ASP A 1 255 ? 3.843 31.198 15.509 1.00 50.28 255 ASP A C 1
ATOM 1915 O O . ASP A 1 255 ? 4.321 31.118 14.379 1.00 50.28 255 ASP A O 1
ATOM 1919 N N . ASN A 1 256 ? 4.633 31.254 16.589 1.00 52.22 256 ASN A N 1
ATOM 1920 C CA . ASN A 1 256 ? 6.101 31.303 16.575 1.00 52.22 256 ASN A CA 1
ATOM 1921 C C . ASN A 1 256 ? 6.786 30.221 17.433 1.00 52.22 256 ASN A C 1
ATOM 1923 O O . ASN A 1 256 ? 7.994 30.310 17.651 1.00 52.22 256 ASN A O 1
ATOM 1927 N N . ALA A 1 257 ? 6.065 29.224 17.952 1.00 60.47 257 ALA A N 1
ATOM 1928 C CA . ALA A 1 257 ? 6.711 28.134 18.681 1.00 60.47 257 ALA A CA 1
ATOM 1929 C C . ALA A 1 257 ? 7.444 27.166 17.739 1.00 60.47 257 ALA A C 1
ATOM 1931 O O . ALA A 1 257 ? 6.988 26.882 16.628 1.00 60.47 257 ALA A O 1
ATOM 1932 N N . ASP A 1 258 ? 8.586 26.649 18.202 1.00 63.81 258 ASP A N 1
ATOM 1933 C CA . ASP A 1 258 ? 9.357 25.659 17.455 1.00 63.81 258 ASP A CA 1
ATOM 1934 C C . ASP A 1 258 ? 8.505 24.410 17.164 1.00 63.81 258 ASP A C 1
ATOM 1936 O O . ASP A 1 258 ? 7.785 23.937 18.052 1.00 63.81 258 ASP A O 1
ATOM 1940 N N . PRO A 1 259 ? 8.592 23.841 15.945 1.00 71.06 259 PRO A N 1
ATOM 1941 C CA . PRO A 1 259 ? 7.873 22.626 15.600 1.00 71.06 259 PRO A CA 1
ATOM 1942 C C . PRO A 1 259 ? 8.218 21.486 16.559 1.00 71.06 259 PRO A C 1
ATOM 1944 O O . PRO A 1 259 ? 9.3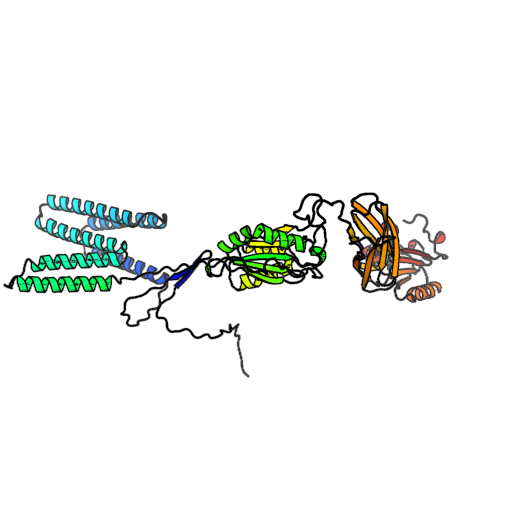89 21.155 16.779 1.00 71.06 259 PRO A O 1
ATOM 1947 N N . GLN A 1 260 ? 7.187 20.850 17.104 1.00 80.56 260 GLN A N 1
ATOM 1948 C CA . GLN A 1 260 ? 7.344 19.688 17.969 1.00 80.56 260 GLN A CA 1
ATOM 1949 C C . GLN A 1 260 ? 7.233 18.388 17.170 1.00 80.56 260 GLN A C 1
ATOM 1951 O O . GLN A 1 260 ? 6.674 18.351 16.071 1.00 80.56 260 GLN A O 1
ATOM 1956 N N . ALA A 1 261 ? 7.774 17.299 17.723 1.00 85.31 261 ALA A N 1
ATOM 1957 C CA . ALA A 1 261 ? 7.589 15.975 17.141 1.00 85.31 261 ALA A CA 1
ATOM 1958 C C . ALA A 1 261 ? 6.093 15.615 17.116 1.00 85.31 261 ALA A C 1
ATOM 1960 O O . ALA A 1 261 ? 5.400 15.834 18.111 1.00 85.31 261 ALA A O 1
ATOM 1961 N N . ARG A 1 262 ? 5.596 15.024 16.023 1.00 88.25 262 ARG A N 1
ATOM 1962 C CA . ARG A 1 262 ? 4.178 14.628 15.892 1.00 88.25 262 ARG A CA 1
ATOM 1963 C C . ARG A 1 262 ? 3.700 13.753 17.055 1.00 88.25 262 ARG A C 1
ATOM 1965 O O . ARG A 1 262 ? 2.628 13.996 17.596 1.00 88.25 262 ARG A O 1
ATOM 1972 N N . ILE A 1 263 ? 4.513 12.793 17.504 1.00 89.19 263 ILE A N 1
ATOM 1973 C CA . ILE A 1 263 ? 4.185 11.939 18.660 1.00 89.19 263 ILE A CA 1
ATOM 1974 C C . ILE A 1 263 ? 4.065 12.732 19.973 1.00 89.19 263 ILE A C 1
ATOM 1976 O O . ILE A 1 263 ? 3.207 12.434 20.804 1.00 89.19 263 ILE A O 1
ATOM 1980 N N . ALA A 1 264 ? 4.880 13.778 20.149 1.00 88.31 264 ALA A N 1
ATOM 1981 C CA . ALA A 1 264 ? 4.796 14.668 21.305 1.00 88.31 264 ALA A CA 1
ATOM 1982 C C . ALA A 1 264 ? 3.517 15.515 21.245 1.00 88.31 264 ALA A C 1
ATOM 1984 O O . ALA A 1 264 ? 2.806 15.610 22.244 1.00 88.31 264 ALA A O 1
ATOM 1985 N N . ALA A 1 265 ? 3.164 16.009 20.053 1.00 88.38 265 ALA A N 1
ATOM 1986 C CA . ALA A 1 265 ? 1.908 16.714 19.820 1.00 88.38 265 ALA A CA 1
ATOM 1987 C C . ALA A 1 265 ? 0.687 15.841 20.138 1.00 88.38 265 ALA A C 1
ATOM 1989 O O . ALA A 1 265 ? -0.254 16.324 20.761 1.00 88.38 265 ALA A O 1
ATOM 1990 N N . VAL A 1 266 ? 0.714 14.551 19.779 1.00 90.12 266 VAL A N 1
ATOM 1991 C CA . VAL A 1 266 ? -0.342 13.597 20.159 1.00 90.12 266 VAL A CA 1
ATOM 1992 C C . VAL A 1 266 ? -0.405 13.425 21.673 1.00 90.12 266 VAL A C 1
ATOM 1994 O O . VAL A 1 266 ? -1.486 13.530 22.246 1.00 90.12 266 VAL A O 1
ATOM 1997 N N . SER A 1 267 ? 0.734 13.209 22.340 1.00 89.31 267 SER A N 1
ATOM 1998 C CA . SER A 1 267 ? 0.791 13.125 23.808 1.00 89.31 267 SER A CA 1
ATOM 1999 C C . SER A 1 267 ? 0.172 14.365 24.464 1.00 89.31 267 SER A C 1
ATOM 2001 O O . SER A 1 267 ? -0.631 14.244 25.388 1.00 89.31 267 SER A O 1
ATOM 2003 N N . ASP A 1 268 ? 0.506 15.558 23.977 1.00 88.06 268 ASP A N 1
ATOM 2004 C CA . ASP A 1 268 ? 0.015 16.810 24.549 1.00 88.06 268 ASP A CA 1
ATOM 2005 C C . ASP A 1 268 ? -1.455 17.073 24.206 1.00 88.06 268 ASP A C 1
ATOM 2007 O O . ASP A 1 268 ? -2.209 17.536 25.060 1.00 88.06 268 ASP A O 1
ATOM 2011 N N . ALA A 1 269 ? -1.908 16.701 23.007 1.00 88.25 269 ALA A N 1
ATOM 2012 C CA . ALA A 1 269 ? -3.320 16.735 22.639 1.00 88.25 269 ALA A CA 1
ATOM 2013 C C . ALA A 1 269 ? -4.151 15.806 23.530 1.00 88.25 269 ALA A C 1
ATOM 2015 O O . ALA A 1 269 ? -5.218 16.200 24.000 1.00 88.25 269 ALA A O 1
ATOM 2016 N N . LEU A 1 270 ? -3.648 14.604 23.811 1.00 87.81 270 LEU A N 1
ATOM 2017 C CA . LEU A 1 270 ? -4.282 13.670 24.729 1.00 87.81 270 LEU A CA 1
ATOM 2018 C C . LEU A 1 270 ? -4.344 14.279 26.147 1.00 87.81 270 LEU A C 1
ATOM 2020 O O . LEU A 1 270 ? -5.433 14.321 26.724 1.00 87.81 270 LEU A O 1
ATOM 2024 N N . LYS A 1 271 ? -3.240 14.847 26.669 1.00 86.50 271 LYS A N 1
ATOM 2025 C CA . LYS A 1 271 ? -3.208 15.524 27.987 1.00 86.50 271 LYS A CA 1
ATOM 2026 C C . LYS A 1 271 ? -4.219 16.665 28.082 1.00 86.50 271 LYS A C 1
ATOM 2028 O O . LYS A 1 271 ? -4.994 16.726 29.034 1.00 86.50 271 LYS A O 1
ATOM 2033 N N . ASN A 1 272 ? -4.230 17.555 27.092 1.00 86.38 272 ASN A N 1
ATOM 2034 C CA . ASN A 1 272 ? -5.104 18.730 27.071 1.00 86.38 272 ASN A CA 1
ATOM 2035 C C . ASN A 1 272 ? -6.587 18.332 26.994 1.00 86.38 272 ASN A C 1
ATOM 2037 O O . ASN A 1 272 ? -7.455 18.995 27.562 1.00 86.38 272 ASN A O 1
ATOM 2041 N N . ASN A 1 273 ? -6.877 17.203 26.346 1.00 87.50 273 ASN A N 1
ATOM 2042 C CA . ASN A 1 273 ? -8.224 16.666 26.183 1.00 87.50 273 ASN A CA 1
ATOM 2043 C C . ASN A 1 273 ? -8.553 15.532 27.169 1.00 87.50 273 ASN A C 1
ATOM 2045 O O . ASN A 1 273 ? -9.467 14.741 26.925 1.00 87.50 273 ASN A O 1
ATOM 2049 N N . ALA A 1 274 ? -7.874 15.465 28.320 1.00 84.38 274 ALA A N 1
ATOM 2050 C CA . ALA A 1 274 ? -8.125 14.438 29.334 1.00 84.38 274 ALA A CA 1
ATOM 2051 C C . ALA A 1 274 ? -9.593 14.379 29.800 1.00 84.38 274 ALA A C 1
ATOM 2053 O O . ALA A 1 274 ? -10.130 13.300 30.053 1.00 84.38 274 ALA A O 1
ATOM 2054 N N . HIS A 1 275 ? -10.272 15.528 29.841 1.00 84.31 275 HIS A N 1
ATOM 2055 C CA . HIS A 1 275 ? -11.694 15.626 30.173 1.00 84.31 275 HIS A CA 1
ATOM 2056 C C . HIS A 1 275 ? -12.607 14.904 29.153 1.00 84.31 275 HIS A C 1
ATOM 2058 O O . HIS A 1 275 ? -13.627 14.320 29.535 1.00 84.31 275 HIS A O 1
ATOM 2064 N N . LEU A 1 276 ? -12.237 14.877 27.864 1.00 85.94 276 LEU A N 1
ATOM 2065 C CA . LEU A 1 276 ? -12.970 14.136 26.829 1.00 85.94 276 LEU A CA 1
ATOM 2066 C C . LEU A 1 276 ? -12.789 12.629 27.009 1.00 85.94 276 LEU A C 1
ATOM 2068 O O . LEU A 1 276 ? -13.771 11.890 26.995 1.00 85.94 276 LEU A O 1
ATOM 2072 N N . LEU A 1 277 ? -11.562 12.171 27.272 1.00 84.44 277 LEU A N 1
ATOM 2073 C CA . LEU A 1 277 ? -11.290 10.759 27.569 1.00 84.44 277 LEU A CA 1
ATOM 2074 C C . LEU A 1 277 ? -12.044 10.287 28.814 1.00 84.44 277 LEU A C 1
ATOM 2076 O O . LEU A 1 277 ? -12.570 9.174 28.835 1.00 84.44 277 LEU A O 1
ATOM 2080 N N . GLN A 1 278 ? -12.172 11.143 29.828 1.00 82.00 278 GLN A N 1
ATOM 2081 C CA . GLN A 1 278 ? -12.988 10.848 31.002 1.00 82.00 278 GLN A CA 1
ATOM 2082 C C . GLN A 1 278 ? -14.480 10.729 30.653 1.00 82.00 278 GLN A C 1
ATOM 2084 O O . GLN A 1 278 ? -15.166 9.846 31.166 1.00 82.00 278 GLN A O 1
ATOM 2089 N N . THR A 1 279 ? -14.979 11.566 29.740 1.00 85.31 279 THR A N 1
ATOM 2090 C CA . THR A 1 279 ? -16.357 11.478 29.231 1.00 85.31 279 THR A CA 1
ATOM 2091 C C . THR A 1 279 ? -16.594 10.166 28.479 1.00 85.31 279 THR A C 1
ATOM 2093 O O . THR A 1 279 ? -17.606 9.509 28.715 1.00 85.31 279 THR A O 1
ATOM 2096 N N . LEU A 1 280 ? -15.637 9.730 27.654 1.00 85.00 280 LEU A N 1
ATOM 2097 C CA . LEU A 1 280 ? -15.697 8.437 26.962 1.00 85.00 280 LEU A CA 1
ATOM 2098 C C . LEU A 1 280 ? -15.642 7.260 27.946 1.00 85.00 280 LEU A C 1
ATOM 2100 O O . LEU A 1 280 ? -16.444 6.335 27.844 1.00 85.00 280 LEU A O 1
ATOM 2104 N N . THR A 1 281 ? -14.781 7.342 28.962 1.00 83.81 281 THR A N 1
ATOM 2105 C CA . THR A 1 281 ? -14.650 6.318 30.017 1.00 83.81 281 THR A CA 1
ATOM 2106 C C . THR A 1 281 ? -15.919 6.200 30.883 1.00 83.81 281 THR A C 1
ATOM 2108 O O . THR A 1 281 ? -16.223 5.154 31.460 1.00 83.81 281 THR A O 1
ATOM 2111 N N . ASN A 1 282 ? -16.714 7.272 30.977 1.00 81.56 282 ASN A N 1
ATOM 2112 C CA . ASN A 1 282 ? -18.018 7.227 31.642 1.00 81.56 282 ASN A CA 1
ATOM 2113 C C . ASN A 1 282 ? -19.074 6.458 30.830 1.00 81.56 282 ASN A C 1
ATOM 2115 O O . ASN A 1 282 ? -20.033 5.962 31.422 1.00 81.56 282 ASN A O 1
ATOM 2119 N N . GLN A 1 283 ? -18.922 6.377 29.506 1.00 81.38 283 GLN A N 1
ATOM 2120 C CA . GLN A 1 283 ? -19.868 5.720 28.598 1.00 81.38 283 GLN A CA 1
ATOM 2121 C C . GLN A 1 283 ? -19.451 4.285 28.240 1.00 81.38 283 GLN A C 1
ATOM 2123 O O . GLN A 1 283 ? -20.315 3.438 28.024 1.00 81.38 283 GLN A O 1
ATOM 2128 N N . GLY A 1 284 ? -18.149 3.997 28.209 1.00 82.00 284 GLY A N 1
ATOM 2129 C CA . GLY A 1 284 ? -17.600 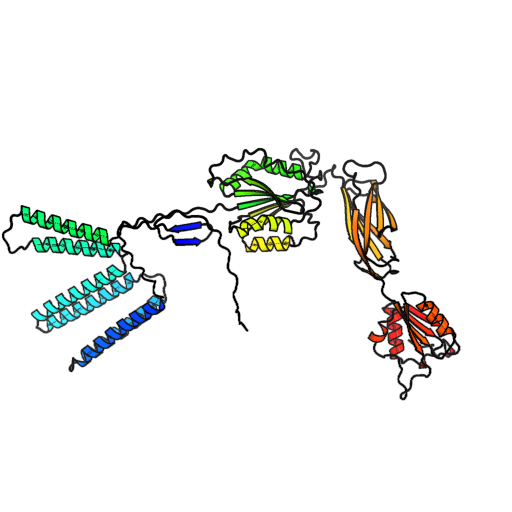2.693 27.849 1.00 82.00 284 GLY A CA 1
ATOM 2130 C C . GLY A 1 284 ? -16.153 2.512 28.303 1.00 82.00 284 GLY A C 1
ATOM 2131 O O . GLY A 1 284 ? -15.573 3.379 28.948 1.00 82.00 284 GLY A O 1
ATOM 2132 N N . GLU A 1 285 ? -15.567 1.365 27.980 1.00 87.75 285 GLU A N 1
ATOM 2133 C CA . GLU A 1 285 ? -14.131 1.130 28.160 1.00 87.75 285 GLU A CA 1
ATOM 2134 C C . GLU A 1 285 ? -13.357 1.767 27.007 1.00 87.75 285 GLU A C 1
ATOM 2136 O O . GLU A 1 285 ? -13.769 1.644 25.855 1.00 87.75 285 GLU A O 1
ATOM 2141 N N . VAL A 1 286 ? -12.221 2.405 27.287 1.00 89.31 286 VAL A N 1
ATOM 2142 C CA . VAL A 1 286 ? -11.339 2.952 26.244 1.00 89.31 286 VAL A CA 1
ATOM 2143 C C . VAL A 1 286 ? -10.042 2.153 26.240 1.00 89.31 286 VAL A C 1
ATOM 2145 O O . VAL A 1 286 ? -9.295 2.184 27.215 1.00 89.31 286 VAL A O 1
ATOM 2148 N N . ASN A 1 287 ? -9.764 1.428 25.158 1.00 90.88 287 ASN A N 1
ATOM 2149 C CA . ASN A 1 287 ? -8.485 0.751 24.968 1.00 90.88 287 ASN A CA 1
ATOM 2150 C C . ASN A 1 287 ? -7.591 1.572 24.041 1.00 90.88 287 ASN A C 1
ATOM 2152 O O . ASN A 1 287 ? -7.899 1.748 22.864 1.00 90.88 287 ASN A O 1
ATOM 2156 N N . ILE A 1 288 ? -6.474 2.037 24.583 1.00 91.19 288 ILE A N 1
ATOM 2157 C CA . ILE A 1 288 ? -5.428 2.724 23.845 1.00 91.19 288 ILE A CA 1
ATOM 2158 C C . ILE A 1 288 ? -4.404 1.684 23.403 1.00 91.19 288 ILE A C 1
ATOM 2160 O O . ILE A 1 288 ? -3.807 0.989 24.231 1.00 91.19 288 ILE A O 1
ATOM 2164 N N . PHE A 1 289 ? -4.171 1.605 22.101 1.00 92.88 289 PHE A N 1
ATOM 2165 C CA . PHE A 1 289 ? -3.138 0.774 21.500 1.00 92.88 289 PHE A CA 1
ATOM 2166 C C . PHE A 1 289 ? -2.211 1.637 20.650 1.00 92.88 289 PHE A C 1
ATOM 2168 O O . PHE A 1 289 ? -2.601 2.678 20.125 1.00 92.88 289 PHE A O 1
ATOM 2175 N N . THR A 1 290 ? -0.964 1.210 20.517 1.00 92.75 290 THR A N 1
ATOM 2176 C CA . THR A 1 290 ? 0.002 1.828 19.611 1.00 92.75 290 THR A CA 1
ATOM 2177 C C . THR A 1 290 ? 0.252 0.919 18.430 1.00 92.75 290 THR A C 1
ATOM 2179 O O . THR A 1 290 ? 0.335 -0.295 18.618 1.00 92.75 290 THR A O 1
ATOM 2182 N N . PHE A 1 291 ? 0.420 1.479 17.239 1.00 92.38 291 PHE A N 1
ATOM 2183 C CA . PHE A 1 291 ? 0.670 0.684 16.046 1.00 92.38 291 PHE A CA 1
ATOM 2184 C C . PHE A 1 291 ? 1.837 1.211 15.212 1.00 92.38 291 PHE A C 1
ATOM 2186 O O . PHE A 1 291 ? 2.198 2.385 15.269 1.00 92.38 291 PHE A O 1
ATOM 2193 N N . SER A 1 292 ? 2.465 0.292 14.483 1.00 90.12 292 SER A N 1
ATOM 2194 C CA . SER A 1 292 ? 3.456 0.556 13.435 1.00 90.12 292 SER A CA 1
ATOM 2195 C C . SER A 1 292 ? 3.302 -0.535 12.371 1.00 90.12 292 SER A C 1
ATOM 2197 O O . SER A 1 292 ? 2.348 -0.480 11.608 1.00 90.12 292 SER A O 1
ATOM 2199 N N . LEU A 1 293 ? 4.139 -1.576 12.385 1.00 87.00 293 LEU A N 1
ATOM 2200 C CA . LEU A 1 293 ? 3.912 -2.817 11.628 1.00 87.00 293 LEU A CA 1
ATOM 2201 C C . LEU A 1 293 ? 2.832 -3.701 12.267 1.00 87.00 293 LEU A C 1
ATOM 2203 O O . LEU A 1 293 ? 2.087 -4.371 11.564 1.00 87.00 293 LEU A O 1
ATOM 2207 N N . ASN A 1 294 ? 2.762 -3.686 13.601 1.00 87.12 294 ASN A N 1
ATOM 2208 C CA . ASN A 1 294 ? 1.838 -4.496 14.390 1.00 87.12 294 ASN A CA 1
ATOM 2209 C C . ASN A 1 294 ? 1.157 -3.620 15.446 1.00 87.12 294 ASN A C 1
ATOM 2211 O O . ASN A 1 294 ? 1.706 -2.588 15.862 1.00 87.12 294 ASN A O 1
ATOM 2215 N N . SER A 1 295 ? 0.014 -4.083 15.945 1.00 90.25 295 SER A N 1
ATOM 2216 C CA . SER A 1 295 ? -0.710 -3.478 17.058 1.00 90.25 295 SER A CA 1
ATOM 2217 C C . SER A 1 295 ? -0.162 -3.952 18.405 1.00 90.25 295 SER A C 1
ATOM 2219 O O . SER A 1 295 ? 0.019 -5.144 18.651 1.00 90.25 295 SER A O 1
ATOM 2221 N N . LYS A 1 296 ? 0.102 -3.012 19.316 1.00 89.75 296 LYS A N 1
ATOM 2222 C CA . LYS A 1 296 ? 0.538 -3.291 20.690 1.00 89.75 296 LYS A CA 1
ATOM 2223 C C . LYS A 1 296 ? -0.408 -2.619 21.685 1.00 89.75 296 LYS A C 1
ATOM 2225 O O . LYS A 1 296 ? -0.640 -1.414 21.569 1.00 89.75 296 LYS A O 1
ATOM 2230 N N . PRO A 1 297 ? -0.927 -3.343 22.692 1.00 87.56 297 PRO A N 1
ATOM 2231 C CA . PRO A 1 297 ? -1.741 -2.730 23.732 1.00 87.56 297 PRO A CA 1
ATOM 2232 C C . PRO A 1 297 ? -0.889 -1.753 24.549 1.00 87.56 297 PRO A C 1
ATOM 2234 O O . PRO A 1 297 ? 0.239 -2.076 24.924 1.00 87.56 297 PRO A O 1
ATOM 2237 N N . HIS A 1 298 ? -1.428 -0.568 24.833 1.00 85.81 298 HIS A N 1
ATOM 2238 C CA . HIS A 1 298 ? -0.739 0.452 25.619 1.00 85.81 298 HIS A CA 1
ATOM 2239 C C . HIS A 1 298 ? -1.395 0.631 26.988 1.00 85.81 298 HIS A C 1
ATOM 2241 O O . HIS A 1 298 ? -0.788 0.315 28.012 1.00 85.81 298 HIS A O 1
ATOM 2247 N N . VAL A 1 299 ? -2.646 1.098 27.020 1.00 85.62 299 VAL A N 1
ATOM 2248 C CA . VAL A 1 299 ? -3.387 1.344 28.263 1.00 85.62 299 VAL A CA 1
ATOM 2249 C C . VAL A 1 299 ? -4.861 1.018 28.066 1.00 85.62 299 VAL A C 1
ATOM 2251 O O . VAL A 1 299 ? -5.501 1.537 27.158 1.00 85.62 299 VAL A O 1
ATOM 2254 N N . LEU A 1 300 ? -5.421 0.220 28.975 1.00 83.12 300 LEU A N 1
ATOM 2255 C CA . LEU A 1 300 ? -6.862 0.011 29.081 1.00 83.12 300 LEU A CA 1
ATOM 2256 C C . LEU A 1 300 ? -7.431 0.909 30.183 1.00 83.12 300 LEU A C 1
ATOM 2258 O O . LEU A 1 300 ? -7.043 0.793 31.347 1.00 83.12 300 LEU A O 1
ATOM 2262 N N . LEU A 1 301 ? -8.370 1.778 29.821 1.00 80.56 301 LEU A N 1
ATOM 2263 C CA . LEU A 1 301 ? -9.141 2.600 30.745 1.00 80.56 301 LEU A CA 1
ATOM 2264 C C . LEU A 1 301 ? -10.479 1.900 31.024 1.00 80.56 301 LEU A C 1
ATOM 2266 O O . LEU A 1 301 ? -11.348 1.868 30.144 1.00 80.56 301 LEU A O 1
ATOM 2270 N N . PRO A 1 302 ? -10.647 1.302 32.218 1.00 75.25 302 PRO A N 1
ATOM 2271 C CA . PRO A 1 302 ? -11.874 0.603 32.563 1.00 75.25 302 PRO A CA 1
ATOM 2272 C C . PRO A 1 302 ? -13.025 1.601 32.699 1.00 75.25 302 PRO A C 1
ATOM 2274 O O . PRO A 1 302 ? -12.858 2.682 33.266 1.00 75.25 302 PRO A O 1
ATOM 2277 N N . GLY A 1 303 ? -14.205 1.225 32.207 1.00 70.62 303 GLY A N 1
ATOM 2278 C CA . GLY A 1 303 ? -15.400 2.048 32.338 1.00 70.62 303 GLY A CA 1
ATOM 2279 C C . GLY A 1 303 ? -15.825 2.224 33.802 1.00 70.62 303 GLY A C 1
ATOM 2280 O O . GLY A 1 303 ? -15.538 1.385 34.662 1.00 70.62 303 GLY A O 1
ATOM 2281 N N . LYS A 1 304 ? -16.581 3.291 34.091 1.00 64.38 304 LYS A N 1
ATOM 2282 C CA . LYS A 1 304 ? -17.069 3.643 35.447 1.00 64.38 304 LYS A CA 1
ATOM 2283 C C . LYS A 1 304 ? -17.790 2.498 36.188 1.00 64.38 304 LYS A C 1
ATOM 2285 O O . LYS A 1 304 ? -17.851 2.504 37.416 1.00 64.38 304 LYS A O 1
ATOM 2290 N N . ALA A 1 305 ? -18.304 1.505 35.461 1.00 55.12 305 ALA A N 1
ATOM 2291 C CA . ALA A 1 305 ? -18.955 0.319 36.014 1.00 55.12 305 ALA A CA 1
ATOM 2292 C C . ALA A 1 305 ? -18.039 -0.560 36.897 1.00 55.12 305 ALA A C 1
ATOM 2294 O O . ALA A 1 305 ? -18.559 -1.334 37.697 1.00 55.12 305 ALA A O 1
ATOM 2295 N N . GLU A 1 306 ? -16.709 -0.433 36.804 1.00 57.53 306 GLU A N 1
ATOM 2296 C CA . GLU A 1 306 ? -15.763 -1.251 37.586 1.00 57.53 306 GLU A CA 1
ATOM 2297 C C . GLU A 1 306 ? -15.301 -0.629 38.920 1.00 57.53 306 GLU A C 1
ATOM 2299 O O . GLU A 1 306 ? -14.498 -1.237 39.625 1.00 57.53 306 GLU A O 1
ATOM 2304 N N . GLY A 1 307 ? -15.765 0.571 39.298 1.00 51.75 307 GLY A N 1
ATOM 2305 C CA . GLY A 1 307 ? -15.435 1.174 40.604 1.00 51.75 307 GLY A CA 1
ATOM 2306 C C . GLY A 1 307 ? -13.953 1.527 40.820 1.00 51.75 307 GLY A C 1
ATOM 2307 O O . GLY A 1 307 ? -13.552 1.826 41.944 1.00 51.75 307 GLY A O 1
ATOM 2308 N N . LYS A 1 308 ? -13.130 1.505 39.764 1.00 50.88 308 LYS A N 1
ATOM 2309 C CA . LYS A 1 308 ? -11.724 1.934 39.803 1.00 50.88 308 LYS A CA 1
ATOM 2310 C C . LYS A 1 308 ? -11.622 3.467 39.735 1.00 50.88 308 LYS A C 1
ATOM 2312 O O . LYS A 1 308 ? -12.467 4.098 39.095 1.00 50.88 308 LYS A O 1
ATOM 2317 N N . PRO A 1 309 ? -10.627 4.076 40.411 1.00 49.25 309 PRO A N 1
ATOM 2318 C CA . PRO A 1 309 ? -10.508 5.527 40.517 1.00 49.25 309 PRO A CA 1
ATOM 2319 C C . PRO A 1 309 ? -10.393 6.209 39.141 1.00 49.25 309 PRO A C 1
ATOM 2321 O O . PRO A 1 309 ? -9.899 5.601 38.188 1.00 49.25 309 PRO A O 1
ATOM 2324 N N . PRO A 1 310 ? -10.852 7.471 39.033 1.00 52.66 310 PRO A N 1
ATOM 2325 C CA . PRO A 1 310 ? -10.839 8.235 37.792 1.00 52.66 310 PRO A CA 1
ATOM 2326 C C . PRO A 1 310 ? -9.416 8.384 37.249 1.00 52.66 310 PRO A C 1
ATOM 2328 O O . PRO A 1 310 ? -8.480 8.547 38.023 1.00 52.66 310 PRO A O 1
ATOM 2331 N N . VAL A 1 311 ? -9.315 8.328 35.917 1.00 55.16 311 VAL A N 1
ATOM 2332 C CA . VAL A 1 311 ? -8.203 8.661 35.003 1.00 55.16 311 VAL A CA 1
ATOM 2333 C C . VAL A 1 311 ? -7.118 9.564 35.627 1.00 55.16 311 VAL A C 1
ATOM 2335 O O . VAL A 1 311 ? -7.019 10.750 35.338 1.00 55.16 311 VAL A O 1
ATOM 2338 N N . ALA A 1 312 ? -6.293 8.991 36.498 1.00 48.97 312 ALA A N 1
ATOM 2339 C CA . ALA A 1 312 ? -5.123 9.618 37.110 1.00 48.97 312 ALA A CA 1
ATOM 2340 C C . ALA A 1 312 ? -3.944 8.631 37.107 1.00 48.97 312 ALA A C 1
ATOM 2342 O O . ALA A 1 312 ? -3.134 8.586 38.028 1.00 48.97 312 ALA A O 1
ATOM 2343 N N . SER A 1 313 ? -3.868 7.788 36.074 1.00 54.16 313 SER A N 1
ATOM 2344 C CA . SER A 1 313 ? -2.731 6.910 35.829 1.00 54.16 313 SER A CA 1
ATOM 2345 C C . SER A 1 313 ? -1.730 7.640 34.934 1.00 54.16 313 SER A C 1
ATOM 2347 O O . SER A 1 313 ? -2.000 7.962 33.779 1.00 54.16 313 SER A O 1
ATOM 2349 N N . SER A 1 314 ? -0.548 7.889 35.488 1.00 54.41 314 SER A N 1
ATOM 2350 C CA . SER A 1 314 ? 0.615 8.603 34.937 1.00 54.41 314 SER A CA 1
ATOM 2351 C C . SER A 1 314 ? 1.134 8.140 33.564 1.00 54.41 314 SER A C 1
ATOM 2353 O O . SER A 1 314 ? 2.111 8.694 33.070 1.00 54.41 314 SER A O 1
ATOM 2355 N N . ASN A 1 315 ? 0.510 7.138 32.938 1.00 66.12 315 ASN A N 1
ATOM 2356 C CA . ASN A 1 315 ? 1.063 6.427 31.786 1.00 66.12 315 ASN A CA 1
ATOM 2357 C C . ASN A 1 315 ? 0.264 6.614 30.487 1.00 66.12 315 ASN A C 1
ATOM 2359 O O . ASN A 1 315 ? 0.777 6.244 29.444 1.00 66.12 315 ASN A O 1
ATOM 2363 N N . ILE A 1 316 ? -0.939 7.207 30.515 1.00 74.94 316 ILE A N 1
ATOM 2364 C CA . ILE A 1 316 ? -1.796 7.391 29.317 1.00 74.94 316 ILE A CA 1
ATOM 2365 C C . ILE A 1 316 ? -1.090 8.222 28.243 1.00 74.94 316 ILE A C 1
ATOM 2367 O O . ILE A 1 316 ? -1.171 7.944 27.052 1.00 74.94 316 ILE A O 1
ATOM 2371 N N . TRP A 1 317 ? -0.405 9.268 28.693 1.00 80.25 317 TRP A N 1
ATOM 2372 C CA . TRP A 1 317 ? 0.283 10.223 27.834 1.00 80.25 317 TRP A CA 1
ATOM 2373 C C . TRP A 1 317 ? 1.734 9.821 27.558 1.00 80.25 317 TRP A C 1
ATOM 2375 O O . TRP A 1 317 ? 2.415 10.485 26.782 1.00 80.25 317 TRP A O 1
ATOM 2385 N N . ASN A 1 318 ? 2.232 8.775 28.224 1.00 84.00 318 ASN A N 1
ATOM 2386 C CA . ASN A 1 318 ? 3.611 8.323 28.096 1.00 84.00 318 ASN A CA 1
ATOM 2387 C C . ASN A 1 318 ? 3.713 7.309 26.954 1.00 84.00 318 ASN A C 1
ATOM 2389 O O . ASN A 1 318 ? 3.935 6.116 27.169 1.00 84.00 318 ASN A O 1
ATOM 2393 N N . LEU A 1 319 ? 3.491 7.807 25.740 1.00 84.50 319 LEU A N 1
ATOM 2394 C CA . LEU A 1 319 ? 3.555 7.006 24.528 1.00 84.50 319 LEU A CA 1
ATOM 2395 C C . LEU A 1 319 ? 4.984 6.468 24.327 1.00 84.50 319 LEU A C 1
ATOM 2397 O O . LEU A 1 319 ? 5.958 7.174 24.611 1.00 84.50 319 LEU A O 1
ATOM 2401 N N . PRO A 1 320 ? 5.138 5.226 23.837 1.00 85.06 320 PRO A N 1
ATOM 2402 C CA . PRO A 1 320 ? 6.446 4.692 23.493 1.00 85.06 320 PRO A CA 1
ATOM 2403 C C . PRO A 1 320 ? 7.113 5.553 22.411 1.00 85.06 320 PRO A C 1
ATOM 2405 O O . PRO A 1 320 ? 6.454 6.266 21.651 1.00 85.06 320 PRO A O 1
ATOM 2408 N N . LYS A 1 321 ? 8.447 5.485 22.340 1.00 85.44 321 LYS A N 1
ATOM 2409 C CA . LYS A 1 321 ? 9.204 6.173 21.287 1.00 85.44 321 LYS A CA 1
ATOM 2410 C C . LYS A 1 321 ? 8.724 5.693 19.919 1.00 85.44 321 LYS A C 1
ATOM 2412 O O . LYS A 1 321 ? 8.525 4.499 19.727 1.00 85.44 321 LYS A O 1
ATOM 2417 N N . ALA A 1 322 ? 8.578 6.622 18.978 1.00 85.00 322 ALA A N 1
ATOM 2418 C CA . ALA A 1 322 ? 8.106 6.305 17.640 1.00 85.00 322 ALA A CA 1
ATOM 2419 C C . ALA A 1 322 ? 9.251 5.751 16.770 1.00 85.00 322 ALA A C 1
ATOM 2421 O O . ALA A 1 322 ? 9.843 6.459 15.958 1.00 85.00 322 ALA A O 1
ATOM 2422 N N . ASP A 1 323 ? 9.655 4.508 17.015 1.00 84.62 323 ASP A N 1
ATOM 2423 C CA . ASP A 1 323 ? 10.768 3.829 16.342 1.00 84.62 323 ASP A CA 1
ATOM 2424 C C . ASP A 1 323 ? 10.319 2.783 15.308 1.00 84.62 323 ASP A C 1
ATOM 2426 O O . ASP A 1 323 ? 11.155 2.096 14.718 1.00 84.62 323 ASP A O 1
ATOM 2430 N N . GLY A 1 324 ? 9.014 2.699 15.031 1.00 81.50 324 GLY A N 1
ATOM 2431 C CA . GLY A 1 324 ? 8.453 1.772 14.056 1.00 81.50 324 GLY A CA 1
ATOM 2432 C C . GLY A 1 324 ? 9.025 1.979 12.650 1.00 81.50 324 GLY A C 1
ATOM 2433 O O . GLY A 1 324 ? 9.037 3.092 12.119 1.00 81.50 324 GLY A O 1
ATOM 2434 N N . ALA A 1 325 ? 9.493 0.900 12.022 1.00 79.88 325 ALA A N 1
ATOM 2435 C CA . ALA A 1 325 ? 10.118 0.959 10.699 1.00 79.88 325 ALA A CA 1
ATOM 2436 C C . ALA A 1 325 ? 9.131 1.318 9.572 1.00 79.88 325 ALA A C 1
ATOM 2438 O O . ALA A 1 325 ? 9.540 1.902 8.570 1.00 79.88 325 ALA A O 1
ATOM 2439 N N . ALA A 1 326 ? 7.853 0.979 9.745 1.00 83.75 326 ALA A N 1
ATOM 2440 C CA . ALA A 1 326 ? 6.787 1.185 8.774 1.00 83.75 326 ALA A CA 1
ATOM 2441 C C . ALA A 1 326 ? 5.426 1.352 9.475 1.00 83.75 326 ALA A C 1
ATOM 2443 O O . ALA A 1 326 ? 5.326 1.152 10.691 1.00 83.75 326 ALA A O 1
ATOM 2444 N N . THR A 1 327 ? 4.409 1.705 8.693 1.00 86.56 327 THR A N 1
ATOM 2445 C CA . THR A 1 327 ? 3.024 1.917 9.119 1.00 86.56 327 THR A CA 1
ATOM 2446 C C . THR A 1 327 ? 2.113 1.010 8.295 1.00 86.56 327 THR A C 1
ATOM 2448 O O . THR A 1 327 ? 1.916 1.277 7.110 1.00 86.56 327 THR A O 1
ATOM 2451 N N . ALA A 1 328 ? 1.577 -0.028 8.945 1.00 89.50 328 ALA A N 1
ATOM 2452 C CA . ALA A 1 328 ? 0.625 -1.000 8.413 1.00 89.50 328 ALA A CA 1
ATOM 2453 C C . ALA A 1 328 ? -0.751 -0.774 9.054 1.00 89.50 328 ALA A C 1
ATOM 2455 O O . ALA A 1 328 ? -1.117 -1.422 10.042 1.00 89.50 328 ALA A O 1
ATOM 2456 N N . ILE A 1 329 ? -1.488 0.218 8.551 1.00 90.44 329 ILE A N 1
ATOM 2457 C CA . ILE A 1 329 ? -2.741 0.695 9.152 1.00 90.44 329 ILE A CA 1
ATOM 2458 C C . ILE A 1 329 ? -3.809 -0.399 9.102 1.00 90.44 329 ILE A C 1
ATOM 2460 O O . ILE A 1 329 ? -4.483 -0.633 10.108 1.00 90.44 329 ILE A O 1
ATOM 2464 N N . GLY A 1 330 ? -3.964 -1.069 7.956 1.00 90.56 330 GLY A N 1
ATOM 2465 C CA . GLY A 1 330 ? -5.023 -2.061 7.768 1.00 90.56 330 GLY A CA 1
ATOM 2466 C C . GLY A 1 330 ? -4.818 -3.291 8.650 1.00 90.56 330 GLY A C 1
ATOM 2467 O O . GLY A 1 330 ? -5.704 -3.651 9.430 1.00 90.56 330 GLY A O 1
ATOM 2468 N N . ASP A 1 331 ? -3.614 -3.863 8.613 1.00 90.56 331 ASP A N 1
ATOM 2469 C CA . ASP A 1 331 ? -3.255 -5.037 9.414 1.00 90.56 331 ASP A CA 1
ATOM 2470 C C . ASP A 1 331 ? -3.290 -4.729 10.922 1.00 90.56 331 ASP A C 1
ATOM 2472 O O . ASP A 1 331 ? -3.865 -5.494 11.701 1.00 90.56 331 ASP A O 1
ATOM 2476 N N . SER A 1 332 ? -2.775 -3.569 11.348 1.00 91.94 332 SER A N 1
ATOM 2477 C CA . SER A 1 332 ? -2.791 -3.175 12.766 1.00 91.94 332 SER A CA 1
ATOM 2478 C C . SER A 1 332 ? -4.205 -2.917 13.296 1.00 91.94 332 SER A C 1
ATOM 2480 O O . SER A 1 332 ? -4.517 -3.272 14.437 1.00 91.94 332 SER A O 1
ATOM 2482 N N . ALA A 1 333 ? -5.086 -2.314 12.491 1.00 92.38 333 ALA A N 1
ATOM 2483 C CA . ALA A 1 333 ? -6.485 -2.111 12.866 1.00 92.38 333 ALA A CA 1
ATOM 2484 C C . ALA A 1 333 ? -7.245 -3.445 12.964 1.00 92.38 333 ALA A C 1
ATOM 2486 O O . ALA A 1 333 ? -8.056 -3.626 13.878 1.00 92.38 333 ALA A O 1
ATOM 2487 N N . ALA A 1 334 ? -6.961 -4.396 12.069 1.00 92.44 334 ALA A N 1
ATOM 2488 C CA . ALA A 1 334 ? -7.513 -5.747 12.135 1.00 92.44 334 ALA A CA 1
ATOM 2489 C C . ALA A 1 334 ? -7.040 -6.497 13.389 1.00 92.44 334 ALA A C 1
ATOM 2491 O O . ALA A 1 334 ? -7.864 -7.060 14.114 1.00 92.44 334 ALA A O 1
ATOM 2492 N N . GLU A 1 335 ? -5.742 -6.440 13.699 1.00 93.06 335 GLU A N 1
ATOM 2493 C CA . GLU A 1 335 ? -5.152 -7.059 14.892 1.00 93.06 335 GLU A CA 1
ATOM 2494 C C . GLU A 1 335 ? -5.724 -6.464 16.190 1.00 93.06 335 GLU A C 1
ATOM 2496 O O . GLU A 1 335 ? -6.020 -7.197 17.133 1.00 93.06 335 GLU A O 1
ATOM 2501 N N . ALA A 1 336 ? -5.960 -5.147 16.229 1.00 92.38 336 ALA A N 1
ATOM 2502 C CA . ALA A 1 336 ? -6.584 -4.485 17.375 1.00 92.38 336 ALA A CA 1
ATOM 2503 C C . ALA A 1 336 ? -8.057 -4.888 17.573 1.00 92.38 336 ALA A C 1
ATOM 2505 O O . ALA A 1 336 ? -8.524 -4.985 18.710 1.00 92.38 336 ALA A O 1
ATOM 2506 N N . PHE A 1 337 ? -8.803 -5.112 16.486 1.00 93.44 337 PHE A N 1
ATOM 2507 C CA . PHE A 1 337 ? -10.232 -5.435 16.530 1.00 93.44 337 PHE A CA 1
ATOM 2508 C C . PHE A 1 337 ? -10.515 -6.922 16.794 1.00 93.44 337 PHE A C 1
ATOM 2510 O O . PHE A 1 337 ? -11.467 -7.254 17.510 1.00 93.44 337 PHE A O 1
ATOM 2517 N N . ALA A 1 338 ? -9.687 -7.825 16.261 1.00 91.75 338 ALA A N 1
ATOM 2518 C CA . ALA A 1 338 ? -9.925 -9.269 16.282 1.00 91.75 338 ALA A CA 1
ATOM 2519 C C . ALA A 1 338 ? -10.211 -9.866 17.682 1.00 91.75 338 ALA A C 1
ATOM 2521 O O . ALA A 1 338 ? -11.165 -10.644 17.794 1.00 91.75 338 ALA A O 1
ATOM 2522 N N . PRO A 1 339 ? -9.498 -9.497 18.771 1.00 90.50 339 PRO A N 1
ATOM 2523 C CA . PRO A 1 339 ? -9.777 -10.026 20.109 1.00 90.50 339 PRO A CA 1
ATOM 2524 C C . PRO A 1 339 ? -11.181 -9.678 20.622 1.00 90.50 339 PRO A C 1
ATOM 2526 O O . PRO A 1 339 ? -11.802 -10.475 21.324 1.00 90.50 339 PRO A O 1
ATOM 2529 N N . TYR A 1 340 ? -11.701 -8.502 20.262 1.00 89.44 340 TYR A N 1
ATOM 2530 C CA . TYR A 1 340 ? -13.018 -8.034 20.699 1.00 89.44 340 TYR A CA 1
ATOM 2531 C C . TYR A 1 340 ? -14.143 -8.705 19.925 1.00 89.44 340 TYR A C 1
ATOM 2533 O O . TYR A 1 340 ? -15.113 -9.160 20.536 1.00 89.44 340 TYR A O 1
ATOM 2541 N N . ALA A 1 341 ? -13.970 -8.839 18.609 1.00 87.00 341 ALA A N 1
ATOM 2542 C CA . ALA A 1 341 ? -14.888 -9.587 17.762 1.00 87.00 341 ALA A CA 1
ATOM 2543 C C . ALA A 1 341 ? -14.980 -11.056 18.208 1.00 87.00 341 ALA A C 1
ATOM 2545 O O . ALA A 1 341 ? -16.079 -11.577 18.398 1.00 87.00 341 ALA A O 1
ATOM 2546 N N . ALA A 1 342 ? -13.836 -11.700 18.474 1.00 87.56 342 ALA A N 1
ATOM 2547 C CA . ALA A 1 342 ? -13.778 -13.084 18.948 1.00 87.56 342 ALA A CA 1
ATOM 2548 C C . ALA A 1 342 ? -14.411 -13.267 20.339 1.00 87.56 342 ALA A C 1
ATOM 2550 O O . ALA A 1 342 ? -15.096 -14.257 20.586 1.00 87.56 342 ALA A O 1
ATOM 2551 N N . ALA A 1 343 ? -14.230 -12.298 21.241 1.00 85.75 343 ALA A N 1
ATOM 2552 C CA . ALA A 1 343 ? -14.861 -12.294 22.560 1.00 85.75 343 ALA A CA 1
ATOM 2553 C C . ALA A 1 343 ? -16.350 -11.888 22.530 1.00 85.75 343 ALA A C 1
ATOM 2555 O O . ALA A 1 343 ? -16.996 -11.850 23.579 1.00 85.75 343 ALA A O 1
ATOM 2556 N N . GLY A 1 344 ? -16.905 -11.557 21.356 1.00 82.00 344 GLY A N 1
ATOM 2557 C CA . GLY A 1 344 ? -18.288 -11.108 21.198 1.00 82.00 344 GLY A CA 1
ATOM 2558 C C . GLY A 1 344 ? -18.600 -9.799 21.930 1.00 82.00 344 GLY A C 1
ATOM 2559 O O . GLY A 1 344 ? -19.754 -9.596 22.326 1.00 82.00 344 GLY A O 1
ATOM 2560 N N . ARG A 1 345 ? -17.578 -8.958 22.150 1.00 84.94 345 ARG A N 1
ATOM 2561 C CA . ARG A 1 345 ? -17.686 -7.645 22.796 1.00 84.94 345 ARG A CA 1
ATOM 2562 C C . ARG A 1 345 ? -18.073 -6.586 21.768 1.00 84.94 345 ARG A C 1
ATOM 2564 O O . ARG A 1 345 ? -17.489 -6.528 20.691 1.00 84.94 345 ARG A O 1
ATOM 2571 N N . ASP A 1 346 ? -19.013 -5.721 22.134 1.00 86.88 346 ASP A N 1
ATOM 2572 C CA . ASP A 1 346 ? -19.469 -4.640 21.260 1.00 86.88 346 ASP A CA 1
ATOM 2573 C C . ASP A 1 346 ? -18.429 -3.504 21.252 1.00 86.88 346 ASP A C 1
ATOM 2575 O O . ASP A 1 346 ? -18.174 -2.866 22.279 1.00 86.88 346 ASP A O 1
ATOM 2579 N N . VAL A 1 347 ? -17.818 -3.260 20.090 1.00 91.62 347 VAL A N 1
ATOM 2580 C CA . VAL A 1 347 ? -16.931 -2.112 19.857 1.00 91.62 347 VAL A CA 1
ATOM 2581 C C . VAL A 1 347 ? -17.776 -0.953 19.329 1.00 91.62 347 VAL A C 1
ATOM 2583 O O . VAL A 1 347 ? -18.439 -1.087 18.308 1.00 91.62 347 VAL A O 1
ATOM 2586 N N . SER A 1 348 ? -17.774 0.183 20.025 1.00 91.12 348 SER A N 1
ATOM 2587 C CA . SER A 1 348 ? -18.585 1.357 19.669 1.00 91.12 348 SER A CA 1
ATOM 2588 C C . SER A 1 348 ? -17.942 2.244 18.613 1.00 91.12 348 SER A C 1
ATOM 2590 O O . SER A 1 348 ? -18.658 2.905 17.871 1.00 91.12 348 SER A O 1
ATOM 2592 N N . ALA A 1 349 ? -16.611 2.327 18.589 1.00 93.12 349 ALA A N 1
ATOM 2593 C CA . ALA A 1 349 ? -15.863 3.153 17.647 1.00 93.12 349 ALA A CA 1
ATOM 2594 C C . ALA A 1 349 ? -14.380 2.769 17.638 1.00 93.12 349 ALA A C 1
ATOM 2596 O O . ALA A 1 349 ? -13.845 2.292 18.646 1.00 93.12 349 ALA A O 1
ATOM 2597 N N . MET A 1 350 ? -13.715 3.056 16.522 1.00 94.81 350 MET A N 1
ATOM 2598 C CA . MET A 1 350 ? -12.261 3.061 16.406 1.00 94.81 350 MET A CA 1
ATOM 2599 C C . MET A 1 350 ? -11.789 4.472 16.046 1.00 94.81 350 MET A C 1
ATOM 2601 O O . MET A 1 350 ? -12.301 5.073 15.110 1.00 94.81 350 MET A O 1
ATOM 2605 N N . ILE A 1 351 ? -10.822 5.007 16.782 1.00 94.81 351 ILE A N 1
ATOM 2606 C CA . ILE A 1 351 ? -10.194 6.307 16.538 1.00 94.81 351 ILE A CA 1
ATOM 2607 C C . ILE A 1 351 ? -8.725 6.046 16.213 1.00 94.81 351 ILE A C 1
ATOM 2609 O O . ILE A 1 351 ? -8.051 5.379 16.989 1.00 94.81 351 ILE A O 1
ATOM 2613 N N . LEU A 1 352 ? -8.222 6.555 15.093 1.00 94.81 352 LEU A N 1
ATOM 2614 C CA . LEU A 1 352 ? -6.838 6.377 14.648 1.00 94.81 352 LEU A CA 1
ATOM 2615 C C . LEU A 1 352 ? -6.143 7.737 14.560 1.00 94.81 352 LEU A C 1
ATOM 2617 O O . LEU A 1 352 ? -6.620 8.630 13.863 1.00 94.81 352 LEU A O 1
ATOM 2621 N N . LEU A 1 353 ? -5.015 7.887 15.254 1.00 93.69 353 LEU A N 1
ATOM 2622 C CA . LEU A 1 353 ? -4.152 9.069 15.216 1.00 93.69 353 LEU A CA 1
ATOM 2623 C C . LEU A 1 353 ? -2.884 8.719 14.425 1.00 93.69 353 LEU A C 1
ATOM 2625 O O . LEU A 1 353 ? -2.061 7.950 14.918 1.00 93.69 353 LEU A O 1
ATOM 2629 N N . SER A 1 354 ? -2.731 9.246 13.209 1.00 91.44 354 SER A N 1
ATOM 2630 C CA . SER A 1 354 ? -1.607 8.930 12.307 1.00 91.44 354 SER A CA 1
ATOM 2631 C C . SER A 1 354 ? -1.325 10.086 11.348 1.00 91.44 354 SER A C 1
ATOM 2633 O O . SER A 1 354 ? -2.169 10.953 11.145 1.00 91.44 354 SER A O 1
ATOM 2635 N N . ASP A 1 355 ? -0.151 10.094 10.721 1.00 87.81 355 ASP A N 1
ATOM 2636 C CA . ASP A 1 355 ? 0.150 10.980 9.592 1.00 87.81 355 ASP A CA 1
ATOM 2637 C C . ASP A 1 355 ? -0.428 10.489 8.247 1.00 87.81 355 ASP A C 1
ATOM 2639 O O . ASP A 1 355 ? -0.243 11.143 7.219 1.00 87.81 355 ASP A O 1
ATOM 2643 N N . GLY A 1 356 ? -1.117 9.341 8.249 1.00 84.88 356 GLY A N 1
ATOM 2644 C CA . GLY A 1 356 ? -1.835 8.775 7.105 1.00 84.88 356 GLY A CA 1
ATOM 2645 C C . GLY A 1 356 ? -0.954 8.069 6.071 1.00 84.88 356 GLY A C 1
ATOM 2646 O O . GLY A 1 356 ? -1.470 7.587 5.063 1.00 84.88 356 GLY A O 1
ATOM 2647 N N . CYS A 1 357 ? 0.361 7.984 6.286 1.00 81.88 357 CYS A N 1
ATOM 2648 C CA . CYS A 1 357 ? 1.285 7.395 5.319 1.00 81.88 357 CYS A CA 1
ATOM 2649 C C . CYS A 1 357 ? 1.393 5.870 5.480 1.00 81.88 357 CYS A C 1
ATOM 2651 O O . CYS A 1 357 ? 2.369 5.375 6.044 1.00 81.88 357 CYS A O 1
ATOM 2653 N N . ASN A 1 358 ? 0.433 5.118 4.927 1.00 83.31 358 ASN A N 1
ATOM 2654 C CA . ASN A 1 358 ? 0.550 3.659 4.821 1.00 83.31 358 ASN A CA 1
ATOM 2655 C C . ASN A 1 358 ? 1.677 3.298 3.842 1.00 83.31 358 ASN A C 1
ATOM 2657 O O . ASN A 1 358 ? 1.573 3.578 2.646 1.00 83.31 358 ASN A O 1
ATOM 2661 N N . ASN A 1 359 ? 2.777 2.735 4.340 1.00 76.88 359 ASN A N 1
ATOM 2662 C CA . ASN A 1 359 ? 3.995 2.519 3.547 1.00 76.88 359 ASN A CA 1
ATOM 2663 C C . ASN A 1 359 ? 4.443 1.050 3.487 1.00 76.88 359 ASN A C 1
ATOM 2665 O O . ASN A 1 359 ? 5.542 0.760 3.007 1.00 76.88 359 ASN A O 1
ATOM 2669 N N . THR A 1 360 ? 3.579 0.133 3.918 1.00 77.62 360 THR A N 1
ATOM 2670 C CA . THR A 1 360 ? 3.712 -1.316 3.747 1.00 77.62 360 THR A CA 1
ATOM 2671 C C . THR A 1 360 ? 2.701 -1.867 2.753 1.00 77.62 360 THR A C 1
ATOM 2673 O O . THR A 1 360 ? 1.636 -1.298 2.517 1.00 77.62 360 THR A O 1
ATOM 2676 N N . ALA A 1 361 ? 3.062 -2.998 2.147 1.00 73.88 361 ALA A N 1
ATOM 2677 C CA . ALA A 1 361 ? 2.100 -3.851 1.469 1.00 73.88 361 ALA A CA 1
ATOM 2678 C C . ALA A 1 361 ? 1.356 -4.651 2.545 1.00 73.88 361 ALA A C 1
ATOM 2680 O O . ALA A 1 361 ? 1.821 -5.714 2.955 1.00 73.88 361 ALA A O 1
ATOM 2681 N N . ASP A 1 362 ? 0.262 -4.084 3.044 1.00 74.56 362 ASP A N 1
ATOM 2682 C CA . ASP A 1 362 ? -0.573 -4.725 4.058 1.00 74.56 362 ASP A CA 1
ATOM 2683 C C . ASP A 1 362 ? -1.279 -5.954 3.466 1.00 74.56 362 ASP A C 1
ATOM 2685 O O . ASP A 1 362 ? -1.616 -5.991 2.278 1.00 74.56 362 ASP A O 1
ATOM 2689 N N . THR A 1 363 ? -1.535 -6.962 4.301 1.00 81.12 363 THR A N 1
ATOM 2690 C CA . THR A 1 363 ? -2.360 -8.118 3.908 1.00 81.12 363 THR A CA 1
ATOM 2691 C C . THR A 1 363 ? -3.804 -7.678 3.675 1.00 81.12 363 THR A C 1
ATOM 2693 O O . THR A 1 363 ? -4.475 -8.156 2.755 1.00 81.12 363 THR A O 1
ATOM 2696 N N . ILE A 1 364 ? -4.277 -6.746 4.504 1.00 84.44 364 ILE A N 1
ATOM 2697 C CA . ILE A 1 364 ? -5.586 -6.114 4.403 1.00 84.44 364 ILE A CA 1
ATOM 2698 C C . ILE A 1 364 ? -5.376 -4.629 4.117 1.00 84.44 364 ILE A C 1
ATOM 2700 O O . ILE A 1 364 ? -4.847 -3.894 4.943 1.00 84.44 364 ILE A O 1
ATOM 2704 N N . GLU A 1 365 ? -5.833 -4.169 2.953 1.00 87.62 365 GLU A N 1
ATOM 2705 C CA . GLU A 1 365 ? -5.804 -2.742 2.623 1.00 87.62 365 GLU A CA 1
ATOM 2706 C C . GLU A 1 365 ? -6.649 -1.932 3.630 1.00 87.62 365 GLU A C 1
ATOM 2708 O O . GLU A 1 365 ? -7.742 -2.381 4.001 1.00 87.62 365 GLU A O 1
ATOM 2713 N N . PRO A 1 366 ? -6.207 -0.726 4.041 1.00 89.81 366 PRO A N 1
ATOM 2714 C CA . PRO A 1 366 ? -6.928 0.103 5.011 1.00 89.81 366 PRO A CA 1
ATOM 2715 C C . PRO A 1 366 ? -8.404 0.340 4.655 1.00 89.81 366 PRO A C 1
ATOM 2717 O O . PRO A 1 366 ? -9.266 0.268 5.531 1.00 89.81 366 PRO A O 1
ATOM 2720 N N . ASP A 1 367 ? -8.708 0.535 3.368 1.00 90.12 367 ASP A N 1
ATOM 2721 C CA . ASP A 1 367 ? -10.075 0.752 2.876 1.00 90.12 367 ASP A CA 1
ATOM 2722 C C . ASP A 1 367 ? -10.970 -0.476 3.100 1.00 90.12 367 ASP A C 1
ATOM 2724 O O . ASP A 1 367 ? -12.102 -0.356 3.575 1.00 90.12 367 ASP A O 1
ATOM 2728 N N . LYS A 1 368 ? -10.442 -1.679 2.836 1.00 91.38 368 LYS A N 1
ATOM 2729 C CA . LYS A 1 368 ? -11.153 -2.945 3.076 1.00 91.38 368 LYS A CA 1
ATOM 2730 C C . LYS A 1 368 ? -11.381 -3.180 4.563 1.00 91.38 368 LYS A C 1
ATOM 2732 O O . LYS A 1 368 ? -12.448 -3.650 4.957 1.00 91.38 368 LYS A O 1
ATOM 2737 N N . GLN A 1 369 ? -10.400 -2.839 5.397 1.00 93.00 369 GLN A N 1
ATOM 2738 C CA . GLN A 1 369 ? -10.549 -2.959 6.843 1.00 93.00 369 GLN A CA 1
ATOM 2739 C C . GLN A 1 369 ? -11.605 -1.987 7.388 1.00 93.00 369 GLN A C 1
ATOM 2741 O O . GLN A 1 369 ? -12.397 -2.363 8.254 1.00 93.00 369 GLN A O 1
ATOM 2746 N N . ALA A 1 370 ? -11.664 -0.760 6.866 1.00 92.62 370 ALA A N 1
ATOM 2747 C CA . ALA A 1 370 ? -12.701 0.205 7.221 1.00 92.62 370 ALA A CA 1
ATOM 2748 C C . ALA A 1 370 ? -14.103 -0.282 6.815 1.00 92.62 370 ALA A C 1
ATOM 2750 O O . ALA A 1 370 ? -15.043 -0.169 7.604 1.00 92.62 370 ALA A O 1
ATOM 2751 N N . GLU A 1 371 ? -14.244 -0.884 5.629 1.00 93.00 371 GLU A N 1
ATOM 2752 C CA . GLU A 1 371 ? -15.499 -1.504 5.190 1.00 93.00 371 GLU A CA 1
ATOM 2753 C C . GLU A 1 371 ? -15.928 -2.641 6.131 1.00 93.00 371 GLU A C 1
ATOM 2755 O O . GLU A 1 371 ? -17.081 -2.688 6.568 1.00 93.00 371 GLU A O 1
ATOM 2760 N N . LEU A 1 372 ? -14.994 -3.519 6.512 1.00 92.12 372 LEU A N 1
ATOM 2761 C CA . LEU A 1 372 ? -15.256 -4.634 7.423 1.00 92.12 372 LEU A CA 1
ATOM 2762 C C . LEU A 1 372 ? -15.701 -4.157 8.813 1.00 92.12 372 LEU A C 1
ATOM 2764 O O . LEU A 1 372 ? -16.638 -4.715 9.390 1.00 92.12 372 LEU A O 1
ATOM 2768 N N . LEU A 1 373 ? -15.076 -3.105 9.345 1.00 93.50 373 LEU A N 1
ATOM 2769 C CA . LEU A 1 373 ? -15.504 -2.465 10.593 1.00 93.50 373 LEU A CA 1
ATOM 2770 C C . LEU A 1 373 ? -16.906 -1.847 10.454 1.00 93.50 373 LEU A C 1
ATOM 2772 O O . LEU A 1 373 ? -17.752 -2.037 11.331 1.00 93.50 373 LEU A O 1
ATOM 2776 N N . GLY A 1 374 ? -17.196 -1.204 9.319 1.00 92.31 374 GLY A N 1
ATOM 2777 C CA . GLY A 1 374 ? -18.517 -0.656 9.005 1.00 92.31 374 GLY A CA 1
ATOM 2778 C C . GLY A 1 374 ? -19.624 -1.714 8.957 1.00 92.31 374 GLY A C 1
ATOM 2779 O O . GLY A 1 374 ? -20.710 -1.490 9.491 1.00 92.31 374 GLY A O 1
ATOM 2780 N N . GLN A 1 375 ? -19.342 -2.901 8.409 1.00 91.19 375 GLN A N 1
ATOM 2781 C CA . GLN A 1 375 ? -20.274 -4.041 8.413 1.00 91.19 375 GLN A CA 1
ATOM 2782 C C . GLN A 1 375 ? -20.598 -4.535 9.834 1.00 91.19 375 GLN A C 1
ATOM 2784 O O . GLN A 1 375 ? -21.705 -5.011 10.085 1.00 91.19 375 GLN A O 1
ATOM 2789 N N . HIS A 1 376 ? -19.667 -4.368 10.778 1.00 88.81 376 HIS A N 1
ATOM 2790 C CA . HIS A 1 376 ? -19.877 -4.647 12.203 1.00 88.81 376 HIS A CA 1
ATOM 2791 C C . HIS A 1 376 ? -20.529 -3.476 12.960 1.00 88.81 376 HIS A C 1
ATOM 2793 O O . HIS A 1 376 ? -20.717 -3.559 14.173 1.00 88.81 376 HIS A O 1
ATOM 2799 N N . GLY A 1 377 ? -20.895 -2.392 12.268 1.00 90.50 377 GLY A N 1
ATOM 2800 C CA . GLY A 1 377 ? -21.467 -1.192 12.875 1.00 90.50 377 GLY A CA 1
ATOM 2801 C C . GLY A 1 377 ? -20.457 -0.356 13.663 1.00 90.50 377 GLY A C 1
ATOM 2802 O O . GLY A 1 377 ? -20.872 0.435 14.507 1.00 90.50 377 GLY A O 1
ATOM 2803 N N . VAL A 1 378 ? -19.154 -0.527 13.408 1.00 94.38 378 VAL A N 1
ATOM 2804 C CA . VAL A 1 378 ? -18.071 0.192 14.088 1.00 94.38 378 VAL A CA 1
ATOM 2805 C C . VAL A 1 378 ? -17.623 1.382 13.227 1.00 94.38 378 VAL A C 1
ATOM 2807 O O . VAL A 1 378 ? -16.944 1.177 12.220 1.00 94.38 378 VAL A O 1
ATOM 2810 N N . PRO A 1 379 ? -17.966 2.633 13.583 1.00 94.56 379 PRO A N 1
ATOM 2811 C CA . PRO A 1 379 ? -17.441 3.811 12.901 1.00 94.56 379 PRO A CA 1
ATOM 2812 C C . PRO A 1 379 ? -15.934 3.975 13.146 1.00 94.56 379 PRO A C 1
ATOM 2814 O O . PRO A 1 379 ? -15.449 3.787 14.267 1.00 94.56 379 PRO A O 1
ATOM 2817 N N . VAL A 1 380 ? -15.210 4.375 12.097 1.00 94.50 380 VAL A N 1
ATOM 2818 C CA . VAL A 1 380 ? -13.773 4.678 12.137 1.00 94.50 380 VAL A CA 1
ATOM 2819 C C . VAL A 1 380 ? -13.567 6.188 12.016 1.00 94.50 380 VAL A C 1
ATOM 2821 O O . VAL A 1 380 ? -14.001 6.804 11.046 1.00 94.50 380 VAL A O 1
ATOM 2824 N N . PHE A 1 381 ? -12.891 6.785 12.995 1.00 94.88 381 PHE A N 1
ATOM 2825 C CA . PHE A 1 381 ? -12.518 8.197 13.019 1.00 94.88 381 PHE A CA 1
ATOM 2826 C C . PHE A 1 381 ? -11.010 8.327 12.808 1.00 94.88 381 PHE A C 1
ATOM 2828 O O . PHE A 1 381 ? -10.227 7.916 13.661 1.00 94.88 381 PHE A O 1
ATOM 2835 N N . ALA A 1 382 ? -10.593 8.907 11.685 1.00 93.12 382 ALA A N 1
ATOM 2836 C CA . ALA A 1 382 ? -9.186 9.161 11.394 1.00 93.12 382 ALA A CA 1
ATOM 2837 C C . ALA A 1 382 ? -8.823 10.615 11.718 1.00 93.12 382 ALA A C 1
ATOM 2839 O O . ALA A 1 382 ? -9.498 11.544 11.275 1.00 93.12 382 ALA A O 1
ATOM 2840 N N . VAL A 1 383 ? -7.745 10.812 12.474 1.00 92.06 383 VAL A N 1
ATOM 2841 C CA . VAL A 1 383 ? -7.192 12.127 12.808 1.00 92.06 383 VAL A CA 1
ATOM 2842 C C . VAL A 1 383 ? -5.779 12.208 12.243 1.00 92.06 383 VAL A C 1
ATOM 2844 O O . VAL A 1 383 ? -4.875 11.503 12.697 1.00 92.06 383 VAL A O 1
ATOM 2847 N N . GLY A 1 384 ? -5.611 13.078 11.247 1.00 89.44 384 GLY A N 1
ATOM 2848 C CA . GLY A 1 384 ? -4.316 13.383 10.648 1.00 89.44 384 GLY A CA 1
ATOM 2849 C C . GLY A 1 384 ? -3.428 14.166 11.613 1.00 89.44 384 GLY A C 1
ATOM 2850 O O . GLY A 1 384 ? -3.858 15.180 12.161 1.00 89.44 384 GLY A O 1
ATOM 2851 N N . VAL A 1 385 ? -2.190 13.712 11.810 1.00 86.56 385 VAL A N 1
ATOM 2852 C CA . VAL A 1 385 ? -1.193 14.379 12.657 1.00 86.56 385 VAL A CA 1
ATOM 2853 C C . VAL A 1 385 ? -0.051 14.913 11.797 1.00 86.56 385 VAL A C 1
ATOM 2855 O O . VAL A 1 385 ? 0.668 14.159 11.144 1.00 86.56 385 VAL A O 1
ATOM 2858 N N . GLY A 1 386 ? 0.147 16.225 11.838 1.00 80.19 386 GLY A N 1
ATOM 2859 C CA . GLY A 1 386 ? 1.165 16.942 11.076 1.00 80.19 386 GLY A CA 1
ATOM 2860 C C . GLY A 1 386 ? 0.738 18.392 10.875 1.00 80.19 386 GLY A C 1
ATOM 2861 O O . GLY A 1 386 ? -0.330 18.788 11.339 1.00 80.19 386 GLY A O 1
ATOM 2862 N N . SER A 1 387 ? 1.566 19.186 10.203 1.00 70.75 387 SER A N 1
ATOM 2863 C CA . SER A 1 387 ? 1.174 20.537 9.798 1.00 70.75 387 SER A CA 1
ATOM 2864 C C . SER A 1 387 ? 0.591 20.546 8.383 1.00 70.75 387 SER A C 1
ATOM 2866 O O . SER A 1 387 ? 1.131 19.905 7.481 1.00 70.75 387 SER A O 1
ATOM 2868 N N . ASP A 1 388 ? -0.492 21.302 8.197 1.00 60.47 388 ASP A N 1
ATOM 2869 C CA . ASP A 1 388 ? -1.062 21.681 6.897 1.00 60.47 388 ASP A CA 1
ATOM 2870 C C . ASP A 1 388 ? -0.396 22.942 6.311 1.00 60.47 388 ASP A C 1
ATOM 2872 O O . ASP A 1 388 ? -0.481 23.220 5.114 1.00 60.47 388 ASP A O 1
ATOM 2876 N N . THR A 1 389 ? 0.306 23.695 7.155 1.00 50.88 389 THR A N 1
ATOM 2877 C CA . THR A 1 389 ? 0.909 24.988 6.868 1.00 50.88 389 THR A CA 1
ATOM 2878 C C . THR A 1 389 ? 2.416 24.867 7.020 1.00 50.88 389 THR A C 1
ATOM 2880 O O . THR A 1 389 ? 2.955 24.721 8.115 1.00 50.88 389 THR A O 1
ATOM 2883 N N . VAL A 1 390 ? 3.138 24.933 5.900 1.00 51.19 390 VAL A N 1
ATOM 2884 C CA . VAL A 1 390 ? 4.607 24.941 5.887 1.00 51.19 390 VAL A CA 1
ATOM 2885 C C . VAL A 1 390 ? 5.090 26.116 6.746 1.00 51.19 390 VAL A C 1
ATOM 2887 O O . VAL A 1 390 ? 5.147 27.242 6.261 1.00 51.19 390 VAL A O 1
ATOM 2890 N N . THR A 1 391 ? 5.411 25.914 8.024 1.00 52.84 391 THR A N 1
ATOM 2891 C CA . THR A 1 391 ? 5.959 26.961 8.899 1.00 52.84 391 THR A CA 1
ATOM 2892 C C . THR A 1 391 ? 7.380 27.293 8.427 1.00 52.84 391 THR A C 1
ATOM 2894 O O . THR A 1 391 ? 8.032 26.466 7.789 1.00 52.84 391 THR A O 1
ATOM 2897 N N . LYS A 1 392 ? 7.896 28.503 8.700 1.00 48.00 392 LYS A N 1
ATOM 2898 C CA . LYS A 1 392 ? 9.237 28.952 8.236 1.00 48.00 392 LYS A CA 1
ATOM 2899 C C . LYS A 1 392 ? 10.394 28.021 8.659 1.00 48.00 392 LYS A C 1
ATOM 2901 O O . LYS A 1 392 ? 11.492 28.128 8.122 1.00 48.00 392 LYS A O 1
ATOM 2906 N N . SER A 1 393 ? 10.151 27.137 9.619 1.00 56.12 393 SER A N 1
ATOM 2907 C CA . SER A 1 393 ? 11.096 26.199 10.220 1.00 56.12 393 SER A CA 1
ATOM 2908 C C . SER A 1 393 ? 11.031 24.775 9.651 1.00 56.12 393 SER A C 1
ATOM 2910 O O . SER A 1 393 ? 11.928 23.984 9.942 1.00 56.12 393 SER A O 1
ATOM 2912 N N . VAL A 1 394 ? 10.034 24.426 8.826 1.00 60.84 394 VAL A N 1
ATOM 2913 C CA . VAL A 1 394 ? 9.922 23.067 8.270 1.00 60.84 394 VAL A CA 1
ATOM 2914 C C . VAL A 1 394 ? 10.794 22.951 7.024 1.00 60.84 394 VAL A C 1
ATOM 2916 O O . VAL A 1 394 ? 10.456 23.445 5.949 1.00 60.84 394 VAL A O 1
ATOM 2919 N N . ARG A 1 395 ? 11.935 22.278 7.180 1.00 75.88 395 ARG A N 1
ATOM 2920 C CA . ARG A 1 395 ? 12.817 21.899 6.075 1.00 75.88 395 ARG A CA 1
ATOM 2921 C C . ARG A 1 395 ? 12.616 20.425 5.780 1.00 75.88 395 ARG A C 1
ATOM 2923 O O . ARG A 1 395 ? 12.786 19.594 6.669 1.00 75.88 395 ARG A O 1
ATOM 2930 N N . SER A 1 396 ? 12.263 20.093 4.546 1.00 78.88 396 SER A N 1
ATOM 2931 C CA . SER A 1 396 ? 12.125 18.699 4.133 1.00 78.88 396 SER A CA 1
ATOM 2932 C C . SER A 1 396 ? 12.753 18.470 2.768 1.00 78.88 396 SER A C 1
ATOM 2934 O O . SER A 1 396 ? 12.765 19.347 1.905 1.00 78.88 396 SER A O 1
ATOM 2936 N N . LEU A 1 397 ? 13.304 17.274 2.603 1.00 86.00 397 LEU A N 1
ATOM 2937 C CA . LEU A 1 397 ? 13.813 16.770 1.344 1.00 86.00 397 LEU A CA 1
ATOM 2938 C C . LEU A 1 397 ? 13.338 15.328 1.222 1.00 86.00 397 LEU A C 1
ATOM 2940 O O . LEU A 1 397 ? 13.541 14.530 2.140 1.00 86.00 397 LEU A O 1
ATOM 2944 N N . GLY A 1 398 ? 12.702 14.993 0.108 1.00 87.81 398 GLY A N 1
ATOM 2945 C CA . GLY A 1 398 ? 12.142 13.668 -0.109 1.00 87.81 398 GLY A CA 1
ATOM 2946 C C . GLY A 1 398 ? 12.124 13.281 -1.578 1.00 87.81 398 GLY A C 1
ATOM 2947 O O . GLY A 1 398 ? 12.017 14.125 -2.463 1.00 87.81 398 GLY A O 1
ATOM 2948 N N . VAL A 1 399 ? 12.207 11.978 -1.837 1.00 88.94 399 VAL A N 1
ATOM 2949 C CA . VAL A 1 399 ? 11.899 11.414 -3.154 1.00 88.94 399 VAL A CA 1
ATOM 2950 C C . VAL A 1 399 ? 10.424 11.022 -3.126 1.00 88.94 399 VAL A C 1
ATOM 2952 O O . VAL A 1 399 ? 10.053 10.074 -2.440 1.00 88.94 399 VAL A O 1
ATOM 2955 N N . LYS A 1 400 ? 9.580 11.791 -3.817 1.00 87.19 400 LYS A N 1
ATOM 2956 C CA . LYS A 1 400 ? 8.116 11.661 -3.795 1.00 87.19 400 LYS A CA 1
ATOM 2957 C C . LYS A 1 400 ? 7.631 10.472 -4.615 1.00 87.19 400 LYS A C 1
ATOM 2959 O O . LYS A 1 400 ? 6.759 9.730 -4.180 1.00 87.19 400 LYS A O 1
ATOM 2964 N N . THR A 1 401 ? 8.189 10.293 -5.811 1.00 86.19 401 THR A N 1
ATOM 2965 C CA . THR A 1 401 ? 7.848 9.163 -6.684 1.00 86.19 401 THR A CA 1
ATOM 2966 C C . THR A 1 401 ? 9.060 8.664 -7.449 1.00 86.19 401 THR A C 1
ATOM 2968 O O . THR A 1 401 ? 9.871 9.467 -7.907 1.00 86.19 401 THR A O 1
ATOM 2971 N N . LEU A 1 402 ? 9.115 7.351 -7.671 1.00 92.62 402 LEU A N 1
ATOM 2972 C CA . LEU A 1 402 ? 10.066 6.675 -8.549 1.00 92.62 402 LEU A CA 1
ATOM 2973 C C . LEU A 1 402 ? 9.289 5.833 -9.568 1.00 92.62 402 LEU A C 1
ATOM 2975 O O . LEU A 1 402 ? 8.621 4.866 -9.206 1.00 92.62 402 LEU A O 1
ATOM 2979 N N . ARG A 1 403 ? 9.366 6.207 -10.846 1.00 92.88 403 ARG A N 1
ATOM 2980 C CA . ARG A 1 403 ? 8.706 5.524 -11.962 1.00 92.88 403 ARG A CA 1
ATOM 2981 C C . ARG A 1 403 ? 9.746 4.891 -12.878 1.00 92.88 403 ARG A C 1
ATOM 2983 O O . ARG A 1 403 ? 10.592 5.580 -13.439 1.00 92.88 403 ARG A O 1
ATOM 2990 N N . ALA A 1 404 ? 9.635 3.583 -13.039 1.00 93.31 404 ALA A N 1
ATOM 2991 C CA . ALA A 1 404 ? 10.348 2.773 -14.016 1.00 93.31 404 ALA A CA 1
ATOM 2992 C C . ALA A 1 404 ? 9.489 1.526 -14.307 1.00 93.31 404 ALA A C 1
ATOM 2994 O O . ALA A 1 404 ? 8.713 1.137 -13.422 1.00 93.31 404 ALA A O 1
ATOM 2995 N N . PRO A 1 405 ? 9.590 0.910 -15.497 1.00 92.56 405 PRO A N 1
ATOM 2996 C CA . PRO A 1 405 ? 9.011 -0.408 -15.768 1.00 92.56 405 PRO A CA 1
ATOM 2997 C C . PRO A 1 405 ? 9.400 -1.450 -14.706 1.00 92.56 405 PRO A C 1
ATOM 2999 O O . PRO A 1 405 ? 10.515 -1.412 -14.187 1.00 92.56 405 PRO A O 1
ATOM 3002 N N . ASP A 1 406 ? 8.483 -2.365 -14.376 1.00 91.25 406 ASP A N 1
ATOM 3003 C CA . ASP A 1 406 ? 8.751 -3.474 -13.440 1.00 91.25 406 ASP A CA 1
ATOM 3004 C C . ASP A 1 406 ? 9.636 -4.553 -14.072 1.00 91.25 406 ASP A C 1
ATOM 3006 O O . ASP A 1 406 ? 10.429 -5.195 -13.383 1.00 91.25 406 ASP A O 1
ATOM 3010 N N . GLU A 1 407 ? 9.532 -4.708 -15.392 1.00 91.50 407 GLU A N 1
ATOM 3011 C CA . GLU A 1 407 ? 10.320 -5.643 -16.185 1.00 91.50 407 GLU A CA 1
ATOM 3012 C C . GLU A 1 407 ? 10.958 -4.934 -17.382 1.00 91.50 407 GLU A C 1
ATOM 3014 O O . GLU A 1 407 ? 10.351 -4.057 -18.004 1.00 91.50 407 GLU A O 1
ATOM 3019 N N . VAL A 1 408 ? 12.182 -5.329 -17.721 1.00 90.94 408 VAL A N 1
ATOM 3020 C CA . VAL A 1 408 ? 12.891 -4.861 -18.917 1.00 90.94 408 VAL A CA 1
ATOM 3021 C C . VAL A 1 408 ? 13.762 -5.988 -19.458 1.00 90.94 408 VAL A C 1
ATOM 3023 O O . VAL A 1 408 ? 14.359 -6.736 -18.689 1.00 90.94 408 VAL A O 1
ATOM 3026 N N . ASP A 1 409 ? 13.856 -6.138 -20.774 1.00 87.25 409 ASP A N 1
ATOM 3027 C CA . ASP A 1 409 ? 14.797 -7.103 -21.344 1.00 87.25 409 ASP A CA 1
ATOM 3028 C C . ASP A 1 409 ? 16.233 -6.565 -21.224 1.00 87.25 409 ASP A C 1
ATOM 3030 O O . ASP A 1 409 ? 16.488 -5.370 -21.407 1.00 87.25 409 ASP A O 1
ATOM 3034 N N . ALA A 1 410 ? 17.199 -7.436 -20.939 1.00 85.56 410 ALA A N 1
ATOM 3035 C CA . ALA A 1 410 ? 18.602 -7.030 -20.934 1.00 85.56 410 ALA A CA 1
ATOM 3036 C C . ALA A 1 410 ? 19.014 -6.494 -22.320 1.00 85.56 410 ALA A C 1
ATOM 3038 O O . ALA A 1 410 ? 18.643 -7.083 -23.338 1.00 85.56 410 ALA A O 1
ATOM 3039 N N . PHE A 1 411 ? 19.816 -5.425 -22.328 1.00 81.00 411 PHE A N 1
ATOM 3040 C CA . PHE A 1 411 ? 20.199 -4.573 -23.466 1.00 81.00 411 PHE A CA 1
ATOM 3041 C C . PHE A 1 411 ? 19.116 -3.618 -24.005 1.00 81.00 411 PHE A C 1
ATOM 3043 O O . PHE A 1 411 ? 19.407 -2.854 -24.925 1.00 81.00 411 PHE A O 1
ATOM 3050 N N . ASN A 1 412 ? 17.913 -3.577 -23.422 1.00 84.44 412 ASN A N 1
ATOM 3051 C CA . ASN A 1 412 ? 16.920 -2.550 -23.751 1.00 84.44 412 ASN A CA 1
ATOM 3052 C C . ASN A 1 412 ? 17.056 -1.313 -22.855 1.00 84.44 412 ASN A C 1
ATOM 3054 O O . ASN A 1 412 ? 17.593 -1.368 -21.750 1.00 84.44 412 ASN A O 1
ATOM 3058 N N . ARG A 1 413 ? 16.543 -0.173 -23.334 1.00 89.75 413 ARG A N 1
ATOM 3059 C CA . ARG A 1 413 ? 16.511 1.068 -22.552 1.00 89.75 413 ARG A CA 1
ATOM 3060 C C . ARG A 1 413 ? 15.487 0.967 -21.423 1.00 89.75 413 ARG A C 1
ATOM 3062 O O . ARG A 1 413 ? 14.312 0.698 -21.663 1.00 89.75 413 ARG A O 1
ATOM 3069 N N . LEU A 1 414 ? 15.936 1.258 -20.211 1.00 93.81 414 LEU A N 1
ATOM 3070 C CA . LEU A 1 414 ? 15.137 1.418 -19.006 1.00 93.81 414 LEU A CA 1
ATOM 3071 C C . LEU A 1 414 ? 15.019 2.920 -18.686 1.00 93.81 414 LEU A C 1
ATOM 3073 O O . LEU A 1 414 ? 15.953 3.492 -18.111 1.00 93.81 414 LEU A O 1
ATOM 3077 N N . PRO A 1 415 ? 13.905 3.579 -19.055 1.00 96.12 415 PRO A N 1
ATOM 3078 C CA . PRO A 1 415 ? 13.655 4.959 -18.663 1.00 96.12 415 PRO A CA 1
ATOM 3079 C C . PRO A 1 415 ? 13.279 5.023 -17.179 1.00 96.12 415 PRO A C 1
ATOM 3081 O O . PRO A 1 415 ? 12.414 4.283 -16.704 1.00 96.12 415 PRO A O 1
ATOM 3084 N N . ILE A 1 416 ? 13.916 5.932 -16.447 1.00 96.56 416 ILE A N 1
ATOM 3085 C CA . ILE A 1 416 ? 13.734 6.121 -15.007 1.00 96.56 416 ILE A CA 1
ATOM 3086 C C . ILE A 1 416 ? 13.351 7.579 -14.770 1.00 96.56 416 ILE A C 1
ATOM 3088 O O . ILE A 1 416 ? 14.065 8.497 -15.163 1.00 96.56 416 ILE A O 1
ATOM 3092 N N . THR A 1 417 ? 12.215 7.811 -14.120 1.00 96.69 417 THR A N 1
ATOM 3093 C CA . THR A 1 417 ? 11.751 9.152 -13.748 1.00 96.69 417 THR A CA 1
ATOM 3094 C C . THR A 1 417 ? 11.563 9.224 -12.244 1.00 96.69 417 THR A C 1
ATOM 3096 O O . THR A 1 417 ? 10.805 8.440 -11.675 1.00 96.69 417 THR A O 1
ATOM 3099 N N . ALA A 1 418 ? 12.228 10.175 -11.599 1.00 94.44 418 ALA A N 1
ATOM 3100 C CA . ALA A 1 418 ? 12.083 10.430 -10.176 1.00 94.44 418 ALA A CA 1
ATOM 3101 C C . ALA A 1 418 ? 11.599 11.858 -9.939 1.00 94.44 418 ALA A C 1
ATOM 3103 O O . ALA A 1 418 ? 12.056 12.792 -10.593 1.00 94.44 418 ALA A O 1
ATOM 3104 N N . THR A 1 419 ? 10.690 12.025 -8.985 1.00 95.19 419 THR A N 1
ATOM 3105 C CA . THR A 1 419 ? 10.192 13.337 -8.568 1.00 95.19 419 THR A CA 1
ATOM 3106 C C . THR A 1 419 ? 10.683 13.615 -7.161 1.00 95.19 419 THR A C 1
ATOM 3108 O O . THR A 1 419 ? 10.451 12.818 -6.251 1.00 95.19 419 THR A O 1
ATOM 3111 N N . ILE A 1 420 ? 11.381 14.731 -6.996 1.00 93.88 420 ILE A N 1
ATOM 3112 C CA . ILE A 1 420 ? 12.029 15.155 -5.765 1.00 93.88 420 ILE A CA 1
ATOM 3113 C C . ILE A 1 420 ? 11.257 16.353 -5.241 1.00 93.88 420 ILE A C 1
ATOM 3115 O O . ILE A 1 420 ? 11.008 17.307 -5.974 1.00 93.88 420 ILE A O 1
ATOM 3119 N N . GLU A 1 421 ? 10.876 16.287 -3.975 1.00 91.88 421 GLU A N 1
ATOM 3120 C CA . GLU A 1 421 ? 10.192 17.362 -3.277 1.00 91.88 421 GLU A CA 1
ATOM 3121 C C . GLU A 1 421 ? 11.150 17.981 -2.264 1.00 91.88 421 GLU A C 1
ATOM 3123 O O . GLU A 1 421 ? 11.767 17.283 -1.452 1.00 91.88 421 GLU A O 1
ATOM 3128 N N . ALA A 1 422 ? 11.285 19.300 -2.341 1.00 89.38 422 ALA A N 1
ATOM 3129 C CA . ALA A 1 422 ? 12.098 20.090 -1.437 1.00 89.38 422 ALA A CA 1
ATOM 3130 C C . ALA A 1 422 ? 11.247 21.215 -0.847 1.00 89.38 422 ALA A C 1
ATOM 3132 O O . ALA A 1 422 ? 10.582 21.949 -1.576 1.00 89.38 422 ALA A O 1
ATOM 3133 N N . MET A 1 423 ? 11.282 21.364 0.476 1.00 84.88 423 MET A N 1
ATOM 3134 C CA . MET A 1 423 ? 10.589 22.435 1.194 1.00 84.88 423 MET A CA 1
ATOM 3135 C C . MET A 1 423 ? 11.554 23.167 2.122 1.00 84.88 423 MET A C 1
ATOM 3137 O O . MET A 1 423 ? 12.332 22.527 2.830 1.00 84.88 423 MET A O 1
ATOM 3141 N N . GLY A 1 424 ? 11.499 24.500 2.132 1.00 80.06 424 GLY A N 1
ATOM 3142 C CA . GLY A 1 424 ? 12.327 25.345 3.000 1.00 80.06 424 GLY A CA 1
ATOM 3143 C C . GLY A 1 424 ? 13.828 25.296 2.678 1.00 80.06 424 GLY A C 1
ATOM 3144 O O . GLY A 1 424 ? 14.654 25.523 3.563 1.00 80.06 424 GLY A O 1
ATOM 3145 N N . LEU A 1 425 ? 14.184 24.959 1.432 1.00 85.88 425 LEU A N 1
ATOM 3146 C CA . LEU A 1 425 ? 15.563 24.783 0.949 1.00 85.88 425 LEU A CA 1
ATOM 3147 C C . LEU A 1 425 ? 15.933 25.759 -0.182 1.00 85.88 425 LEU A C 1
ATOM 3149 O O . LEU A 1 425 ? 16.829 25.476 -0.971 1.00 85.88 425 LEU A O 1
ATOM 3153 N N . GLU A 1 426 ? 15.254 26.902 -0.253 1.00 87.50 426 GLU A N 1
ATOM 3154 C CA . GLU A 1 426 ? 15.444 27.954 -1.260 1.00 87.50 426 GLU A CA 1
ATOM 3155 C C . GLU A 1 426 ? 16.932 28.309 -1.454 1.00 87.50 426 GLU A C 1
ATOM 3157 O O . GLU A 1 426 ? 17.680 28.511 -0.494 1.00 87.50 426 GLU A O 1
ATOM 3162 N N . GLY A 1 427 ? 17.382 28.356 -2.709 1.00 86.19 427 GLY A N 1
ATOM 3163 C CA . GLY A 1 427 ? 18.765 28.670 -3.074 1.00 86.19 427 GLY A CA 1
ATOM 3164 C C . GLY A 1 427 ? 19.784 27.562 -2.783 1.00 86.19 427 GLY A C 1
ATOM 3165 O O . GLY A 1 427 ? 20.968 27.734 -3.075 1.00 86.19 427 GLY A O 1
ATOM 3166 N N . ARG A 1 428 ? 19.369 26.415 -2.229 1.00 88.88 428 ARG A N 1
ATOM 3167 C CA . ARG A 1 428 ? 20.247 25.256 -2.029 1.00 88.88 428 ARG A CA 1
ATOM 3168 C C . ARG A 1 428 ? 20.254 24.368 -3.268 1.00 88.88 428 ARG A C 1
ATOM 3170 O O . ARG A 1 428 ? 19.240 24.213 -3.948 1.00 88.88 428 ARG A O 1
ATOM 3177 N N . GLN A 1 429 ? 21.403 23.751 -3.523 1.00 91.50 429 GLN A N 1
ATOM 3178 C CA . GLN A 1 429 ? 21.553 22.745 -4.568 1.00 91.50 429 GLN A CA 1
ATOM 3179 C C . GLN A 1 429 ? 21.300 21.349 -4.005 1.00 91.50 429 GLN A C 1
ATOM 3181 O O . GLN A 1 429 ? 21.819 20.982 -2.947 1.00 91.50 429 GLN A O 1
ATOM 3186 N N . ILE A 1 430 ? 20.506 20.570 -4.730 1.00 92.88 430 ILE A N 1
ATOM 3187 C CA . ILE A 1 430 ? 20.222 19.171 -4.435 1.00 92.88 430 ILE A CA 1
ATOM 3188 C C . ILE A 1 430 ? 20.799 18.336 -5.571 1.00 92.88 430 ILE A C 1
ATOM 3190 O O . ILE A 1 430 ? 20.489 18.550 -6.742 1.00 92.88 430 ILE A O 1
ATOM 3194 N N . LYS A 1 431 ? 21.623 17.359 -5.203 1.00 94.56 431 LYS A N 1
ATOM 3195 C CA . LYS A 1 431 ? 22.134 16.325 -6.092 1.00 94.56 431 LYS A CA 1
ATOM 3196 C C . LYS A 1 431 ? 21.257 15.084 -5.985 1.00 94.56 431 LYS A C 1
ATOM 3198 O O . LYS A 1 431 ? 21.118 14.502 -4.910 1.00 94.56 431 LYS A O 1
ATOM 3203 N N . VAL A 1 432 ? 20.684 14.675 -7.105 1.00 95.25 432 VAL A N 1
ATOM 3204 C CA . VAL A 1 432 ? 19.896 13.453 -7.253 1.00 95.25 432 VAL A CA 1
ATOM 3205 C C . VAL A 1 432 ? 20.790 12.400 -7.885 1.00 95.25 432 VAL A C 1
ATOM 3207 O O . VAL A 1 432 ? 21.308 12.616 -8.975 1.00 95.25 432 VAL A O 1
ATOM 3210 N N . THR A 1 433 ? 20.992 11.270 -7.218 1.00 95.75 433 THR A N 1
ATOM 3211 C CA . THR A 1 433 ? 21.783 10.146 -7.732 1.00 95.75 433 THR A CA 1
ATOM 3212 C C . THR A 1 433 ? 20.889 8.941 -7.990 1.00 95.75 433 THR A C 1
ATOM 3214 O O . THR A 1 433 ? 20.048 8.589 -7.162 1.00 95.75 433 THR A O 1
ATOM 3217 N N . CYS A 1 434 ? 21.074 8.299 -9.142 1.00 96.44 434 CYS A N 1
ATOM 3218 C CA . CYS A 1 434 ? 20.361 7.089 -9.530 1.00 96.44 434 CYS A CA 1
ATOM 3219 C C . CYS A 1 434 ? 21.343 5.918 -9.635 1.00 96.44 434 CYS A C 1
ATOM 3221 O O . CYS A 1 434 ? 22.352 6.010 -10.335 1.00 96.44 434 CYS A O 1
ATOM 3223 N N . ARG A 1 435 ? 21.029 4.806 -8.968 1.00 96.50 435 ARG A N 1
ATOM 3224 C CA . ARG A 1 435 ? 21.824 3.574 -8.961 1.00 96.50 435 ARG A CA 1
ATOM 3225 C C . ARG A 1 435 ? 20.962 2.371 -9.322 1.00 96.50 435 ARG A C 1
ATOM 3227 O O . ARG A 1 435 ? 19.841 2.252 -8.835 1.00 96.50 435 ARG A O 1
ATOM 3234 N N . PHE A 1 436 ? 21.493 1.472 -10.138 1.00 94.69 436 PHE A N 1
ATOM 3235 C CA . PHE A 1 436 ? 20.862 0.221 -10.541 1.00 94.69 436 PHE A CA 1
ATOM 3236 C C . PHE A 1 436 ? 21.745 -0.957 -10.107 1.00 94.69 436 PHE A C 1
ATOM 3238 O O . PHE A 1 436 ? 22.822 -1.173 -10.662 1.00 94.69 436 PHE A O 1
ATOM 3245 N N . GLY A 1 437 ? 21.323 -1.683 -9.068 1.00 91.19 437 GLY A N 1
ATOM 3246 C CA . GLY A 1 437 ? 22.174 -2.669 -8.396 1.00 91.19 437 GLY A CA 1
ATOM 3247 C C . GLY A 1 437 ? 23.417 -1.993 -7.813 1.00 91.19 437 GLY A C 1
ATOM 3248 O O . GLY A 1 437 ? 23.296 -1.054 -7.024 1.00 91.19 437 GLY A O 1
ATOM 3249 N N . ASP A 1 438 ? 24.592 -2.426 -8.260 1.00 87.69 438 ASP A N 1
ATOM 3250 C CA . ASP A 1 438 ? 25.886 -1.832 -7.895 1.00 87.69 438 ASP A CA 1
ATOM 3251 C C . ASP A 1 438 ? 26.386 -0.786 -8.910 1.00 87.69 438 ASP A C 1
ATOM 3253 O O . ASP A 1 438 ? 27.451 -0.200 -8.730 1.00 87.69 438 ASP A O 1
ATOM 3257 N N . THR A 1 439 ? 25.629 -0.532 -9.983 1.00 90.12 439 THR A N 1
ATOM 3258 C CA . THR A 1 439 ? 26.034 0.382 -11.062 1.00 90.12 439 THR A CA 1
ATOM 3259 C C . THR A 1 439 ? 25.418 1.764 -10.870 1.00 90.12 439 THR A C 1
ATOM 3261 O O . THR A 1 439 ? 24.196 1.903 -10.801 1.00 90.12 439 THR A O 1
ATOM 3264 N N . ASP A 1 440 ? 26.243 2.810 -10.831 1.00 92.38 440 ASP A N 1
ATOM 3265 C CA . ASP A 1 440 ? 25.756 4.192 -10.846 1.00 92.38 440 ASP A CA 1
ATOM 3266 C C . ASP A 1 440 ? 25.284 4.562 -12.265 1.00 92.38 440 ASP A C 1
ATOM 3268 O O . ASP A 1 440 ? 26.047 4.511 -13.228 1.00 92.38 440 ASP A O 1
ATOM 3272 N N . VAL A 1 441 ? 24.002 4.917 -12.397 1.00 92.75 441 VAL A N 1
ATOM 3273 C CA . VAL A 1 441 ? 23.366 5.278 -13.678 1.00 92.75 441 VAL A CA 1
ATOM 3274 C C . VAL A 1 441 ? 23.687 6.724 -14.046 1.00 92.75 441 VAL A C 1
ATOM 3276 O O . VAL A 1 441 ? 23.916 7.040 -15.210 1.00 92.75 441 VAL A O 1
ATOM 3279 N N . GLY A 1 442 ? 23.693 7.612 -13.052 1.00 93.38 442 GLY A N 1
ATOM 3280 C CA . GLY A 1 442 ? 23.977 9.027 -13.250 1.00 93.38 442 GLY A CA 1
ATOM 3281 C C . GLY A 1 442 ? 23.580 9.890 -12.059 1.00 93.38 442 GLY A C 1
ATOM 3282 O O . GLY A 1 442 ? 22.999 9.417 -11.075 1.00 93.38 442 GLY A O 1
ATOM 3283 N N . SER A 1 443 ? 23.895 11.181 -12.160 1.00 94.56 443 SER A N 1
ATOM 3284 C CA . SER A 1 443 ? 23.494 12.184 -11.179 1.00 94.56 443 SER A CA 1
ATOM 3285 C C . SER A 1 443 ? 23.100 13.499 -11.834 1.00 94.56 443 SER A C 1
ATOM 3287 O O . SER A 1 443 ? 23.765 13.931 -12.772 1.00 94.56 443 SER A O 1
ATOM 3289 N N . GLU A 1 444 ? 22.082 14.154 -11.294 1.00 95.69 444 GLU A N 1
ATOM 3290 C CA . GLU A 1 444 ? 21.594 15.464 -11.728 1.00 95.69 444 GLU A CA 1
ATOM 3291 C C . GLU A 1 444 ? 21.659 16.447 -10.555 1.00 95.69 444 GLU A C 1
ATOM 3293 O O . GLU A 1 444 ? 21.430 16.062 -9.409 1.00 95.69 444 GLU A O 1
ATOM 3298 N N . LEU A 1 445 ? 21.980 17.711 -10.829 1.00 94.12 445 LEU A N 1
ATOM 3299 C CA . LEU A 1 445 ? 21.948 18.791 -9.845 1.00 94.12 445 LEU A CA 1
ATOM 3300 C C . LEU A 1 445 ? 20.871 19.795 -10.233 1.00 94.12 445 LEU A C 1
ATOM 3302 O O . LEU A 1 445 ? 20.827 20.236 -11.379 1.00 94.12 445 LEU A O 1
ATOM 3306 N N . PHE A 1 446 ? 20.055 20.198 -9.263 1.00 93.44 446 PHE A N 1
ATOM 3307 C CA . PHE A 1 446 ? 19.105 21.292 -9.434 1.00 93.44 446 PHE A CA 1
ATOM 3308 C C . PHE A 1 446 ? 19.121 22.223 -8.221 1.00 93.44 446 PHE A C 1
ATOM 3310 O O . PHE A 1 446 ? 19.478 21.823 -7.109 1.00 93.44 446 PHE A O 1
ATOM 3317 N N . THR A 1 447 ? 18.750 23.481 -8.447 1.00 93.00 447 THR A N 1
ATOM 3318 C CA . THR A 1 447 ? 18.646 24.501 -7.399 1.00 93.00 447 THR A CA 1
ATOM 3319 C C . THR A 1 447 ? 17.181 24.708 -7.058 1.00 93.00 447 THR A C 1
ATOM 3321 O O . THR A 1 447 ? 16.369 24.917 -7.954 1.00 93.00 447 THR A O 1
ATOM 3324 N N . VAL A 1 448 ? 16.853 24.688 -5.770 1.00 90.56 448 VAL A N 1
ATOM 3325 C CA . VAL A 1 448 ? 15.495 24.956 -5.283 1.00 90.56 448 VAL A CA 1
ATOM 3326 C C . VAL A 1 448 ? 15.187 26.441 -5.449 1.00 90.56 448 VAL A C 1
ATOM 3328 O O . VAL A 1 448 ? 15.876 27.287 -4.874 1.00 90.56 448 VAL A O 1
ATOM 3331 N N . THR A 1 449 ? 14.162 26.764 -6.231 1.00 88.00 449 THR A N 1
ATOM 3332 C CA . THR A 1 449 ? 13.810 28.159 -6.543 1.00 88.00 449 THR A CA 1
ATOM 3333 C C . THR A 1 449 ? 12.736 28.723 -5.618 1.00 88.00 449 THR A C 1
ATOM 3335 O O . THR A 1 449 ? 12.790 29.899 -5.263 1.00 88.00 449 THR A O 1
ATOM 3338 N N . GLY A 1 450 ? 11.780 27.888 -5.209 1.00 83.69 450 GLY A N 1
ATOM 3339 C CA . GLY A 1 450 ? 10.653 28.274 -4.364 1.00 83.69 450 GLY A CA 1
ATOM 3340 C C . GLY A 1 450 ? 10.713 27.701 -2.949 1.00 83.69 450 GLY A C 1
ATOM 3341 O O . GLY A 1 450 ? 11.524 26.833 -2.629 1.00 83.69 450 GLY A O 1
ATOM 3342 N N . ARG A 1 451 ? 9.786 28.157 -2.100 1.00 79.00 451 ARG A N 1
ATOM 3343 C CA . ARG A 1 451 ? 9.611 27.653 -0.727 1.00 79.00 451 ARG A CA 1
ATOM 3344 C C . ARG A 1 451 ? 9.216 26.186 -0.664 1.00 79.00 451 ARG A C 1
ATOM 3346 O O . ARG A 1 451 ? 9.620 25.476 0.253 1.00 79.00 451 ARG A O 1
ATOM 3353 N N . GLN A 1 452 ? 8.428 25.756 -1.637 1.00 84.19 452 GLN A N 1
ATOM 3354 C CA . GLN A 1 452 ? 8.155 24.367 -1.956 1.00 84.19 452 GLN A CA 1
ATOM 3355 C C . GLN A 1 452 ? 8.421 24.225 -3.446 1.00 84.19 452 GLN A C 1
ATOM 3357 O O . GLN A 1 452 ? 7.852 24.965 -4.248 1.00 84.19 452 GLN A O 1
ATOM 3362 N N . ASP A 1 453 ? 9.310 23.309 -3.797 1.00 86.75 453 ASP A N 1
ATOM 3363 C CA . ASP A 1 453 ? 9.689 23.053 -5.176 1.00 86.75 453 ASP A CA 1
ATOM 3364 C C . ASP A 1 453 ? 9.616 21.551 -5.442 1.00 86.75 453 ASP A C 1
ATOM 3366 O O . ASP A 1 453 ? 9.929 20.721 -4.580 1.00 86.75 453 ASP A O 1
ATOM 3370 N N . THR A 1 454 ? 9.150 21.202 -6.634 1.00 90.69 454 THR A N 1
ATOM 3371 C CA . THR A 1 454 ? 9.048 19.817 -7.085 1.00 90.69 454 THR A CA 1
ATOM 3372 C C . THR A 1 454 ? 9.811 19.686 -8.388 1.00 90.69 454 THR A C 1
ATOM 3374 O O . THR A 1 454 ? 9.355 20.141 -9.435 1.00 90.69 454 THR A O 1
ATOM 3377 N N . HIS A 1 455 ? 10.957 19.015 -8.331 1.00 93.62 455 HIS A N 1
ATOM 3378 C CA . HIS A 1 455 ? 11.809 18.793 -9.493 1.00 93.62 455 HIS A CA 1
ATOM 3379 C C . HIS A 1 455 ? 11.649 17.371 -10.017 1.00 93.62 455 HIS A C 1
ATOM 3381 O O . HIS A 1 455 ? 11.519 16.422 -9.243 1.00 93.62 455 HIS A O 1
ATOM 3387 N N . THR A 1 456 ? 11.659 17.203 -11.338 1.00 95.69 456 THR A N 1
ATOM 3388 C CA . THR A 1 456 ? 11.581 15.880 -11.969 1.00 95.69 456 THR A CA 1
ATOM 3389 C C . THR A 1 456 ? 12.883 15.567 -12.683 1.00 95.69 456 THR A C 1
ATOM 3391 O O . THR A 1 456 ? 13.181 16.164 -13.714 1.00 95.69 456 THR A O 1
ATOM 3394 N N . SER A 1 457 ? 13.603 14.576 -12.165 1.00 94.62 457 SER A N 1
ATOM 3395 C CA . SER A 1 457 ? 14.831 14.054 -12.754 1.00 94.62 457 SER A CA 1
ATOM 3396 C C . SER A 1 457 ? 14.549 12.853 -13.646 1.00 94.62 457 SER A C 1
ATOM 3398 O O . SER A 1 457 ? 13.775 11.959 -13.284 1.00 94.62 457 SER A O 1
ATOM 3400 N N . ARG A 1 458 ? 15.194 12.818 -14.815 1.00 97.00 458 ARG A N 1
ATOM 3401 C CA . ARG A 1 458 ? 15.069 11.728 -15.792 1.00 97.00 458 ARG A CA 1
ATOM 3402 C C . ARG A 1 458 ? 16.428 11.093 -16.043 1.00 97.00 458 ARG A C 1
ATOM 3404 O O . ARG A 1 458 ? 17.381 11.781 -16.391 1.00 97.00 458 ARG A O 1
ATOM 3411 N N . PHE A 1 459 ? 16.486 9.776 -15.909 1.00 96.12 459 PHE A N 1
ATOM 3412 C CA . PHE A 1 459 ? 17.669 8.966 -16.169 1.00 96.12 459 PHE A CA 1
ATOM 3413 C C . PHE A 1 459 ? 17.334 7.872 -17.185 1.00 96.12 459 PHE A C 1
ATOM 3415 O O . PHE A 1 459 ? 16.197 7.402 -17.259 1.00 96.12 459 PHE A O 1
ATOM 3422 N N . GLU A 1 460 ? 18.334 7.436 -17.943 1.00 93.94 460 GLU A N 1
ATOM 3423 C CA . GLU A 1 460 ? 18.237 6.273 -18.824 1.00 93.94 460 GLU A CA 1
ATOM 3424 C C . GLU A 1 460 ? 19.334 5.275 -18.455 1.00 93.94 460 GLU A C 1
ATOM 3426 O O . GLU A 1 460 ? 20.495 5.648 -18.291 1.00 93.94 460 GLU A O 1
ATOM 3431 N N . HIS A 1 461 ? 18.967 4.001 -18.324 1.00 94.31 461 HIS A N 1
ATOM 3432 C CA . HIS A 1 461 ? 19.908 2.906 -18.100 1.00 94.31 461 HIS A CA 1
ATOM 3433 C C . HIS A 1 461 ? 19.679 1.781 -19.113 1.00 94.31 461 HIS A C 1
ATOM 3435 O O . HIS A 1 461 ? 18.593 1.660 -19.668 1.00 94.31 461 HIS A O 1
ATOM 3441 N N . MET A 1 462 ? 20.682 0.940 -19.348 1.00 91.75 462 MET A N 1
ATOM 3442 C CA . MET A 1 462 ? 20.573 -0.238 -20.209 1.00 91.75 462 MET A CA 1
ATOM 3443 C C . MET A 1 462 ? 21.177 -1.438 -19.471 1.00 91.75 462 MET A C 1
ATOM 3445 O O . MET A 1 462 ? 22.397 -1.613 -19.496 1.00 91.75 462 MET A O 1
ATOM 3449 N N . PRO A 1 463 ? 20.359 -2.235 -18.760 1.00 89.06 463 PRO A N 1
ATOM 3450 C CA . PRO A 1 463 ? 20.870 -3.316 -17.931 1.00 89.06 463 PRO A CA 1
ATOM 3451 C C . PRO A 1 463 ? 21.456 -4.434 -18.795 1.00 89.06 463 PRO A C 1
ATOM 3453 O O . PRO A 1 463 ? 20.854 -4.856 -19.781 1.00 89.06 463 PRO A O 1
ATOM 3456 N N . LEU A 1 464 ? 22.635 -4.923 -18.413 1.00 85.81 464 LEU A N 1
ATOM 3457 C CA . LEU A 1 464 ? 23.366 -5.953 -19.164 1.00 85.81 464 LEU A CA 1
ATOM 3458 C C . LEU A 1 464 ? 23.147 -7.361 -18.595 1.00 85.81 464 LEU A C 1
ATOM 3460 O O . LEU A 1 464 ? 23.167 -8.340 -19.336 1.00 85.81 464 LEU A O 1
ATOM 3464 N N . ALA A 1 465 ? 22.945 -7.458 -17.279 1.00 85.94 465 ALA A N 1
ATOM 3465 C CA . ALA A 1 465 ? 22.808 -8.717 -16.560 1.00 85.94 465 ALA A CA 1
ATOM 3466 C C . ALA A 1 465 ? 21.344 -8.998 -16.213 1.00 85.94 465 ALA A C 1
ATOM 3468 O O . ALA A 1 465 ? 20.628 -8.121 -15.731 1.00 85.94 465 ALA A O 1
ATOM 3469 N N . ALA A 1 466 ? 20.926 -10.242 -16.415 1.00 88.12 466 ALA A N 1
ATOM 3470 C CA . ALA A 1 466 ? 19.594 -10.713 -16.068 1.00 88.12 466 ALA A CA 1
ATOM 3471 C C . ALA A 1 466 ? 19.402 -10.877 -14.554 1.00 88.12 466 ALA A C 1
ATOM 3473 O O . ALA A 1 466 ? 20.373 -10.946 -13.798 1.00 88.12 466 ALA A O 1
ATOM 3474 N N . GLY A 1 467 ? 18.146 -10.975 -14.125 1.00 90.69 467 GLY A N 1
ATOM 3475 C CA . GLY A 1 467 ? 17.757 -11.178 -12.731 1.00 90.69 467 GLY A CA 1
ATOM 3476 C C . GLY A 1 467 ? 17.126 -9.944 -12.091 1.00 90.69 467 GLY A C 1
ATOM 3477 O O . GLY A 1 467 ? 16.798 -8.963 -12.757 1.00 90.69 467 GLY A O 1
ATOM 3478 N N . TYR A 1 468 ? 16.911 -10.009 -10.780 1.00 92.38 468 TYR A N 1
ATOM 3479 C CA . TYR A 1 468 ? 16.305 -8.919 -10.021 1.00 92.38 468 TYR A CA 1
ATOM 3480 C C . TYR A 1 468 ? 17.363 -7.916 -9.573 1.00 92.38 468 TYR A C 1
ATOM 3482 O O . TYR A 1 468 ? 18.280 -8.260 -8.830 1.00 92.38 468 TYR A O 1
ATOM 3490 N N . HIS A 1 469 ? 17.192 -6.659 -9.973 1.00 93.00 469 HIS A N 1
ATOM 3491 C CA . HIS A 1 469 ? 18.093 -5.567 -9.622 1.00 93.00 469 HIS A CA 1
ATOM 3492 C C . HIS A 1 469 ? 17.347 -4.488 -8.848 1.00 93.00 469 HIS A C 1
ATOM 3494 O O . HIS A 1 469 ? 16.207 -4.138 -9.158 1.00 93.00 469 HIS A O 1
ATOM 3500 N N . ARG A 1 470 ? 17.995 -3.940 -7.818 1.00 95.31 470 ARG A N 1
ATOM 3501 C CA . ARG A 1 470 ? 17.435 -2.844 -7.022 1.00 95.31 470 ARG A CA 1
ATOM 3502 C C . ARG A 1 470 ? 17.771 -1.508 -7.679 1.00 95.31 470 ARG A C 1
ATOM 3504 O O . ARG A 1 470 ? 18.918 -1.075 -7.652 1.00 95.31 470 ARG A O 1
ATOM 3511 N N . LEU A 1 471 ? 16.765 -0.826 -8.206 1.00 95.31 471 LEU A N 1
ATOM 3512 C CA . LEU A 1 471 ? 16.851 0.567 -8.627 1.00 95.31 471 LEU A CA 1
ATOM 3513 C C . LEU A 1 471 ? 16.688 1.467 -7.399 1.00 95.31 471 LEU A C 1
ATOM 3515 O O . LEU A 1 471 ? 15.704 1.337 -6.681 1.00 95.31 471 LEU A O 1
ATOM 3519 N N . THR A 1 472 ? 17.630 2.369 -7.139 1.00 94.62 472 THR A N 1
ATOM 3520 C CA . THR A 1 472 ? 17.591 3.299 -6.002 1.00 94.62 472 THR A CA 1
ATOM 3521 C C . THR A 1 472 ? 17.867 4.717 -6.463 1.00 94.62 472 THR A C 1
ATOM 3523 O O . THR A 1 472 ? 18.873 4.972 -7.121 1.00 94.62 472 THR A O 1
ATOM 3526 N N . VAL A 1 473 ? 17.005 5.650 -6.068 1.00 95.50 473 VAL A N 1
ATOM 3527 C CA . VAL A 1 473 ? 17.222 7.085 -6.255 1.00 95.50 473 VAL A CA 1
ATOM 3528 C C . VAL A 1 473 ? 17.411 7.734 -4.897 1.00 95.50 473 VAL A C 1
ATOM 3530 O O . VAL A 1 473 ? 16.595 7.532 -4.002 1.00 95.50 473 VAL A O 1
ATOM 3533 N N . THR A 1 474 ? 18.488 8.500 -4.744 1.00 93.25 474 THR A N 1
ATOM 3534 C CA . THR A 1 474 ? 18.829 9.221 -3.512 1.00 93.25 474 THR A CA 1
ATOM 3535 C C . THR A 1 474 ? 18.912 10.713 -3.801 1.00 93.25 474 THR A C 1
ATOM 3537 O O . THR A 1 474 ? 19.506 11.110 -4.800 1.00 93.25 474 THR A O 1
ATOM 3540 N N . ALA A 1 475 ? 18.353 11.545 -2.926 1.00 92.31 475 ALA A N 1
ATOM 3541 C CA . ALA A 1 475 ? 18.531 12.993 -2.983 1.00 92.31 475 ALA A CA 1
ATOM 3542 C C . ALA A 1 475 ? 19.448 13.452 -1.843 1.00 92.31 475 ALA A C 1
ATOM 3544 O O . ALA A 1 475 ? 19.262 13.081 -0.684 1.00 92.31 475 ALA A O 1
ATOM 3545 N N . THR A 1 476 ? 20.458 14.254 -2.168 1.00 90.75 476 THR A N 1
ATOM 3546 C CA . THR A 1 476 ? 21.434 14.776 -1.208 1.00 90.75 476 THR A CA 1
ATOM 3547 C C . THR A 1 476 ? 21.600 16.272 -1.373 1.00 90.75 476 THR A C 1
ATOM 3549 O O . THR A 1 476 ? 21.753 16.755 -2.490 1.00 90.75 476 THR A O 1
ATOM 3552 N N . LEU A 1 477 ? 21.607 17.002 -0.263 1.00 88.88 477 LEU A N 1
ATOM 3553 C CA . LEU A 1 477 ? 21.912 18.427 -0.260 1.00 88.88 477 LEU A CA 1
ATOM 3554 C C . LEU A 1 477 ? 23.419 18.636 -0.462 1.00 88.88 477 LEU A C 1
ATOM 3556 O O . LEU A 1 477 ? 24.218 18.007 0.230 1.00 88.88 477 LEU A O 1
ATOM 3560 N N . GLU A 1 478 ? 23.803 19.527 -1.371 1.00 85.44 478 GLU A N 1
ATOM 3561 C CA . GLU A 1 478 ? 25.198 19.950 -1.528 1.00 85.44 478 GLU A CA 1
ATOM 3562 C C . GLU A 1 478 ? 25.569 20.994 -0.455 1.00 85.44 478 GLU A C 1
ATOM 3564 O O . GLU A 1 478 ? 24.786 21.893 -0.120 1.00 85.44 478 GLU A O 1
ATOM 3569 N N . GLY A 1 479 ? 26.779 20.880 0.102 1.00 79.62 479 GLY A N 1
ATOM 3570 C CA . GLY A 1 479 ? 27.319 21.799 1.111 1.00 79.62 479 GLY A CA 1
ATOM 3571 C C . GLY A 1 479 ? 27.088 21.387 2.574 1.00 79.62 479 GLY A C 1
ATOM 3572 O O . GLY A 1 479 ? 26.991 20.207 2.904 1.00 79.62 479 GLY A O 1
ATOM 3573 N N . LYS A 1 480 ? 27.069 22.373 3.488 1.00 73.50 480 LYS A N 1
ATOM 3574 C CA . LYS A 1 480 ? 26.965 22.121 4.941 1.00 73.50 480 LYS A CA 1
ATOM 3575 C C . LYS A 1 480 ? 25.650 21.403 5.283 1.00 73.50 480 LYS A C 1
ATOM 3577 O O . LYS A 1 480 ? 24.610 21.871 4.808 1.00 73.50 480 LYS A O 1
ATOM 3582 N N . PRO A 1 481 ? 25.670 20.345 6.116 1.00 68.31 481 PRO A N 1
ATOM 3583 C CA . PRO A 1 481 ? 24.453 19.683 6.567 1.00 68.31 481 PRO A CA 1
ATOM 3584 C C . PRO A 1 481 ? 23.540 20.688 7.269 1.00 68.31 481 PRO A C 1
ATOM 3586 O O . PRO A 1 481 ? 24.002 21.637 7.904 1.00 68.31 481 PRO A O 1
ATOM 3589 N N . VAL A 1 482 ? 22.239 20.500 7.089 1.00 70.31 482 VAL A N 1
ATOM 3590 C CA . VAL A 1 482 ? 21.206 21.332 7.699 1.00 70.31 482 VAL A CA 1
ATOM 3591 C C . VAL A 1 482 ? 20.546 20.515 8.799 1.00 70.31 482 VAL A C 1
ATOM 3593 O O . VAL A 1 482 ? 20.199 19.355 8.563 1.00 70.31 482 VAL A O 1
ATOM 3596 N N . ASP A 1 483 ? 20.361 21.117 9.975 1.00 62.91 483 ASP A N 1
ATOM 3597 C CA . ASP A 1 483 ? 19.682 20.477 11.104 1.00 62.91 483 ASP A CA 1
ATOM 3598 C C . ASP A 1 483 ? 18.326 19.906 10.666 1.00 62.91 483 ASP A C 1
ATOM 3600 O O . ASP A 1 483 ? 17.516 20.598 10.043 1.00 62.91 483 ASP A O 1
ATOM 3604 N N . GLY A 1 484 ? 18.103 18.622 10.959 1.00 63.97 484 GLY A N 1
ATOM 3605 C CA . GLY A 1 484 ? 16.898 17.885 10.563 1.00 63.97 484 GLY A CA 1
ATOM 3606 C C . GLY A 1 484 ? 16.972 17.156 9.213 1.00 63.97 484 GLY A C 1
ATOM 3607 O O . GLY A 1 484 ? 16.061 16.391 8.907 1.00 63.97 484 GLY A O 1
ATOM 3608 N N . LEU A 1 485 ? 18.051 17.316 8.432 1.00 70.69 485 LEU A N 1
ATOM 3609 C CA . LEU A 1 485 ? 18.257 16.655 7.127 1.00 70.69 485 LEU A CA 1
ATOM 3610 C C . LEU A 1 485 ? 19.534 15.794 7.071 1.00 70.69 485 LEU A C 1
ATOM 3612 O O . LEU A 1 485 ? 20.167 15.654 6.027 1.00 70.69 485 LEU A O 1
ATOM 3616 N N . GLU A 1 486 ? 19.922 15.194 8.197 1.00 66.69 486 GLU A N 1
ATOM 3617 C CA . GLU A 1 486 ? 21.120 14.343 8.292 1.00 66.69 486 GLU A CA 1
ATOM 3618 C C . GLU A 1 486 ? 20.997 13.039 7.489 1.00 66.69 486 GLU A C 1
ATOM 3620 O O . GLU A 1 486 ? 21.985 12.502 6.982 1.00 66.69 486 GLU A O 1
ATOM 3625 N N . ARG A 1 487 ? 19.772 12.516 7.358 1.00 70.31 487 ARG A N 1
ATOM 3626 C CA . ARG A 1 487 ? 19.495 11.317 6.564 1.00 70.31 487 ARG A CA 1
ATOM 3627 C C . ARG A 1 487 ? 19.308 11.683 5.100 1.00 70.31 487 ARG A C 1
ATOM 3629 O O . ARG A 1 487 ? 18.573 12.606 4.773 1.00 70.31 487 ARG A O 1
ATOM 3636 N N . LYS A 1 488 ? 19.926 10.890 4.225 1.00 82.62 488 LYS A N 1
ATOM 3637 C CA . LYS A 1 488 ? 19.767 10.994 2.773 1.00 82.62 488 LYS A CA 1
ATOM 3638 C C . LYS A 1 488 ? 18.462 10.300 2.366 1.00 82.62 488 LYS A C 1
ATOM 3640 O O . LYS A 1 488 ? 18.414 9.070 2.443 1.00 82.62 488 LYS A O 1
ATOM 3645 N N . PRO A 1 489 ? 17.404 11.031 1.984 1.00 85.62 489 PRO A N 1
ATOM 3646 C CA . PRO A 1 489 ? 16.175 10.410 1.510 1.00 85.62 489 PRO A CA 1
ATOM 3647 C C . PRO A 1 489 ? 16.461 9.580 0.258 1.00 85.62 489 PRO A C 1
ATOM 3649 O O . PRO A 1 489 ? 17.086 10.059 -0.692 1.00 85.62 489 PRO A O 1
ATOM 3652 N N . ALA A 1 490 ? 15.990 8.336 0.265 1.00 88.25 490 ALA A N 1
ATOM 3653 C CA . ALA A 1 490 ? 16.124 7.419 -0.852 1.00 88.25 490 ALA A CA 1
ATOM 3654 C C . ALA A 1 490 ? 14.822 6.646 -1.071 1.00 88.25 490 ALA A C 1
ATOM 3656 O O . ALA A 1 490 ? 14.137 6.289 -0.113 1.00 88.25 490 ALA A O 1
ATOM 3657 N N . MET A 1 491 ? 14.507 6.370 -2.333 1.00 88.44 491 MET A N 1
ATOM 3658 C CA . MET A 1 491 ? 13.412 5.491 -2.734 1.00 88.44 491 MET A CA 1
ATOM 3659 C C . MET A 1 491 ? 13.984 4.381 -3.609 1.00 88.44 491 MET A C 1
ATOM 3661 O O . MET A 1 491 ? 14.761 4.651 -4.528 1.00 88.44 491 MET A O 1
ATOM 3665 N N . SER A 1 492 ? 13.609 3.136 -3.319 1.00 91.94 492 SER A N 1
ATOM 3666 C CA . SER A 1 492 ? 14.058 1.971 -4.078 1.00 91.94 492 SER A CA 1
ATOM 3667 C C . SER A 1 492 ? 12.887 1.214 -4.691 1.00 91.94 492 SER A C 1
ATOM 3669 O O . SER A 1 492 ? 11.819 1.118 -4.093 1.00 91.94 492 SER A O 1
ATOM 3671 N N . LYS A 1 493 ? 13.124 0.624 -5.860 1.00 89.62 493 LYS A N 1
ATOM 3672 C CA . LYS A 1 493 ? 12.206 -0.256 -6.581 1.00 89.62 493 LYS A CA 1
ATOM 3673 C C . LYS A 1 493 ? 12.965 -1.484 -7.088 1.00 89.62 493 LYS A C 1
ATOM 3675 O O . LYS A 1 493 ? 14.134 -1.376 -7.451 1.00 89.62 493 LYS A O 1
ATOM 3680 N N . LEU A 1 494 ? 12.324 -2.649 -7.097 1.00 93.56 494 LEU A N 1
ATOM 3681 C CA . LEU A 1 494 ? 12.889 -3.856 -7.701 1.00 93.56 494 LEU A CA 1
ATOM 3682 C C . LEU A 1 494 ? 12.498 -3.907 -9.181 1.00 93.56 494 LEU A C 1
ATOM 3684 O O . LEU A 1 494 ? 11.328 -3.724 -9.501 1.00 93.56 494 LEU A O 1
ATOM 3688 N N . VAL A 1 495 ? 13.468 -4.138 -10.063 1.00 93.44 495 VAL A N 1
ATOM 3689 C CA . VAL A 1 495 ? 13.256 -4.282 -11.509 1.00 93.44 495 VAL A CA 1
ATOM 3690 C C . VAL A 1 495 ? 13.741 -5.663 -11.928 1.00 93.44 495 VAL A C 1
ATOM 3692 O O . VAL A 1 495 ? 14.865 -6.056 -11.605 1.00 93.44 495 VAL A O 1
ATOM 3695 N N . HIS A 1 496 ? 12.896 -6.407 -12.633 1.00 94.88 496 HIS A N 1
ATOM 3696 C CA . HIS A 1 496 ? 13.223 -7.724 -13.159 1.00 94.88 496 HIS A CA 1
ATOM 3697 C C . HIS A 1 496 ? 13.801 -7.595 -14.569 1.00 94.88 496 HIS A C 1
ATOM 3699 O O . HIS A 1 496 ? 13.115 -7.192 -15.509 1.00 94.88 496 HIS A O 1
ATOM 3705 N N . VAL A 1 497 ? 15.080 -7.925 -14.718 1.00 92.31 497 VAL A N 1
ATOM 3706 C CA . VAL A 1 497 ? 15.748 -7.919 -16.015 1.00 92.31 497 VAL A CA 1
ATOM 3707 C C . VAL A 1 497 ? 15.651 -9.304 -16.632 1.00 92.31 497 VAL A C 1
ATOM 3709 O O . VAL A 1 497 ? 16.238 -10.265 -16.131 1.00 92.31 497 VAL A O 1
ATOM 3712 N N . LEU A 1 498 ? 14.915 -9.399 -17.731 1.00 87.94 498 LEU A N 1
ATOM 3713 C CA . LEU A 1 498 ? 14.687 -10.650 -18.433 1.00 87.94 498 LEU A CA 1
ATOM 3714 C C . LEU A 1 498 ? 15.795 -10.902 -19.456 1.00 87.94 498 LEU A C 1
ATOM 3716 O O . LEU A 1 498 ? 16.120 -10.045 -20.281 1.00 87.94 498 LEU A O 1
ATOM 3720 N N . ASP A 1 499 ? 16.349 -12.111 -19.434 1.00 79.94 499 ASP A N 1
ATOM 3721 C CA . ASP A 1 499 ? 17.176 -12.617 -20.527 1.00 79.94 499 ASP A CA 1
ATOM 3722 C C . ASP A 1 499 ? 16.299 -13.396 -21.504 1.00 79.94 499 ASP A C 1
ATOM 3724 O O . ASP A 1 499 ? 16.143 -14.614 -21.403 1.00 79.94 499 ASP A O 1
ATOM 3728 N N . ARG A 1 500 ? 15.640 -12.673 -22.411 1.00 78.06 500 ARG A N 1
ATOM 3729 C CA . ARG A 1 500 ? 14.893 -13.305 -23.497 1.00 78.06 500 ARG A CA 1
ATOM 3730 C C . ARG A 1 500 ? 15.799 -13.552 -24.692 1.00 78.06 500 ARG A C 1
ATOM 3732 O O . ARG A 1 500 ? 16.619 -12.708 -25.064 1.00 78.06 500 ARG A O 1
ATOM 3739 N N . GLU A 1 501 ? 15.579 -14.705 -25.308 1.00 81.56 501 GLU A N 1
ATOM 3740 C CA . GLU A 1 501 ? 16.228 -15.110 -26.542 1.00 81.56 501 GLU A CA 1
ATOM 3741 C C . GLU A 1 501 ? 15.683 -14.304 -27.737 1.00 81.56 501 GLU A C 1
ATOM 3743 O O . GLU A 1 501 ? 14.475 -14.256 -28.003 1.00 81.56 501 GLU A O 1
ATOM 3748 N N . LEU A 1 502 ? 16.585 -13.668 -28.476 1.00 85.56 502 LEU A N 1
ATOM 3749 C CA . LEU A 1 502 ? 16.300 -12.893 -29.673 1.00 85.56 502 LEU A CA 1
ATOM 3750 C C . LEU A 1 502 ? 16.257 -13.811 -30.896 1.00 85.56 502 LEU A C 1
ATOM 3752 O O . LEU A 1 502 ? 17.279 -14.197 -31.455 1.00 85.56 502 LEU A O 1
ATOM 3756 N N . ARG A 1 503 ? 15.042 -14.128 -31.345 1.00 89.44 503 ARG A N 1
ATOM 3757 C CA . ARG A 1 503 ? 14.816 -14.886 -32.585 1.00 89.44 503 ARG A CA 1
ATOM 3758 C C . ARG A 1 503 ? 15.080 -14.031 -33.823 1.00 89.44 503 ARG A C 1
ATOM 3760 O O . ARG A 1 503 ? 14.430 -12.997 -33.998 1.00 89.44 503 ARG A O 1
ATOM 3767 N N . VAL A 1 504 ? 15.955 -14.493 -34.703 1.00 92.44 504 VAL A N 1
ATOM 3768 C CA . VAL A 1 504 ? 16.297 -13.868 -35.985 1.00 92.44 504 VAL A CA 1
ATOM 3769 C C . VAL A 1 504 ? 15.882 -14.798 -37.122 1.00 92.44 504 VAL A C 1
ATOM 3771 O O . VAL A 1 504 ? 16.266 -15.964 -37.142 1.00 92.44 504 VAL A O 1
ATOM 3774 N N . LEU A 1 505 ? 15.096 -14.296 -38.073 1.00 93.38 505 LEU A N 1
ATOM 3775 C CA . LEU A 1 505 ? 14.755 -15.032 -39.291 1.00 93.38 505 LEU A CA 1
ATOM 3776 C C . LEU A 1 505 ? 15.793 -14.719 -40.368 1.00 93.38 505 LEU A C 1
ATOM 3778 O O . LEU A 1 505 ? 15.885 -13.577 -40.807 1.00 93.38 505 LEU A O 1
ATOM 3782 N N . TYR A 1 506 ? 16.551 -15.717 -40.813 1.00 93.25 506 TYR A N 1
ATOM 3783 C CA . TYR A 1 506 ? 17.508 -15.573 -41.908 1.00 93.25 506 TYR A CA 1
ATOM 3784 C C . TYR A 1 506 ? 16.996 -16.318 -43.143 1.00 93.25 506 TYR A C 1
ATOM 3786 O O . TYR A 1 506 ? 16.986 -17.548 -43.185 1.00 93.25 506 TYR A O 1
ATOM 3794 N N . ILE A 1 507 ? 16.570 -15.559 -44.151 1.00 92.06 507 ILE A N 1
ATOM 3795 C CA . ILE A 1 507 ? 16.115 -16.063 -45.444 1.00 92.06 507 ILE A CA 1
ATOM 3796 C C . ILE A 1 507 ? 17.238 -15.945 -46.472 1.00 92.06 507 ILE A C 1
ATOM 3798 O O . ILE A 1 507 ? 17.774 -14.863 -46.679 1.00 92.06 507 ILE A O 1
ATOM 3802 N N . GLU A 1 508 ? 17.564 -17.047 -47.138 1.00 90.19 508 GLU A N 1
ATOM 3803 C CA . GLU A 1 508 ? 18.616 -17.127 -48.150 1.00 90.19 508 GLU A CA 1
ATOM 3804 C C . GLU A 1 508 ? 18.045 -17.642 -49.481 1.00 90.19 508 GLU A C 1
ATOM 3806 O O . GLU A 1 508 ? 17.364 -18.665 -49.491 1.00 90.19 508 GLU A O 1
ATOM 3811 N N . GLY A 1 509 ? 18.332 -16.986 -50.610 1.00 86.81 509 GLY A N 1
ATOM 3812 C CA . GLY A 1 509 ? 17.807 -17.394 -51.926 1.00 86.81 509 GLY A CA 1
ATOM 3813 C C . GLY A 1 509 ? 18.540 -18.582 -52.565 1.00 86.81 509 GLY A C 1
ATOM 3814 O O . GLY A 1 509 ? 17.997 -19.300 -53.400 1.00 86.81 509 GLY A O 1
ATOM 3815 N N . LYS A 1 510 ? 19.789 -18.853 -52.177 1.00 82.31 510 LYS A N 1
ATOM 3816 C CA . LYS A 1 510 ? 20.536 -20.017 -52.682 1.00 82.31 510 LYS A CA 1
ATOM 3817 C C . LYS A 1 510 ? 21.583 -20.500 -51.698 1.00 82.31 510 LYS A C 1
ATOM 3819 O O . LYS A 1 510 ? 22.014 -19.775 -50.815 1.00 82.31 510 LYS A O 1
ATOM 3824 N N . PHE A 1 511 ? 22.034 -21.738 -51.860 1.00 80.69 511 PHE A N 1
ATOM 3825 C CA . PHE A 1 511 ? 23.040 -22.289 -50.960 1.00 80.69 511 PHE A CA 1
ATOM 3826 C C . PHE A 1 511 ? 24.387 -21.562 -51.129 1.00 80.69 511 PHE A C 1
ATOM 3828 O O . PHE A 1 511 ? 25.033 -21.678 -52.172 1.00 80.69 511 PHE A O 1
ATOM 3835 N N . ARG A 1 512 ? 24.807 -20.813 -50.102 1.00 83.94 512 ARG A N 1
ATOM 3836 C CA . ARG A 1 512 ? 26.080 -20.081 -50.047 1.00 83.94 512 ARG A CA 1
ATOM 3837 C C . ARG A 1 512 ? 26.868 -20.446 -48.792 1.00 83.94 512 ARG A C 1
ATOM 3839 O O . ARG A 1 512 ? 26.301 -20.764 -47.749 1.00 83.94 512 ARG A O 1
ATOM 3846 N N . TYR A 1 513 ? 28.195 -20.356 -48.879 1.00 84.44 513 TYR A N 1
ATOM 3847 C CA . TYR A 1 513 ? 29.070 -20.605 -47.729 1.00 84.44 513 TYR A CA 1
ATOM 3848 C C . TYR A 1 513 ? 28.937 -19.527 -46.639 1.00 84.44 513 TYR A C 1
ATOM 3850 O O . TYR A 1 513 ? 29.061 -19.850 -45.460 1.00 84.44 513 TYR A O 1
ATOM 3858 N N . GLU A 1 514 ? 28.628 -18.279 -47.008 1.00 85.12 514 GLU A N 1
ATOM 3859 C CA . GLU A 1 514 ? 28.451 -17.145 -46.081 1.00 85.12 514 GLU A CA 1
ATOM 3860 C C . GLU A 1 514 ? 27.384 -17.425 -45.019 1.00 85.12 514 GLU A C 1
ATOM 3862 O O . GLU A 1 514 ? 27.610 -17.185 -43.833 1.00 85.12 514 GLU A O 1
ATOM 3867 N N . THR A 1 515 ? 26.269 -18.045 -45.419 1.00 87.38 515 THR A N 1
ATOM 3868 C CA . THR A 1 515 ? 25.152 -18.388 -44.534 1.00 87.38 515 THR A CA 1
ATOM 3869 C C . THR A 1 515 ? 25.607 -19.225 -43.337 1.00 87.38 515 THR A C 1
ATOM 3871 O O . THR A 1 515 ? 25.115 -19.031 -42.225 1.00 87.38 515 THR A O 1
ATOM 3874 N N . LYS A 1 516 ? 26.570 -20.142 -43.533 1.00 87.69 516 LYS A N 1
ATOM 3875 C CA . LYS A 1 516 ? 27.137 -20.970 -42.456 1.00 87.69 516 LYS A CA 1
ATOM 3876 C C . LYS A 1 516 ? 27.868 -20.111 -41.425 1.00 87.69 516 LYS A C 1
ATOM 3878 O O . LYS A 1 516 ? 27.597 -20.245 -40.237 1.00 87.69 516 LYS A O 1
ATOM 3883 N N . TYR A 1 517 ? 28.778 -19.250 -41.875 1.00 90.38 517 TYR A N 1
ATOM 3884 C CA . TYR A 1 517 ? 29.600 -18.428 -40.985 1.00 90.38 517 TYR A CA 1
ATOM 3885 C C . TYR A 1 517 ? 28.772 -17.371 -40.254 1.00 90.38 517 TYR A C 1
ATOM 3887 O O . TYR A 1 517 ? 28.979 -17.155 -39.066 1.00 90.38 517 TYR A O 1
ATOM 3895 N N . ILE A 1 518 ? 27.791 -16.772 -40.932 1.00 89.25 518 ILE A N 1
ATOM 3896 C CA . ILE A 1 518 ? 26.874 -15.794 -40.333 1.00 89.25 518 ILE A CA 1
ATOM 3897 C C . ILE A 1 518 ? 26.001 -16.456 -39.267 1.00 89.25 518 ILE A C 1
ATOM 3899 O O . ILE A 1 518 ? 25.888 -15.934 -38.162 1.00 89.25 518 ILE A O 1
ATOM 3903 N N . THR A 1 519 ? 25.442 -17.634 -39.566 1.00 89.44 519 THR A N 1
ATOM 3904 C CA . THR A 1 519 ? 24.666 -18.413 -38.587 1.00 89.44 519 THR A CA 1
ATOM 3905 C C . THR A 1 519 ? 25.512 -18.724 -37.352 1.00 89.44 519 THR A C 1
ATOM 3907 O O . THR A 1 519 ? 25.106 -18.399 -36.243 1.00 89.44 519 THR A O 1
ATOM 3910 N N . GLN A 1 520 ? 26.728 -19.249 -37.543 1.00 89.12 520 GLN A N 1
ATOM 3911 C CA . GLN A 1 520 ? 27.642 -19.565 -36.440 1.00 89.12 520 GLN A CA 1
ATOM 3912 C C . GLN A 1 520 ? 28.044 -18.330 -35.623 1.00 89.12 520 GLN A C 1
ATOM 3914 O O . GLN A 1 520 ? 28.139 -18.414 -34.403 1.00 89.12 520 GLN A O 1
ATOM 3919 N N . ALA A 1 521 ? 28.279 -17.188 -36.273 1.00 89.88 521 ALA A N 1
ATOM 3920 C CA . ALA A 1 521 ? 28.634 -15.947 -35.591 1.00 89.88 521 ALA A CA 1
ATOM 3921 C C . ALA A 1 521 ? 27.472 -15.390 -34.755 1.00 89.88 521 ALA A C 1
ATOM 3923 O O . ALA A 1 521 ? 27.696 -14.894 -33.653 1.00 89.88 521 ALA A O 1
ATOM 3924 N N . ILE A 1 522 ? 26.238 -15.491 -35.256 1.00 88.00 522 ILE A N 1
ATOM 3925 C CA . ILE A 1 522 ? 25.037 -15.055 -34.534 1.00 88.00 522 ILE A CA 1
ATOM 3926 C C . ILE A 1 522 ? 24.748 -15.999 -33.360 1.00 88.00 522 ILE A C 1
ATOM 3928 O O . ILE A 1 522 ? 24.585 -15.530 -32.238 1.00 88.00 522 ILE A O 1
ATOM 3932 N N . GLU A 1 523 ? 24.760 -17.315 -33.588 1.00 85.31 523 GLU A N 1
ATOM 3933 C CA . GLU A 1 523 ? 24.520 -18.336 -32.554 1.00 85.31 523 GLU A CA 1
ATOM 3934 C C . GLU A 1 523 ? 25.622 -18.378 -31.480 1.00 85.31 523 GLU A C 1
ATOM 3936 O O . GLU A 1 523 ? 25.365 -18.760 -30.338 1.00 85.31 523 GLU A O 1
ATOM 3941 N N . ALA A 1 524 ? 26.851 -17.948 -31.801 1.00 84.94 524 ALA A N 1
ATOM 3942 C CA . ALA A 1 524 ? 27.910 -17.765 -30.804 1.00 84.94 524 ALA A CA 1
ATOM 3943 C C . ALA A 1 524 ? 27.508 -16.748 -29.721 1.00 84.94 524 ALA A C 1
ATOM 3945 O O . ALA A 1 524 ? 27.922 -16.863 -28.561 1.00 84.94 524 ALA A O 1
ATOM 3946 N N . GLY A 1 525 ? 26.662 -15.776 -30.072 1.00 78.88 525 GLY A N 1
ATOM 3947 C CA . GLY A 1 525 ? 25.929 -14.989 -29.096 1.00 78.88 525 GLY A CA 1
ATOM 3948 C C . GLY A 1 525 ? 24.840 -15.852 -28.466 1.00 78.88 525 GLY A C 1
ATOM 3949 O O . GLY A 1 525 ? 23.770 -16.002 -29.039 1.00 78.88 525 GLY A O 1
ATOM 3950 N N . LYS A 1 526 ? 25.081 -16.360 -27.249 1.00 67.31 526 LYS A N 1
ATOM 3951 C CA . LYS A 1 526 ? 24.199 -17.267 -26.470 1.00 67.31 526 LYS A CA 1
ATOM 3952 C C . LYS A 1 526 ? 22.726 -16.833 -26.305 1.00 67.31 526 LYS A C 1
ATOM 3954 O O . LYS A 1 526 ? 21.945 -17.571 -25.717 1.00 67.31 526 LYS A O 1
ATOM 3959 N N . ARG A 1 527 ? 22.363 -15.634 -26.762 1.00 75.12 527 ARG A N 1
ATOM 3960 C CA . ARG A 1 527 ? 21.032 -15.027 -26.670 1.00 75.12 527 ARG A CA 1
ATOM 3961 C C . ARG A 1 527 ? 20.284 -14.976 -28.000 1.00 75.12 527 ARG A C 1
ATOM 3963 O O . ARG A 1 527 ? 19.151 -14.513 -28.003 1.00 75.12 527 ARG A O 1
ATOM 3970 N N . PHE A 1 528 ? 20.884 -15.389 -29.113 1.00 84.81 528 PHE A N 1
ATOM 3971 C CA . PHE A 1 528 ? 20.224 -15.385 -30.416 1.00 84.81 528 PHE A CA 1
ATOM 3972 C C . PHE A 1 528 ? 19.859 -16.805 -30.841 1.00 84.81 528 PHE A C 1
ATOM 3974 O O . PHE A 1 528 ? 20.724 -17.676 -30.890 1.00 84.81 528 PHE A O 1
ATOM 3981 N N . SER A 1 529 ? 18.603 -17.009 -31.238 1.00 87.38 529 SER A N 1
ATOM 3982 C CA . SER A 1 529 ? 18.230 -18.141 -32.095 1.00 87.38 529 SER A CA 1
ATOM 3983 C C . SER A 1 529 ? 18.130 -17.664 -33.521 1.00 87.38 529 SER A C 1
ATOM 3985 O O . SER A 1 529 ? 17.474 -16.658 -33.800 1.00 87.38 529 SER A O 1
ATOM 3987 N N . ILE A 1 530 ? 18.694 -18.438 -34.440 1.00 90.56 530 ILE A N 1
ATOM 3988 C CA . ILE A 1 530 ? 18.465 -18.235 -35.862 1.00 90.56 530 ILE A CA 1
ATOM 3989 C C . ILE A 1 530 ? 17.454 -19.269 -36.375 1.00 90.56 530 ILE A C 1
ATOM 3991 O O . ILE A 1 530 ? 17.604 -20.470 -36.168 1.00 90.56 530 ILE A O 1
ATOM 3995 N N . ASP A 1 531 ? 16.419 -18.807 -37.075 1.00 90.88 531 ASP A N 1
ATOM 3996 C CA . ASP A 1 531 ? 15.597 -19.651 -37.946 1.00 90.88 531 ASP A CA 1
ATOM 3997 C C . ASP A 1 531 ? 16.066 -19.413 -39.378 1.00 90.88 531 ASP A C 1
ATOM 3999 O O . ASP A 1 531 ? 15.853 -18.342 -39.950 1.00 90.88 531 ASP A O 1
ATOM 4003 N N . ARG A 1 532 ? 16.761 -20.400 -39.942 1.00 89.88 532 ARG A N 1
ATOM 4004 C CA . ARG A 1 532 ? 17.324 -20.312 -41.288 1.00 89.88 532 ARG A CA 1
ATOM 4005 C C . ARG A 1 532 ? 16.379 -20.941 -42.307 1.00 89.88 532 ARG A C 1
ATOM 4007 O O . ARG A 1 532 ? 16.111 -22.142 -42.254 1.00 89.88 532 ARG A O 1
ATOM 4014 N N . ARG A 1 533 ? 15.969 -20.163 -43.310 1.00 89.31 533 ARG A N 1
ATOM 4015 C CA . ARG A 1 533 ? 15.107 -20.591 -44.421 1.00 89.31 533 ARG A CA 1
ATOM 4016 C C . ARG A 1 533 ? 15.819 -20.403 -45.751 1.00 89.31 533 ARG A C 1
ATOM 4018 O O . ARG A 1 533 ? 16.225 -19.300 -46.082 1.00 89.31 533 ARG A O 1
ATOM 4025 N N . ILE A 1 534 ? 15.952 -21.477 -46.523 1.00 87.38 534 ILE A N 1
ATOM 4026 C CA . ILE A 1 534 ? 16.580 -21.430 -47.848 1.00 87.38 534 ILE A CA 1
ATOM 4027 C C . ILE A 1 534 ? 15.480 -21.543 -48.905 1.00 87.38 534 ILE A C 1
ATOM 4029 O O . ILE A 1 534 ? 14.796 -22.564 -48.981 1.00 87.38 534 ILE A O 1
ATOM 4033 N N . LEU A 1 535 ? 15.306 -20.497 -49.708 1.00 85.94 535 LEU A N 1
ATOM 4034 C CA . LEU A 1 535 ? 14.294 -20.387 -50.752 1.00 85.94 535 LEU A CA 1
ATOM 4035 C C . LEU A 1 535 ? 14.947 -20.607 -52.116 1.00 85.94 535 LEU A C 1
ATOM 4037 O O . LEU A 1 535 ? 15.299 -19.661 -52.794 1.00 85.94 535 LEU A O 1
ATOM 4041 N N . MET A 1 536 ? 15.141 -21.867 -52.509 1.00 75.19 536 MET A N 1
ATOM 4042 C CA . MET A 1 536 ? 15.890 -22.198 -53.733 1.00 75.19 536 MET A CA 1
ATOM 4043 C C . MET A 1 536 ? 15.152 -21.896 -55.048 1.00 75.19 536 MET A C 1
ATOM 4045 O O . MET A 1 536 ? 15.759 -21.980 -56.114 1.00 75.19 536 MET A O 1
ATOM 4049 N N . GLN A 1 537 ? 13.836 -21.682 -55.000 1.00 73.75 537 GLN A N 1
ATOM 4050 C CA . GLN A 1 537 ? 13.001 -21.464 -56.181 1.00 73.75 537 GLN A CA 1
ATOM 4051 C C . GLN A 1 537 ? 11.904 -20.440 -55.873 1.00 73.75 537 GLN A C 1
ATOM 4053 O O . GLN A 1 537 ? 11.366 -20.472 -54.758 1.00 73.75 537 GLN A O 1
ATOM 4058 N N . PRO A 1 538 ? 11.539 -19.594 -56.854 1.00 66.94 538 PRO A N 1
ATOM 4059 C CA . PRO A 1 538 ? 10.527 -18.567 -56.672 1.00 66.94 538 PRO A CA 1
ATOM 4060 C C . PRO A 1 538 ? 9.132 -19.171 -56.510 1.00 66.94 538 PRO A C 1
ATOM 4062 O O . PRO A 1 538 ? 8.874 -20.334 -56.847 1.00 66.94 538 PRO A O 1
ATOM 4065 N N . PHE A 1 539 ? 8.221 -18.354 -55.989 1.00 66.94 539 PHE A N 1
ATOM 4066 C CA . PHE A 1 539 ? 6.828 -18.734 -55.799 1.00 66.94 539 PHE A CA 1
ATOM 4067 C C . PHE A 1 539 ? 6.137 -19.018 -57.144 1.00 66.94 539 PHE A C 1
ATOM 4069 O O . PHE A 1 539 ? 6.298 -18.281 -58.115 1.00 66.94 539 PHE A O 1
ATOM 4076 N N . SER A 1 540 ? 5.334 -20.085 -57.199 1.00 69.06 540 SER A N 1
ATOM 4077 C CA . SER A 1 540 ? 4.439 -20.376 -58.329 1.00 69.06 540 SER A CA 1
ATOM 4078 C C . SER A 1 540 ? 3.182 -21.099 -57.847 1.00 69.06 540 SER A C 1
ATOM 4080 O O . SER A 1 540 ? 3.182 -21.681 -56.764 1.00 69.06 540 SER A O 1
ATOM 4082 N N . GLU A 1 541 ? 2.128 -21.157 -58.668 1.00 64.25 541 GLU A N 1
ATOM 4083 C CA . GLU A 1 541 ? 0.897 -21.905 -58.338 1.00 64.25 541 GLU A CA 1
ATOM 4084 C C . GLU A 1 541 ? 1.159 -23.381 -57.987 1.00 64.25 541 GLU A C 1
ATOM 4086 O O . GLU A 1 541 ? 0.426 -23.984 -57.209 1.00 64.25 541 GLU A O 1
ATOM 4091 N N . ARG A 1 542 ? 2.235 -23.968 -58.527 1.00 65.56 542 ARG A N 1
ATOM 4092 C CA . ARG A 1 542 ? 2.637 -25.359 -58.263 1.00 65.56 542 ARG A CA 1
ATOM 4093 C C . ARG A 1 542 ? 3.558 -25.513 -57.051 1.00 65.56 542 ARG A C 1
ATOM 4095 O O . ARG A 1 542 ? 3.793 -26.637 -56.615 1.00 65.56 542 ARG A O 1
ATOM 4102 N N . ARG A 1 543 ? 4.106 -24.414 -56.525 1.00 67.19 543 ARG A N 1
ATOM 4103 C CA . ARG A 1 543 ? 5.047 -24.406 -55.401 1.00 67.19 543 ARG A CA 1
ATOM 4104 C C . ARG A 1 543 ? 4.782 -23.183 -54.513 1.00 67.19 543 ARG A C 1
ATOM 4106 O O . ARG A 1 543 ? 5.370 -22.125 -54.755 1.00 67.19 543 ARG A O 1
ATOM 4113 N N . PRO A 1 544 ? 3.902 -23.313 -53.503 1.00 65.62 544 PRO A N 1
ATOM 4114 C CA . PRO A 1 544 ? 3.616 -22.214 -52.596 1.00 65.62 544 PRO A CA 1
ATOM 4115 C C . PRO A 1 544 ? 4.855 -21.838 -51.776 1.00 65.62 544 PRO A C 1
ATOM 4117 O O . PRO A 1 544 ? 5.763 -22.652 -51.582 1.00 65.62 544 PRO A O 1
ATOM 4120 N N . SER A 1 545 ? 4.891 -20.591 -51.301 1.00 73.62 545 SER A N 1
ATOM 4121 C CA . SER A 1 545 ? 5.995 -20.092 -50.485 1.00 73.62 545 SER A CA 1
ATOM 4122 C C . SER A 1 545 ? 6.082 -20.918 -49.194 1.00 73.62 545 SER A C 1
ATOM 4124 O O . SER A 1 545 ? 5.052 -21.178 -48.571 1.00 73.62 545 SER A O 1
ATOM 4126 N N . PRO A 1 546 ? 7.281 -21.344 -48.755 1.00 75.25 546 PRO A N 1
ATOM 4127 C CA . PRO A 1 546 ? 7.448 -22.039 -47.478 1.00 75.25 546 PRO A CA 1
ATOM 4128 C C . PRO A 1 546 ? 7.343 -21.086 -46.273 1.00 75.25 546 PRO A C 1
ATOM 4130 O O . PRO A 1 546 ? 7.494 -21.517 -45.127 1.00 75.25 546 PRO A O 1
ATOM 4133 N N . LEU A 1 547 ? 7.148 -19.789 -46.528 1.00 85.38 547 LEU A N 1
ATOM 4134 C CA . LEU A 1 547 ? 6.933 -18.754 -45.530 1.00 85.38 547 LEU A CA 1
ATOM 4135 C C . LEU A 1 547 ? 5.430 -18.519 -45.349 1.00 85.38 547 LEU A C 1
ATOM 4137 O O . LEU A 1 547 ? 4.658 -18.594 -46.301 1.00 85.38 547 LEU A O 1
ATOM 4141 N N . SER A 1 548 ? 5.019 -18.235 -44.116 1.00 86.44 548 SER A N 1
ATOM 4142 C CA . SER A 1 548 ? 3.608 -18.033 -43.789 1.00 86.44 548 SER A CA 1
ATOM 4143 C C . SER A 1 548 ? 3.065 -16.731 -44.381 1.00 86.44 548 SER A C 1
ATOM 4145 O O . SER A 1 548 ? 3.787 -15.742 -44.504 1.00 86.44 548 SER A O 1
ATOM 4147 N N . GLU A 1 549 ? 1.778 -16.722 -44.706 1.00 88.94 549 GLU A N 1
ATOM 4148 C CA . GLU A 1 549 ? 1.019 -15.516 -45.062 1.00 88.94 549 GLU A CA 1
ATOM 4149 C C . GLU A 1 549 ? 0.367 -14.858 -43.828 1.00 88.94 549 GLU A C 1
ATOM 4151 O O . GLU A 1 549 ? -0.207 -13.777 -43.936 1.00 88.94 549 GLU A O 1
ATOM 4156 N N . ASP A 1 550 ? 0.444 -15.488 -42.646 1.00 90.25 550 ASP A N 1
ATOM 4157 C CA . ASP A 1 550 ? -0.119 -14.961 -41.398 1.00 90.25 550 ASP A CA 1
ATOM 4158 C C . ASP A 1 550 ? 0.871 -13.997 -40.710 1.00 90.25 550 ASP A C 1
ATOM 4160 O O . ASP A 1 550 ? 1.958 -14.425 -40.306 1.00 90.25 550 ASP A O 1
ATOM 4164 N N . PRO A 1 551 ? 0.509 -12.719 -40.478 1.00 87.50 551 PRO A N 1
ATOM 4165 C CA . PRO A 1 551 ? 1.359 -11.760 -39.767 1.00 87.50 551 PRO A CA 1
ATOM 4166 C C . PRO A 1 551 ? 1.837 -12.238 -38.384 1.00 87.50 551 PRO A C 1
ATOM 4168 O O . PRO A 1 551 ? 2.911 -11.839 -37.921 1.00 87.50 551 PRO A O 1
ATOM 4171 N N . ARG A 1 552 ? 1.066 -13.101 -37.705 1.00 88.06 552 ARG A N 1
ATOM 4172 C CA . ARG A 1 552 ? 1.412 -13.657 -36.384 1.00 88.06 552 ARG A CA 1
ATOM 4173 C C . ARG A 1 552 ? 2.661 -14.530 -36.424 1.00 88.06 552 ARG A C 1
ATOM 4175 O O . ARG A 1 552 ? 3.435 -14.521 -35.468 1.00 88.06 552 ARG A O 1
ATOM 4182 N N . ASP A 1 553 ? 2.899 -15.225 -37.534 1.00 88.56 553 ASP A N 1
ATOM 4183 C CA . ASP A 1 553 ? 4.085 -16.063 -37.701 1.00 88.56 553 ASP A CA 1
ATOM 4184 C C . ASP A 1 553 ? 5.363 -15.247 -37.871 1.00 88.56 553 ASP A C 1
ATOM 4186 O O . ASP A 1 553 ? 6.438 -15.707 -37.496 1.00 88.56 553 ASP A O 1
ATOM 4190 N N . TRP A 1 554 ? 5.260 -14.028 -38.390 1.00 89.56 554 TRP A N 1
ATOM 4191 C CA . TRP A 1 554 ? 6.396 -13.126 -38.555 1.00 89.56 554 TRP A CA 1
ATOM 4192 C C . TRP A 1 554 ? 6.682 -12.311 -37.286 1.00 89.56 554 TRP A C 1
ATOM 4194 O O . TRP A 1 554 ? 7.832 -11.987 -36.991 1.00 89.56 554 TRP A O 1
ATOM 4204 N N . LEU A 1 555 ? 5.648 -12.043 -36.479 1.00 89.12 555 LEU A N 1
ATOM 4205 C CA . LEU A 1 555 ? 5.739 -11.290 -35.222 1.00 89.12 555 LEU A CA 1
ATOM 4206 C C . LEU A 1 555 ? 6.688 -11.902 -34.181 1.00 89.12 555 LEU A C 1
ATOM 4208 O O . LEU A 1 555 ? 7.241 -11.163 -33.358 1.00 89.12 555 LEU A O 1
ATOM 4212 N N . ARG A 1 556 ? 6.886 -13.227 -34.225 1.00 88.69 556 ARG A N 1
ATOM 4213 C CA . ARG A 1 556 ? 7.767 -13.963 -33.301 1.00 88.69 556 ARG A CA 1
ATOM 4214 C C . ARG A 1 556 ? 9.253 -13.652 -33.480 1.00 88.69 556 ARG A C 1
ATOM 4216 O O . ARG A 1 556 ? 10.036 -13.957 -32.584 1.00 88.69 556 ARG A O 1
ATOM 4223 N N . TYR A 1 557 ? 9.647 -13.083 -34.619 1.00 91.00 557 TYR A N 1
ATOM 4224 C CA . TYR A 1 557 ? 11.033 -12.708 -34.888 1.00 91.00 557 TYR A CA 1
ATOM 4225 C C . TYR A 1 557 ? 11.284 -11.253 -34.479 1.00 91.00 557 TYR A C 1
ATOM 4227 O O . TYR A 1 557 ? 10.408 -10.392 -34.588 1.00 91.00 557 TYR A O 1
ATOM 4235 N N . HIS A 1 558 ? 12.481 -10.973 -33.972 1.00 90.31 558 HIS A N 1
ATOM 4236 C CA . HIS A 1 558 ? 12.926 -9.631 -33.580 1.00 90.31 558 HIS A CA 1
ATOM 4237 C C . HIS A 1 558 ? 13.649 -8.922 -34.725 1.00 90.31 558 HIS A C 1
ATOM 4239 O O . HIS A 1 558 ? 13.561 -7.700 -34.842 1.00 90.31 558 HIS A O 1
ATOM 4245 N N . ALA A 1 559 ? 14.316 -9.693 -35.585 1.00 92.69 559 ALA A N 1
ATOM 4246 C CA . ALA A 1 559 ? 14.968 -9.199 -36.785 1.00 92.69 559 ALA A CA 1
ATOM 4247 C C . ALA A 1 559 ? 14.825 -10.182 -37.955 1.00 92.69 559 ALA A C 1
ATOM 4249 O O . ALA A 1 559 ? 14.680 -11.391 -37.748 1.00 92.69 559 ALA A O 1
ATOM 4250 N N . ILE A 1 560 ? 14.881 -9.647 -39.174 1.00 94.31 560 ILE A N 1
ATOM 4251 C CA . ILE A 1 560 ? 14.830 -10.397 -40.431 1.00 94.31 560 ILE A CA 1
ATOM 4252 C C . ILE A 1 560 ? 16.081 -10.066 -41.253 1.00 94.31 560 ILE A C 1
ATOM 4254 O O . ILE A 1 560 ? 16.412 -8.896 -41.451 1.00 94.31 560 ILE A O 1
ATOM 4258 N N . ILE A 1 561 ? 16.774 -11.097 -41.731 1.00 94.25 561 ILE A N 1
ATOM 4259 C CA . ILE A 1 561 ? 17.956 -10.996 -42.587 1.00 94.25 561 ILE A CA 1
ATOM 4260 C C . ILE A 1 561 ? 17.641 -11.645 -43.931 1.00 94.25 561 ILE A C 1
ATOM 4262 O O . ILE A 1 561 ? 17.241 -12.808 -43.980 1.00 94.25 561 ILE A O 1
ATOM 4266 N N . PHE A 1 562 ? 17.857 -10.912 -45.019 1.00 93.12 562 PHE A N 1
ATOM 4267 C CA . PHE A 1 562 ? 17.800 -11.432 -46.383 1.00 93.12 562 PHE A CA 1
ATOM 4268 C C . PHE A 1 562 ? 19.214 -11.625 -46.925 1.00 93.12 562 PHE A C 1
ATOM 4270 O O . PHE A 1 562 ? 19.977 -10.668 -46.998 1.00 93.12 562 PHE A O 1
ATOM 4277 N N . GLY A 1 563 ? 19.562 -12.844 -47.324 1.00 91.75 563 GLY A N 1
ATOM 4278 C CA . GLY A 1 563 ? 20.794 -13.174 -48.038 1.00 91.75 563 GLY A CA 1
ATOM 4279 C C . GLY A 1 563 ? 20.491 -13.564 -49.476 1.00 91.75 563 GLY A C 1
ATOM 4280 O O . GLY A 1 563 ? 19.719 -14.489 -49.709 1.00 91.75 563 GLY A O 1
ATOM 4281 N N . ASP A 1 564 ? 21.057 -12.823 -50.431 1.00 89.50 564 ASP A N 1
ATOM 4282 C CA . ASP A 1 564 ? 21.010 -13.136 -51.869 1.00 89.50 564 ASP A CA 1
ATOM 4283 C C . ASP A 1 564 ? 19.688 -13.727 -52.374 1.00 89.50 564 ASP A C 1
ATOM 4285 O O . ASP A 1 564 ? 19.657 -14.791 -52.996 1.00 89.50 564 ASP A O 1
ATOM 4289 N N . VAL A 1 565 ? 18.590 -13.036 -52.079 1.00 89.88 565 VAL A N 1
ATOM 4290 C CA . VAL A 1 565 ? 17.232 -13.442 -52.440 1.00 89.88 565 VAL A CA 1
ATOM 4291 C C . VAL A 1 565 ? 16.587 -12.350 -53.287 1.00 89.88 565 VAL A C 1
ATOM 4293 O O . VAL A 1 565 ? 16.692 -11.159 -52.978 1.00 89.88 565 VAL A O 1
ATOM 4296 N N . ASP A 1 566 ? 15.944 -12.755 -54.379 1.00 89.44 566 ASP A N 1
ATOM 4297 C CA . ASP A 1 566 ? 15.174 -11.855 -55.233 1.00 89.44 566 ASP A CA 1
ATOM 4298 C C . ASP A 1 566 ? 13.732 -11.701 -54.729 1.00 89.44 566 ASP A C 1
ATOM 4300 O O . ASP A 1 566 ? 13.183 -12.567 -54.043 1.00 89.44 566 ASP A O 1
ATOM 4304 N N . ALA A 1 567 ? 13.101 -10.588 -55.095 1.00 89.38 567 ALA A N 1
ATOM 4305 C CA . ALA A 1 567 ? 11.753 -10.247 -54.661 1.00 89.38 567 ALA A CA 1
ATOM 4306 C C . ALA A 1 567 ? 10.690 -11.269 -55.110 1.00 89.38 567 ALA A C 1
ATOM 4308 O O . ALA A 1 567 ? 9.653 -11.383 -54.461 1.00 89.38 567 ALA A O 1
ATOM 4309 N N . SER A 1 568 ? 10.939 -12.050 -56.172 1.00 87.00 568 SER A N 1
ATOM 4310 C CA . SER A 1 568 ? 9.970 -13.028 -56.697 1.00 87.00 568 SER A CA 1
ATOM 4311 C C . SER A 1 568 ? 9.788 -14.264 -55.806 1.00 87.00 568 SER A C 1
ATOM 4313 O O . SER A 1 568 ? 8.860 -15.054 -55.998 1.00 87.00 568 SER A O 1
ATOM 4315 N N . HIS A 1 569 ? 10.632 -14.418 -54.784 1.00 87.69 569 HIS A N 1
ATOM 4316 C CA . HIS A 1 569 ? 10.464 -15.433 -53.745 1.00 87.69 569 HIS A CA 1
ATOM 4317 C C . HIS A 1 569 ? 9.402 -15.066 -52.699 1.00 87.69 569 HIS A C 1
ATOM 4319 O O . HIS A 1 569 ? 9.020 -15.923 -51.897 1.00 87.69 569 HIS A O 1
ATOM 4325 N N . PHE A 1 570 ? 8.911 -13.824 -52.710 1.00 89.44 570 PHE A N 1
ATOM 4326 C CA . PHE A 1 570 ? 7.926 -13.323 -51.761 1.00 89.44 570 PHE A CA 1
ATOM 4327 C C . PHE A 1 570 ? 6.617 -12.969 -52.459 1.00 89.44 570 PHE A C 1
ATOM 4329 O O . PHE A 1 570 ? 6.603 -12.412 -53.557 1.00 89.44 570 PHE A O 1
ATOM 4336 N N . SER A 1 571 ? 5.497 -13.254 -51.798 1.00 89.75 571 SER A N 1
ATOM 4337 C CA . SER A 1 571 ? 4.206 -12.742 -52.249 1.00 89.75 571 SER A CA 1
ATOM 4338 C C . SER A 1 571 ? 4.083 -11.239 -51.941 1.00 89.75 571 SER A C 1
ATOM 4340 O O . SER A 1 571 ? 4.706 -10.738 -50.996 1.00 89.75 571 SER A O 1
ATOM 4342 N N . PRO A 1 572 ? 3.239 -10.488 -52.674 1.00 88.75 572 PRO A N 1
ATOM 4343 C CA . PRO A 1 572 ? 2.972 -9.084 -52.357 1.00 88.75 572 PRO A CA 1
ATOM 4344 C C . PRO A 1 572 ? 2.461 -8.876 -50.923 1.00 88.75 572 PRO A C 1
ATOM 4346 O O . PRO A 1 572 ? 2.764 -7.861 -50.295 1.00 88.75 572 PRO A O 1
ATOM 4349 N N . ASN A 1 573 ? 1.712 -9.846 -50.389 1.00 90.56 573 ASN A N 1
ATOM 4350 C CA . ASN A 1 573 ? 1.211 -9.809 -49.020 1.00 90.56 573 ASN A CA 1
ATOM 4351 C C . ASN A 1 573 ? 2.343 -10.008 -47.998 1.00 90.56 573 ASN A C 1
ATOM 4353 O O . ASN A 1 573 ? 2.438 -9.235 -47.049 1.00 90.56 573 ASN A O 1
ATOM 4357 N N . GLN A 1 574 ? 3.261 -10.952 -48.228 1.00 92.12 574 GLN A N 1
ATOM 4358 C CA . GLN A 1 574 ? 4.448 -11.135 -47.383 1.00 92.12 574 GLN A CA 1
ATOM 4359 C C . GLN A 1 574 ? 5.306 -9.867 -47.319 1.00 92.12 574 GLN A C 1
ATOM 4361 O O . GLN A 1 574 ? 5.694 -9.444 -46.231 1.00 92.12 574 GLN A O 1
ATOM 4366 N N . LEU A 1 575 ? 5.553 -9.219 -48.461 1.00 92.12 575 LEU A N 1
ATOM 4367 C CA . LEU A 1 575 ? 6.311 -7.964 -48.509 1.00 92.12 575 LEU A CA 1
ATOM 4368 C C . LEU A 1 575 ? 5.606 -6.841 -47.739 1.00 92.12 575 LEU A C 1
ATOM 4370 O O . LEU A 1 575 ? 6.254 -6.098 -47.003 1.00 92.12 575 LEU A O 1
ATOM 4374 N N . LYS A 1 576 ? 4.273 -6.759 -47.832 1.00 92.81 576 LYS A N 1
ATOM 4375 C CA . LYS A 1 576 ? 3.478 -5.812 -47.042 1.00 92.81 576 LYS A CA 1
ATOM 4376 C C . LYS A 1 576 ? 3.593 -6.080 -45.535 1.00 92.81 576 LYS A C 1
ATOM 4378 O O . LYS A 1 576 ? 3.829 -5.142 -44.780 1.00 92.81 576 LYS A O 1
ATOM 4383 N N . ILE A 1 577 ? 3.502 -7.342 -45.108 1.00 93.25 577 ILE A N 1
ATOM 4384 C CA . ILE A 1 577 ? 3.685 -7.739 -43.702 1.00 93.25 577 ILE A CA 1
ATOM 4385 C C . ILE A 1 577 ? 5.075 -7.327 -43.211 1.00 93.25 577 ILE A C 1
ATOM 4387 O O . ILE A 1 577 ? 5.202 -6.720 -42.151 1.00 93.25 577 ILE A O 1
ATOM 4391 N N . ILE A 1 578 ? 6.122 -7.627 -43.983 1.00 93.06 578 ILE A N 1
ATOM 4392 C CA . ILE A 1 578 ? 7.504 -7.276 -43.635 1.00 93.06 578 ILE A CA 1
ATOM 4393 C C . ILE A 1 578 ? 7.658 -5.754 -43.508 1.00 93.06 578 ILE A C 1
ATOM 4395 O O . ILE A 1 578 ? 8.212 -5.281 -42.516 1.00 93.06 578 ILE A O 1
ATOM 4399 N N . LYS A 1 579 ? 7.107 -4.982 -44.451 1.00 93.31 579 LYS A N 1
ATOM 4400 C CA . LYS A 1 579 ? 7.104 -3.516 -44.398 1.00 93.31 579 LYS A CA 1
ATOM 4401 C C . LYS A 1 579 ? 6.446 -2.983 -43.124 1.00 93.31 579 LYS A C 1
ATOM 4403 O O . LYS A 1 579 ? 7.029 -2.127 -42.465 1.00 93.31 579 LYS A O 1
ATOM 4408 N N . GLU A 1 580 ? 5.267 -3.487 -42.760 1.00 93.06 580 GLU A N 1
ATOM 4409 C CA . GLU A 1 580 ? 4.555 -3.082 -41.537 1.00 93.06 580 GLU A CA 1
ATOM 4410 C C . GLU A 1 580 ? 5.352 -3.445 -40.272 1.00 93.06 580 GLU A C 1
ATOM 4412 O O . GLU A 1 580 ? 5.466 -2.646 -39.341 1.00 93.06 580 GLU A O 1
ATOM 4417 N N . LEU A 1 581 ? 5.976 -4.626 -40.237 1.00 91.31 581 LEU A N 1
ATOM 4418 C CA . LEU A 1 581 ? 6.812 -5.047 -39.108 1.00 91.31 581 LEU A CA 1
ATOM 4419 C C . LEU A 1 581 ? 8.028 -4.140 -38.902 1.00 91.31 581 LEU A C 1
ATOM 4421 O O . LEU A 1 581 ? 8.376 -3.831 -37.761 1.00 91.31 581 LEU A O 1
ATOM 4425 N N . ILE A 1 582 ? 8.669 -3.718 -39.988 1.00 90.94 582 ILE A N 1
ATOM 4426 C CA . ILE A 1 582 ? 9.845 -2.848 -39.934 1.00 90.94 582 ILE A CA 1
ATOM 4427 C C . ILE A 1 582 ? 9.423 -1.409 -39.620 1.00 90.94 582 ILE A C 1
ATOM 4429 O O . ILE A 1 582 ? 9.956 -0.802 -38.694 1.00 90.94 582 ILE A O 1
ATOM 4433 N N . GLY A 1 583 ? 8.451 -0.877 -40.365 1.00 89.50 583 GLY A N 1
ATOM 4434 C CA . GLY A 1 583 ? 8.042 0.525 -40.293 1.00 89.50 583 GLY A CA 1
ATOM 4435 C C . GLY A 1 583 ? 7.238 0.881 -39.045 1.00 89.50 583 GLY A C 1
ATOM 4436 O O . GLY A 1 583 ? 7.481 1.925 -38.447 1.00 89.50 583 GLY A O 1
ATOM 4437 N N . GLU A 1 584 ? 6.304 0.025 -38.626 1.00 89.69 584 GLU A N 1
ATOM 4438 C CA . GLU A 1 584 ? 5.398 0.328 -37.508 1.00 89.69 584 GLU A CA 1
ATOM 4439 C C . GLU A 1 584 ? 5.831 -0.335 -36.200 1.00 89.69 584 GLU A C 1
ATOM 4441 O O . GLU A 1 584 ? 5.654 0.238 -35.126 1.00 89.69 584 GLU A O 1
ATOM 4446 N N . LYS A 1 585 ? 6.404 -1.546 -36.265 1.00 85.44 585 LYS A N 1
ATOM 4447 C CA . LYS A 1 585 ? 6.774 -2.325 -35.065 1.00 85.44 585 LYS A CA 1
ATOM 4448 C C . LYS A 1 585 ? 8.262 -2.276 -34.724 1.00 85.44 585 LYS A C 1
ATOM 4450 O O . LYS A 1 585 ? 8.678 -2.954 -33.783 1.00 85.44 585 LYS A O 1
ATOM 4455 N N . GLY A 1 586 ? 9.053 -1.502 -35.471 1.00 86.25 586 GLY A N 1
ATOM 4456 C CA . GLY A 1 586 ? 10.472 -1.265 -35.197 1.00 86.25 586 GLY A CA 1
ATOM 4457 C C . GLY A 1 586 ? 11.336 -2.529 -35.225 1.00 86.25 586 GLY A C 1
ATOM 4458 O O . GLY A 1 586 ? 12.339 -2.600 -34.515 1.00 86.25 586 GLY A O 1
ATOM 4459 N N . LYS A 1 587 ? 10.936 -3.556 -35.986 1.00 89.88 587 LYS A N 1
ATOM 4460 C CA . LYS A 1 587 ? 11.716 -4.794 -36.123 1.00 89.88 587 LYS A CA 1
ATOM 4461 C C . LYS A 1 587 ? 12.998 -4.530 -36.914 1.00 89.88 587 LYS A C 1
ATOM 4463 O O . LYS A 1 587 ? 13.008 -3.741 -37.857 1.00 89.88 587 LYS A O 1
ATOM 4468 N N . GLY A 1 588 ? 14.078 -5.220 -36.547 1.00 90.94 588 GLY A N 1
ATOM 4469 C CA . GLY A 1 588 ? 15.354 -5.103 -37.252 1.00 90.94 588 GLY A CA 1
ATOM 4470 C C . GLY A 1 588 ? 15.283 -5.712 -38.653 1.00 90.94 588 GLY A C 1
ATOM 4471 O O . GLY A 1 588 ? 14.715 -6.789 -38.835 1.00 90.94 588 GLY A O 1
ATOM 4472 N N . PHE A 1 589 ? 15.891 -5.060 -39.641 1.00 93.12 589 PHE A N 1
ATOM 4473 C CA . PHE A 1 589 ? 15.978 -5.578 -41.004 1.00 93.12 589 PHE A CA 1
ATOM 4474 C C . PHE A 1 589 ? 17.373 -5.385 -41.580 1.00 93.12 589 PHE A C 1
ATOM 4476 O O . PHE A 1 589 ? 17.980 -4.327 -41.417 1.00 93.12 589 PHE A O 1
ATOM 4483 N N . CYS A 1 590 ? 17.877 -6.414 -42.254 1.00 92.50 590 CYS A N 1
ATOM 4484 C CA . CYS A 1 590 ? 19.166 -6.386 -42.927 1.00 92.50 590 CYS A CA 1
ATOM 4485 C C . CYS A 1 590 ? 19.080 -7.134 -44.259 1.00 92.50 590 CYS A C 1
ATOM 4487 O O . CYS A 1 590 ? 18.504 -8.218 -44.332 1.00 92.50 590 CYS A O 1
ATOM 4489 N N . MET A 1 591 ? 19.696 -6.579 -45.304 1.00 91.56 591 MET A N 1
ATOM 4490 C CA . MET A 1 591 ? 19.886 -7.261 -46.582 1.00 91.56 591 MET A CA 1
ATOM 4491 C C . MET A 1 591 ? 21.376 -7.397 -46.874 1.00 91.56 591 MET A C 1
ATOM 4493 O O . MET A 1 591 ? 22.108 -6.410 -46.910 1.00 91.56 591 MET A O 1
ATOM 4497 N N . ILE A 1 592 ? 21.809 -8.624 -47.125 1.00 89.75 592 ILE A N 1
ATOM 4498 C CA . ILE A 1 592 ? 23.162 -8.967 -47.536 1.00 89.75 592 ILE A CA 1
ATOM 4499 C C . ILE A 1 592 ? 23.202 -8.987 -49.066 1.00 89.75 592 ILE A C 1
ATOM 4501 O O . ILE A 1 592 ? 22.344 -9.562 -49.748 1.00 89.75 592 ILE A O 1
ATOM 4505 N N . GLY A 1 593 ? 24.212 -8.316 -49.614 1.00 84.12 593 GLY A N 1
ATOM 4506 C CA . GLY A 1 593 ? 24.403 -8.200 -51.051 1.00 84.12 593 GLY A CA 1
ATOM 4507 C C . GLY A 1 593 ? 24.735 -9.520 -51.738 1.00 84.12 593 GLY A C 1
ATOM 4508 O O . GLY A 1 593 ? 25.318 -10.439 -51.169 1.00 84.12 593 GLY A O 1
ATOM 4509 N N . GLY A 1 594 ? 24.374 -9.598 -53.012 1.00 84.69 594 GLY A N 1
ATOM 4510 C CA . GLY A 1 594 ? 24.576 -10.781 -53.823 1.00 84.69 594 GLY A CA 1
ATOM 4511 C C . GLY A 1 594 ? 24.160 -10.553 -55.273 1.00 84.69 594 GLY A C 1
ATOM 4512 O O . GLY A 1 594 ? 23.751 -9.458 -55.653 1.00 84.69 594 GLY A O 1
ATOM 4513 N N . MET A 1 595 ? 24.297 -11.592 -56.093 1.00 83.69 595 MET A N 1
ATOM 4514 C CA . MET A 1 595 ? 24.013 -11.539 -57.529 1.00 83.69 595 MET A CA 1
ATOM 4515 C C . MET A 1 595 ? 22.510 -11.406 -57.823 1.00 83.69 595 MET A C 1
ATOM 4517 O O . MET A 1 595 ? 22.139 -10.847 -58.855 1.00 83.69 595 MET A O 1
ATOM 4521 N N . SER A 1 596 ? 21.681 -11.907 -56.907 1.00 82.12 596 SER A N 1
ATOM 4522 C CA . SER A 1 596 ? 20.219 -11.895 -56.949 1.00 82.12 596 SER A CA 1
ATOM 4523 C C . SER A 1 596 ? 19.613 -10.867 -55.982 1.00 82.12 596 SER A C 1
ATOM 4525 O O . SER A 1 596 ? 18.397 -10.793 -55.871 1.00 82.12 596 SER A O 1
ATOM 4527 N N . SER A 1 597 ? 20.427 -10.064 -55.284 1.00 83.38 597 SER A N 1
ATOM 4528 C CA . SER A 1 597 ? 19.949 -8.998 -54.387 1.00 83.38 597 SER A CA 1
ATOM 4529 C C . SER A 1 597 ? 19.746 -7.662 -55.117 1.00 83.38 597 SER A C 1
ATOM 4531 O O . SER A 1 597 ? 20.219 -7.445 -56.237 1.00 83.38 597 SER A O 1
ATOM 4533 N N . PHE A 1 598 ? 19.090 -6.719 -54.434 1.00 85.25 598 PHE A N 1
ATOM 4534 C CA . PHE A 1 598 ? 18.972 -5.308 -54.825 1.00 85.25 598 PHE A CA 1
ATOM 4535 C C . PHE A 1 598 ? 18.446 -5.110 -56.260 1.00 85.25 598 PHE A C 1
ATOM 4537 O O . PHE A 1 598 ? 17.357 -5.578 -56.584 1.00 85.25 598 PHE A O 1
ATOM 4544 N N . GLY A 1 599 ? 19.199 -4.419 -57.127 1.00 83.25 599 GLY A N 1
ATOM 4545 C CA . GLY A 1 599 ? 18.757 -4.057 -58.475 1.00 83.25 599 GLY A CA 1
ATOM 4546 C C . GLY A 1 599 ? 18.425 -5.265 -59.354 1.00 83.25 599 GLY A C 1
ATOM 4547 O O . GLY A 1 599 ? 17.331 -5.335 -59.904 1.00 83.25 599 GLY A O 1
ATOM 4548 N N . ARG A 1 600 ? 19.327 -6.254 -59.442 1.00 82.69 600 ARG A N 1
ATOM 4549 C CA . ARG A 1 600 ? 19.065 -7.496 -60.197 1.00 82.69 600 ARG A CA 1
ATOM 4550 C C . ARG A 1 600 ? 18.010 -8.383 -59.536 1.00 82.69 600 ARG A C 1
ATOM 4552 O O . ARG A 1 600 ? 17.369 -9.159 -60.230 1.00 82.69 600 ARG A O 1
ATOM 4559 N N . GLY A 1 601 ? 17.815 -8.233 -58.227 1.00 85.06 601 GLY A N 1
ATOM 4560 C CA . GLY A 1 601 ? 16.786 -8.934 -57.461 1.00 85.06 601 GLY A CA 1
ATOM 4561 C C . GLY A 1 601 ? 15.365 -8.404 -57.626 1.00 85.06 601 GLY A C 1
ATOM 4562 O O . GLY A 1 601 ? 14.463 -8.938 -56.993 1.00 85.06 601 GLY A O 1
ATOM 4563 N N . GLY A 1 602 ? 15.144 -7.356 -58.426 1.00 88.56 602 GLY A N 1
ATOM 4564 C CA . GLY A 1 602 ? 13.796 -6.839 -58.682 1.00 88.56 602 GLY A CA 1
ATOM 4565 C C . GLY A 1 602 ? 13.136 -6.164 -57.474 1.00 88.56 602 GLY A C 1
ATOM 4566 O O . GLY A 1 602 ? 11.917 -6.074 -57.425 1.00 88.56 602 GLY A O 1
ATOM 4567 N N . TRP A 1 603 ? 13.923 -5.677 -56.510 1.00 89.81 603 TRP A N 1
ATOM 4568 C CA . TRP A 1 603 ? 13.420 -4.984 -55.314 1.00 89.81 603 TRP A CA 1
ATOM 4569 C C . TRP A 1 603 ? 12.950 -3.543 -55.588 1.00 89.81 603 TRP A C 1
ATOM 4571 O O . TRP A 1 603 ? 12.367 -2.887 -54.731 1.00 89.81 603 TRP A O 1
ATOM 4581 N N . ALA A 1 604 ? 13.212 -3.007 -56.782 1.00 87.56 604 ALA A N 1
ATOM 4582 C CA . ALA A 1 604 ? 12.728 -1.684 -57.158 1.00 87.56 604 ALA A CA 1
ATOM 4583 C C . ALA A 1 604 ? 11.198 -1.703 -57.320 1.00 87.56 604 ALA A C 1
ATOM 4585 O O . ALA A 1 604 ? 10.667 -2.456 -58.132 1.00 87.56 604 ALA A O 1
ATOM 4586 N N . GLY A 1 605 ? 10.497 -0.852 -56.568 1.00 82.81 605 GLY A N 1
ATOM 4587 C CA . GLY A 1 605 ? 9.034 -0.755 -56.616 1.00 82.81 605 GLY A CA 1
ATOM 4588 C C . GLY A 1 605 ? 8.290 -1.788 -55.764 1.00 82.81 605 GLY A C 1
ATOM 4589 O O . GLY A 1 605 ? 7.060 -1.790 -55.775 1.00 82.81 605 GLY A O 1
ATOM 4590 N N . THR A 1 606 ? 8.995 -2.633 -55.005 1.00 87.00 606 THR A N 1
ATOM 4591 C CA . THR A 1 606 ? 8.364 -3.452 -53.962 1.00 87.00 606 THR A CA 1
ATOM 4592 C C . THR A 1 606 ? 7.983 -2.589 -52.747 1.00 87.00 606 THR A C 1
ATOM 4594 O O . THR A 1 606 ? 8.610 -1.544 -52.546 1.00 87.00 606 THR A O 1
ATOM 4597 N N . PRO A 1 607 ? 6.964 -2.986 -51.953 1.00 80.38 607 PRO A N 1
ATOM 4598 C CA . PRO A 1 607 ? 6.598 -2.311 -50.705 1.00 80.38 607 PRO A CA 1
ATOM 4599 C C . PRO A 1 607 ? 7.788 -2.105 -49.772 1.00 80.38 607 PRO A C 1
ATOM 4601 O O . PRO A 1 607 ? 7.795 -1.025 -49.127 1.00 80.38 607 PRO A O 1
#

Radius of gyration: 49.66 Å; chains: 1; bounding box: 129×88×129 Å